Protein 5OKP (pdb70)

InterPro domains:
  IPR000300 Inositol polyphosphate-related phosphatase [PF22669] (429-723)
  IPR000300 Inositol polyphosphate-related phosphatase [SM00128] (422-735)
  IPR000980 SH2 domain [PF00017] (21-102)
  IPR000980 SH2 domain [PS50001] (21-117)
  IPR000980 SH2 domain [SM00252] (19-108)
  IPR001660 Sterile alpha motif domain [PF00536] (1202-1255)
  IPR001660 Sterile alpha motif domain [PS50105] (1201-1258)
  IPR001660 Sterile alpha motif domain [SM00454] (1193-1258)
  IPR013761 Sterile alpha motif/pointed domain superfamily [G3DSA:1.10.150.50] (1198-1258)
  IPR013761 Sterile alpha motif/pointed domain superfamily [SSF47769] (1194-1256)
  IPR036691 Endonuclease/exonuclease/phosphatase superfamily [G3DSA:3.60.10.10] (417-732)
  IPR036691 Endonuclease/exonuclease/phosphatase superfamily [SSF56219] (406-730)
  IPR036860 SH2 domain superfamily [G3DSA:3.30.505.10] (13-125)
  IPR036860 SH2 domain superfamily [SSF55550] (20-117)
  IPR057509 Phosphatidylinositol 3,4,5-trisphosphate 5-phosphatase 1/2-like, second C2 domain [PF24147] (762-869)
  IPR057510 Phosphatidylinositol 3,4,5-trisphosphate 5-phosphatase 1/2-like, first C2 domain [PF24150] (307-395)

Sequence (421 aa):
PEPDMISVFIGTWNMGSVPPPKNVTSSWFTSKGLGKTLDEVTVTIPHDIYVFGTQENSVGDREWLDLLRGGLKELTDLDYRPIIAMQSLWNIKVAVLVVKPEHENRISHVSTSSVKTGIANTLGNKGAVGVSFMFNGTSFGFVNCHLTSGNEKKTARRNQNYLDILRLLSLGDDISDRFTHLFWFGDLNYRLDMDIQEILNYISRKEFEPLLRVDQLNLEREKHKVFLRFSEEEISFPPTYRYERGSRDTYATNVPSWCDRILWKSYPETHIICNSYGCTDDIVTSDHSPVFGTFEVGVTSAYIEFESIEAIVKTATKFFIEFYSTCLEYKKSFENDAQSSDNINFLKVQWSSRQLPTLKPILADIEYLQDQHLLLTVKSMDGYESYGECVVALKSMITAQQFLTFLSSHRGEETGNIRGSMMKVRV

B-factor: mean 34.22, std 13.57, range [15.44, 84.3]

Radius of gyration: 22.84 Å; Cα contacts (8 Å, |Δi|>4): 1129; chains: 1; bounding box: 59×50×62 Å

Solvent-accessible surface area: 18908 Å² total; per-residue (Å²): 180,77,32,107,91,5,12,0,0,0,0,0,4,8,2,12,54,50,107,31,44,208,99,26,69,12,5,8,13,0,68,37,66,26,81,31,12,109,108,140,107,70,41,75,55,4,19,0,2,0,0,0,0,0,35,2,79,24,35,53,189,94,8,31,83,93,8,93,41,28,0,83,159,72,26,114,59,78,2,98,40,29,13,46,40,33,19,149,20,0,14,0,0,0,0,0,31,49,114,7,77,150,48,23,46,142,69,23,58,11,45,13,102,6,46,145,109,60,84,90,1,36,43,0,0,0,0,0,3,2,31,0,39,28,5,18,0,0,0,0,0,0,8,0,32,52,14,31,133,79,24,76,120,0,22,80,15,9,40,46,0,2,62,115,5,82,1,87,128,7,0,11,4,86,9,16,1,0,0,0,0,0,2,0,6,0,4,0,76,37,114,82,108,80,0,58,60,47,24,87,150,162,72,31,105,12,0,25,152,32,0,9,0,42,41,11,66,146,119,111,113,2,4,33,105,12,50,29,44,136,10,58,0,18,0,0,23,92,14,94,112,59,38,37,135,64,39,72,128,64,2,2,0,0,0,0,0,1,0,32,9,31,29,59,91,40,82,28,83,8,58,0,3,0,1,1,66,95,4,41,36,0,15,8,1,0,0,0,0,1,2,55,0,18,12,20,88,31,120,0,76,8,109,49,2,40,0,57,0,97,30,136,104,58,2,14,0,59,1,122,7,87,0,19,170,192,85,141,7,145,73,0,62,39,76,58,67,139,97,155,87,89,22,60,0,62,1,34,58,183,28,18,19,54,2,108,13,96,97,54,91,92,123,43,0,62,53,11,28,0,37,0,19,0,47,7,78,115,58,154,105,25,63,0,15,1,11,10,7,0,108,63,11,61,135,44,67,113,12,111,31,117,0,11,42,101,21,95,57,15,20,54,1,96,4,24,1,47,10,130,103

Organism: Homo sapiens (NCBI:txid9606)

GO terms:
  GO:0005515 protein binding (F, IPI)
  GO:0034485 phosphatidylinositol-3,4,5-trisphosphate 5-phosphatase activity (F, EXP)
  GO:0001958 endochondral ossification (P, IMP)
  GO:0005829 cytosol (C, TAS)
  GO:0034485 phosphatidylinositol-3,4,5-trisphosphate 5-phosphatase activity (F, TAS)
  GO:0006661 phosphatidylinositol biosynthetic process (P, TAS)
  GO:0005829 cytosol (C, IDA)
  GO:0016020 membrane (C, EXP)
  GO:0007155 cell adhesion (P, TAS)
  GO:0006897 endocytosis (P, IMP)
  GO:0007015 actin filament organization (P, IMP)
  GO:0042169 SH2 domain binding (F, IPI)

Nearest PDB structures (foldseek):
  5okp-assembly1_A  TM=1.002E+00  e=8.945E-95  Homo sapiens
  5okm-assembly5_E  TM=9.834E-01  e=1.484E-84  Homo sapiens
  5okn-assembly6_F  TM=9.719E-01  e=5.475E-82  Homo sapiens
  5okn-assembly5_E  TM=9.741E-01  e=1.413E-81  Homo sapiens
  5okn-assembly3_C  TM=9.655E-01  e=8.611E-79  Homo sapiens

Secondary structure (DSSP, 8-state):
---SEEEEEEEEEE-TTSPPPS--HHHHTT-SEEE---STTTSPPPSEEEEEEES--S-HHHHHHHHHHHHHHHHSS--EEEEEEEETTEEEEEEE-GGGGGGEEEEEEEEEE--SS--SSSSEEEEEEEEETTEEEEEEEEEPPPSTT-HHHHHHHHHHHHHH------GGGTSSEEEEEEE----BSS-HHHHHHHHHTT--HHHHTTBHHHHHHHTTSSSTT-B-PPP-S---B-BPTT-SS-B----SB--EEEEEEE-TT--EEEEEEEE-SS--SSSS--EEEEEEEE----EEEEEEEEEEEE----EEEEEE-TT---EE----SEEE-SSTTEEEEEEEGGG---B--S---HHHHTT-EEEEEEEETTT--EEEEEEEESTTT---EEEEEEEEETTEEEEEEEEEEEEE-

Foldseek 3Di:
DDDQKFKEKEKAEALALDDFDLDPPCRLQQHAWWQGDDDPVRSDLGFKYKYKYASANDDPVRVVVSVQVNSCVVPVFRWAWPDKDDFQRIIMTMTGGPVQPVQKALKWKWWDADDDPDRSRSFTKIKIKIGRQFFIEIEIEGAFDADAPCLVRLLVRQLCNQAPTDTSVGPQPVGQKYKYWYQSHWFFPDQQVVLVVCVVVLNCPVRCVRTSVNVCVVVLRHPPQKDFDDGSEFQFAAADAPFRPDHDNRHRGNRTGMIMHHAPPWDKDKNHWYFHGPTGSHRGTMIMIMMMGTHDNAKKAFQKKKKKFFDQAWKKKKKDWPQAPIDIWAIFPDWDDPDHRIIITMHGRVRDDMTDGPDQDPSRQLAIKMKMFMAGPVPRDTRFIGIDGCNPAQCWDKDKAWTDDSSDTTIIMMTIMHGHD

Structure (mmCIF, N/CA/C/O backbone):
data_5OKP
#
_entry.id   5OKP
#
_cell.length_a   43.745
_cell.length_b   73.426
_cell.length_c   157.964
_cell.angle_alpha   90.00
_cell.angle_beta   90.70
_cell.angle_gamma   90.00
#
_symmetry.space_group_name_H-M   'I 1 2 1'
#
loop_
_entity.id
_entity.type
_entity.pdbx_description
1 polymer 'Phosphatidylinositol 3,4,5-trisphosphate 5-phosphatase 2'
2 non-polymer 1,2-ETHANEDIOL
3 water water
#
loop_
_atom_site.group_PDB
_atom_site.id
_atom_site.type_symbol
_atom_site.label_atom_id
_atom_site.label_alt_id
_atom_site.label_comp_id
_atom_site.label_asym_id
_atom_site.label_entity_id
_atom_site.label_seq_id
_atom_site.pdbx_PDB_ins_code
_atom_site.Cartn_x
_atom_site.Cartn_y
_atom_site.Cartn_z
_atom_site.occupancy
_atom_site.B_iso_or_equiv
_atom_site.auth_seq_id
_atom_site.auth_comp_id
_atom_site.auth_asym_id
_atom_site.auth_atom_id
_atom_site.pdbx_PDB_model_num
ATOM 1 N N . PRO A 1 2 ? -1.611 40.130 62.450 1.00 56.53 419 PRO A N 1
ATOM 2 C CA . PRO A 1 2 ? -0.277 39.528 62.508 1.00 55.44 419 PRO A CA 1
ATOM 3 C C . PRO A 1 2 ? -0.164 38.234 61.691 1.00 53.03 419 PRO A C 1
ATOM 4 O O . PRO A 1 2 ? 0.538 38.205 60.681 1.00 53.57 419 PRO A O 1
ATOM 8 N N . GLU A 1 3 ? -0.867 37.186 62.120 1.00 50.66 420 GLU A N 1
ATOM 9 C CA . GLU A 1 3 ? -0.830 35.889 61.460 1.00 47.60 420 GLU A CA 1
ATOM 10 C C . GLU A 1 3 ? -1.613 35.931 60.154 1.00 45.02 420 GLU A C 1
ATOM 11 O O . GLU A 1 3 ? -2.621 36.632 60.067 1.00 44.82 420 GLU A O 1
ATOM 17 N N . PRO A 1 4 ? -1.167 35.169 59.138 1.00 41.50 421 PRO A N 1
ATOM 18 C CA . PRO A 1 4 ? -1.936 35.138 57.897 1.00 39.77 421 PRO A CA 1
ATOM 19 C C . PRO A 1 4 ? -3.306 34.465 58.082 1.00 38.52 421 PRO A C 1
ATOM 20 O O . PRO A 1 4 ? -3.471 33.615 58.958 1.00 37.81 421 PRO A O 1
ATOM 24 N N . ASP A 1 5 ? -4.291 34.889 57.300 1.00 37.31 422 ASP A N 1
ATOM 25 C CA . ASP A 1 5 ? -5.564 34.156 57.199 1.00 36.85 422 ASP A CA 1
ATOM 26 C C . ASP A 1 5 ? -5.723 33.415 55.864 1.00 34.13 422 ASP A C 1
ATOM 27 O O . ASP A 1 5 ? -6.706 32.696 55.679 1.00 31.81 422 ASP A O 1
ATOM 32 N N . MET A 1 6 ? -4.764 33.594 54.945 1.00 33.19 423 MET A N 1
ATOM 33 C CA . MET A 1 6 ? -4.707 32.817 53.710 1.00 32.20 423 MET A CA 1
ATOM 34 C C . MET A 1 6 ? -3.264 32.569 53.299 1.00 29.21 423 MET A C 1
ATOM 35 O O . MET A 1 6 ? -2.400 33.422 53.505 1.00 28.10 423 MET A O 1
ATOM 40 N N . ILE A 1 7 ? -3.036 31.401 52.703 1.00 26.37 424 ILE A N 1
ATOM 41 C CA . ILE A 1 7 ? -1.747 31.070 52.101 1.00 25.04 424 ILE A CA 1
ATOM 42 C C . ILE A 1 7 ? -1.910 30.610 50.658 1.00 23.69 424 ILE A C 1
ATOM 43 O O . ILE A 1 7 ? -3.003 30.258 50.224 1.00 23.14 424 ILE A O 1
ATOM 48 N N . SER A 1 8 ? -0.805 30.651 49.916 1.00 22.49 425 SER A N 1
ATOM 49 C CA . SER A 1 8 ? -0.732 30.125 48.559 1.00 21.68 425 SER A CA 1
ATOM 50 C C . SER A 1 8 ? 0.070 28.820 48.580 1.00 20.54 425 SER A C 1
ATOM 51 O O . SER A 1 8 ? 1.180 28.784 49.125 1.00 19.53 425 SER A O 1
ATOM 54 N N . VAL A 1 9 ? -0.495 27.775 47.983 1.00 19.43 426 VAL A N 1
ATOM 55 C CA . VAL A 1 9 ? 0.091 26.446 47.962 1.00 18.89 426 VAL A CA 1
ATOM 56 C C . VAL A 1 9 ? 0.333 26.070 46.511 1.00 18.22 426 VAL A C 1
ATOM 57 O O . VAL A 1 9 ? -0.563 26.177 45.685 1.00 18.03 426 VAL A O 1
ATOM 61 N N . PHE A 1 10 ? 1.549 25.641 46.214 1.00 17.33 427 PHE A N 1
ATOM 62 C CA . PHE A 1 10 ? 1.890 25.126 44.901 1.00 17.07 427 PHE A CA 1
ATOM 63 C C . PHE A 1 10 ? 1.992 23.608 45.011 1.00 16.97 427 PHE A C 1
ATOM 64 O O . PHE A 1 10 ? 2.618 23.099 45.951 1.00 16.52 427 PHE A O 1
ATOM 72 N N . ILE A 1 11 ? 1.422 22.919 44.028 1.00 17.28 428 ILE A N 1
ATOM 73 C CA . ILE A 1 11 ? 1.530 21.468 43.886 1.00 17.84 428 ILE A CA 1
ATOM 74 C C . ILE A 1 11 ? 2.010 21.176 42.480 1.00 17.78 428 ILE A C 1
ATOM 75 O O . ILE A 1 11 ? 1.397 21.603 41.513 1.00 17.36 428 ILE A O 1
ATOM 80 N N . GLY A 1 12 ? 3.101 20.426 42.380 1.00 17.75 429 GLY A N 1
ATOM 81 C CA . GLY A 1 12 ? 3.634 20.021 41.084 1.00 18.16 429 GLY A CA 1
ATOM 82 C C . GLY A 1 12 ? 3.680 18.512 41.037 1.00 18.47 429 GLY A C 1
ATOM 83 O O . GLY A 1 12 ? 4.034 17.862 42.041 1.00 18.53 429 GLY A O 1
ATOM 84 N N . THR A 1 13 ? 3.288 17.943 39.901 1.00 18.28 430 THR A N 1
ATOM 85 C CA . THR A 1 13 ? 3.422 16.506 39.711 1.00 18.26 430 THR A CA 1
ATOM 86 C C . THR A 1 13 ? 4.112 16.224 38.386 1.00 17.91 430 THR A C 1
ATOM 87 O O . THR A 1 13 ? 3.777 16.830 37.368 1.00 18.03 430 THR A O 1
ATOM 91 N N . TRP A 1 14 ? 5.097 15.329 38.411 1.00 17.07 431 TRP A N 1
ATOM 92 C CA . TRP A 1 14 ? 5.836 15.005 37.194 1.00 17.06 431 TRP A CA 1
ATOM 93 C C . TRP A 1 14 ? 6.352 13.590 37.196 1.00 16.77 431 TRP A C 1
ATOM 94 O O . TRP A 1 14 ? 7.106 13.199 38.103 1.00 16.16 431 TRP A O 1
ATOM 105 N N . ASN A 1 15 ? 5.953 12.836 36.179 1.00 16.85 432 ASN A N 1
ATOM 106 C CA . ASN A 1 15 ? 6.548 11.526 35.931 1.00 17.20 432 ASN A CA 1
ATOM 107 C C . ASN A 1 15 ? 7.811 11.801 35.103 1.00 17.47 432 ASN A C 1
ATOM 108 O O . ASN A 1 15 ? 7.716 12.203 33.951 1.00 17.43 432 ASN A O 1
ATOM 113 N N . MET A 1 16 ? 8.976 11.587 35.713 1.00 18.07 433 MET A N 1
ATOM 114 C CA . MET A 1 16 ? 10.275 11.962 35.126 1.00 19.09 433 MET A CA 1
ATOM 115 C C . MET A 1 16 ? 10.876 10.948 34.158 1.00 19.63 433 MET A C 1
ATOM 116 O O . MET A 1 16 ? 11.943 11.202 33.582 1.00 19.76 433 MET A O 1
ATOM 121 N N . GLY A 1 17 ? 10.220 9.801 34.008 1.00 19.72 434 GLY A N 1
ATOM 122 C CA . GLY A 1 17 ? 10.612 8.793 33.048 1.00 20.63 434 GLY A CA 1
ATOM 123 C C . GLY A 1 17 ? 11.987 8.182 33.243 1.00 21.11 434 GLY A C 1
ATOM 124 O O . GLY A 1 17 ? 12.577 7.714 32.274 1.00 21.81 434 GLY A O 1
ATOM 125 N N . SER A 1 18 ? 12.479 8.183 34.481 1.00 21.21 435 SER A N 1
ATOM 126 C CA . SER A 1 18 ? 13.764 7.587 34.860 1.00 22.34 435 SER A CA 1
ATOM 127 C C . SER A 1 18 ? 14.986 8.219 34.210 1.00 23.24 435 SER A C 1
ATOM 128 O O . SER A 1 18 ? 16.017 7.584 34.096 1.00 23.42 435 SER A O 1
ATOM 131 N N . VAL A 1 19 ? 14.887 9.466 33.781 1.00 23.69 436 VAL A N 1
ATOM 132 C CA . VAL A 1 19 ? 16.041 10.120 33.185 1.00 24.78 436 VAL A CA 1
ATOM 133 C C . VAL A 1 19 ? 16.287 11.420 33.925 1.00 24.23 436 VAL A C 1
ATOM 134 O O . VAL A 1 19 ? 15.383 11.919 34.588 1.00 23.11 436 VAL A O 1
ATOM 138 N N . PRO A 1 20 ? 17.522 11.936 33.872 1.00 24.89 437 PRO A N 1
ATOM 139 C CA . PRO A 1 20 ? 17.809 13.172 34.585 1.00 25.01 437 PRO A CA 1
ATOM 140 C C . PRO A 1 20 ? 16.910 14.332 34.146 1.00 24.30 437 PRO A C 1
ATOM 141 O O . PRO A 1 20 ? 16.645 14.476 32.949 1.00 24.77 437 PRO A O 1
ATOM 145 N N . PRO A 1 21 ? 16.443 15.142 35.102 1.00 23.55 438 PRO A N 1
ATOM 146 C CA . PRO A 1 21 ? 15.729 16.345 34.701 1.00 23.27 438 PRO A CA 1
ATOM 147 C C . PRO A 1 21 ? 16.704 17.391 34.145 1.00 23.27 438 PRO A C 1
ATOM 148 O O . PRO A 1 21 ? 17.905 17.323 34.408 1.00 22.62 438 PRO A O 1
ATOM 152 N N . PRO A 1 22 ? 16.187 18.366 33.397 1.00 23.36 439 PRO A N 1
ATOM 153 C CA . PRO A 1 22 ? 17.019 19.484 32.985 1.00 23.83 439 PRO A CA 1
ATOM 154 C C . PRO A 1 22 ? 17.344 20.389 34.171 1.00 24.61 439 PRO A C 1
ATOM 155 O O . PRO A 1 22 ? 16.653 20.357 35.178 1.00 24.06 439 PRO A O 1
ATOM 159 N N . LYS A 1 23 ? 18.395 21.194 34.054 1.00 25.90 440 LYS A N 1
ATOM 160 C CA . LYS A 1 23 ? 18.732 22.152 35.118 1.00 27.23 440 LYS A CA 1
ATOM 161 C C . LYS A 1 23 ? 17.672 23.212 35.378 1.00 25.80 440 LYS A C 1
ATOM 162 O O . LYS A 1 23 ? 17.585 23.757 36.497 1.00 26.74 440 LYS A O 1
ATOM 168 N N . ASN A 1 24 ? 16.903 23.532 34.346 1.00 23.96 441 ASN A N 1
ATOM 169 C CA . ASN A 1 24 ? 15.936 24.604 34.395 1.00 22.84 441 ASN A CA 1
ATOM 170 C C . ASN A 1 24 ? 14.515 24.040 34.242 1.00 21.42 441 ASN A C 1
ATOM 171 O O . ASN A 1 24 ? 14.142 23.549 33.187 1.00 21.09 441 ASN A O 1
ATOM 176 N N . VAL A 1 25 ? 13.724 24.145 35.302 1.00 20.09 442 VAL A N 1
ATOM 177 C CA . VAL A 1 25 ? 12.313 23.751 35.270 1.00 19.34 442 VAL A CA 1
ATOM 178 C C . VAL A 1 25 ? 11.434 24.938 35.701 1.00 18.61 442 VAL A C 1
ATOM 179 O O . VAL A 1 25 ? 10.385 24.745 36.307 1.00 17.94 442 VAL A O 1
ATOM 183 N N . THR A 1 26 ? 11.884 26.150 35.357 1.00 18.32 443 THR A N 1
ATOM 184 C CA . THR A 1 26 ? 11.262 27.422 35.761 1.00 18.38 443 THR A CA 1
ATOM 185 C C . THR A 1 26 ? 9.758 27.425 35.479 1.00 18.19 443 THR A C 1
ATOM 186 O O . THR A 1 26 ? 8.985 27.796 36.352 1.00 17.78 443 THR A O 1
ATOM 190 N N A SER A 1 27 ? 9.371 27.028 34.268 0.30 18.29 444 SER A N 1
ATOM 191 N N B SER A 1 27 ? 9.380 27.024 34.264 0.70 18.37 444 SER A N 1
ATOM 192 C CA A SER A 1 27 ? 7.973 27.060 33.832 0.30 18.42 444 SER A CA 1
ATOM 193 C CA B SER A 1 27 ? 7.978 27.048 33.821 0.70 18.78 444 SER A CA 1
ATOM 194 C C A SER A 1 27 ? 7.049 26.213 34.715 0.30 18.13 444 SER A C 1
ATOM 195 C C B SER A 1 27 ? 7.055 26.217 34.726 0.70 18.37 444 SER A C 1
ATOM 196 O O A SER A 1 27 ? 5.889 26.574 34.931 0.30 18.11 444 SER A O 1
ATOM 197 O O B SER A 1 27 ? 5.904 26.596 34.970 0.70 18.35 444 SER A O 1
ATOM 202 N N . TRP A 1 28 ? 7.568 25.092 35.214 1.00 17.97 445 TRP A N 1
ATOM 203 C CA . TRP A 1 28 ? 6.830 24.228 36.152 1.00 17.70 445 TRP A CA 1
ATOM 204 C C . TRP A 1 28 ? 6.562 24.962 37.471 1.00 17.65 445 TRP A C 1
ATOM 205 O O . TRP A 1 28 ? 5.421 25.081 37.883 1.00 17.55 445 TRP A O 1
ATOM 216 N N . PHE A 1 29 ? 7.610 25.508 38.083 1.00 17.75 446 PHE A N 1
ATOM 217 C CA . PHE A 1 29 ? 7.495 26.199 39.380 1.00 18.22 446 PHE A CA 1
ATOM 218 C C . PHE A 1 29 ? 6.594 27.460 39.304 1.00 18.18 446 PHE A C 1
ATOM 219 O O . PHE A 1 29 ? 6.003 27.885 40.308 1.00 18.17 446 PHE A O 1
ATOM 227 N N . THR A 1 30 ? 6.540 28.090 38.131 1.00 18.27 447 THR A N 1
ATOM 228 C CA . THR A 1 30 ? 5.825 29.360 37.953 1.00 18.39 447 THR A CA 1
ATOM 229 C C . THR A 1 30 ? 4.520 29.243 37.177 1.00 18.44 447 THR A C 1
ATOM 230 O O . THR A 1 30 ? 3.933 30.261 36.821 1.00 18.21 447 THR A O 1
ATOM 234 N N . SER A 1 31 ? 4.018 28.014 36.970 1.00 18.17 448 SER A N 1
ATOM 235 C CA . SER A 1 31 ? 2.699 27.820 36.332 1.00 18.69 448 SER A CA 1
ATOM 236 C C . SER A 1 31 ? 2.579 28.480 34.953 1.00 19.75 448 SER A C 1
ATOM 237 O O . SER A 1 31 ? 1.587 29.172 34.657 1.00 19.59 448 SER A O 1
ATOM 240 N N . LYS A 1 32 ? 3.610 28.278 34.130 1.00 20.75 449 LYS A N 1
ATOM 241 C CA . LYS A 1 32 ? 3.656 28.795 32.773 1.00 22.17 449 LYS A CA 1
ATOM 242 C C . LYS A 1 32 ? 3.599 27.646 31.784 1.00 22.48 449 LYS A C 1
ATOM 243 O O . LYS A 1 32 ? 4.283 26.627 31.960 1.00 22.68 449 LYS A O 1
ATOM 249 N N . GLY A 1 33 ? 2.814 27.828 30.728 1.00 22.73 450 GLY A N 1
ATOM 250 C CA . GLY A 1 33 ? 2.670 26.830 29.677 1.00 23.01 450 GLY A CA 1
ATOM 251 C C . GLY A 1 33 ? 1.245 26.838 29.167 1.00 23.31 450 GLY A C 1
ATOM 252 O O . GLY A 1 33 ? 0.753 27.859 28.679 1.00 23.71 450 GLY A O 1
ATOM 253 N N . LEU A 1 34 ? 0.576 25.708 29.314 1.00 23.03 451 LEU A N 1
ATOM 254 C CA . LEU A 1 34 ? -0.746 25.492 28.761 1.00 23.53 451 LEU A CA 1
ATOM 255 C C . LEU A 1 34 ? -1.759 25.224 29.875 1.00 23.21 451 LEU A C 1
ATOM 256 O O . LEU A 1 34 ? -1.423 24.674 30.928 1.00 21.95 451 LEU A O 1
ATOM 261 N N . GLY A 1 35 ? -3.016 25.581 29.618 1.00 23.33 452 GLY A N 1
ATOM 262 C CA . GLY A 1 35 ? -4.070 25.388 30.593 1.00 23.29 452 GLY A CA 1
ATOM 263 C C . GLY A 1 35 ? -4.357 26.672 31.349 1.00 23.75 452 GLY A C 1
ATOM 264 O O . GLY A 1 35 ? -4.228 27.758 30.790 1.00 23.92 452 GLY A O 1
ATOM 265 N N . LYS A 1 36 ? -4.770 26.541 32.609 1.00 23.41 453 LYS A N 1
ATOM 266 C CA . LYS A 1 36 ? -5.043 27.692 33.455 1.00 24.15 453 LYS A CA 1
ATOM 267 C C . LYS A 1 36 ? -3.715 28.125 34.093 1.00 23.50 453 LYS A C 1
ATOM 268 O O . LYS A 1 36 ? -3.248 27.499 35.032 1.00 22.59 453 LYS A O 1
ATOM 274 N N . THR A 1 37 ? -3.120 29.184 33.548 1.00 23.65 454 THR A N 1
ATOM 275 C CA . THR A 1 37 ? -1.759 29.576 33.878 1.00 23.66 454 THR A CA 1
ATOM 276 C C . THR A 1 37 ? -1.719 30.864 34.674 1.00 23.91 454 THR A C 1
ATOM 277 O O . THR A 1 37 ? -2.704 31.596 34.748 1.00 23.22 454 THR A O 1
ATOM 281 N N . LEU A 1 38 ? -0.565 31.122 35.276 1.00 24.28 455 LEU A N 1
ATOM 282 C CA . LEU A 1 38 ? -0.285 32.387 35.930 1.00 25.86 455 LEU A CA 1
ATOM 283 C C . LEU A 1 38 ? 0.491 33.247 34.930 1.00 28.14 455 LEU A C 1
ATOM 284 O O . LEU A 1 38 ? 1.642 32.967 34.628 1.00 27.97 455 LEU A O 1
ATOM 289 N N . ASP A 1 39 ? -0.151 34.277 34.403 1.00 31.71 456 ASP A N 1
ATOM 290 C CA . ASP A 1 39 ? 0.430 35.056 33.309 1.00 34.93 456 ASP A CA 1
ATOM 291 C C . ASP A 1 39 ? 1.092 36.350 33.798 1.00 35.89 456 ASP A C 1
ATOM 292 O O . ASP A 1 39 ? 2.179 36.669 33.367 1.00 38.69 456 ASP A O 1
ATOM 297 N N . GLU A 1 40 ? 0.455 37.067 34.716 1.00 36.45 457 GLU A N 1
ATOM 298 C CA . GLU A 1 40 ? 0.977 38.376 35.175 1.00 36.59 457 GLU A CA 1
ATOM 299 C C . GLU A 1 40 ? 2.186 38.240 36.118 1.00 32.49 457 GLU A C 1
ATOM 300 O O . GLU A 1 40 ? 2.291 37.277 36.871 1.00 29.87 457 GLU A O 1
ATOM 306 N N . VAL A 1 41 ? 3.066 39.245 36.101 1.00 29.90 458 VAL A N 1
ATOM 307 C CA . VAL A 1 41 ? 4.056 39.414 37.166 1.00 28.08 458 VAL A CA 1
ATOM 308 C C . VAL A 1 41 ? 3.376 39.370 38.548 1.00 26.41 458 VAL A C 1
ATOM 309 O O . VAL A 1 41 ? 3.861 38.709 39.448 1.00 24.40 458 VAL A O 1
ATOM 313 N N . THR A 1 42 ? 2.254 40.071 38.700 1.00 26.16 459 THR A N 1
ATOM 314 C CA . THR A 1 42 ? 1.603 40.211 40.011 1.00 26.39 459 THR A CA 1
ATOM 315 C C . THR A 1 42 ? 1.034 38.914 40.600 1.00 26.30 459 THR A C 1
ATOM 316 O O . THR A 1 42 ? 0.904 38.790 41.820 1.00 27.10 459 THR A O 1
ATOM 320 N N . VAL A 1 43 ? 0.673 37.968 39.747 1.00 25.72 460 VAL A N 1
ATOM 321 C CA . VAL A 1 43 ? 0.101 36.686 40.224 1.00 25.96 460 VAL A CA 1
ATOM 322 C C . VAL A 1 43 ? 1.135 35.555 40.291 1.00 25.30 460 VAL A C 1
ATOM 323 O O . VAL A 1 43 ? 0.856 34.482 40.845 1.00 24.35 460 VAL A O 1
ATOM 327 N N . THR A 1 44 ? 2.325 35.800 39.735 1.00 25.34 461 THR A N 1
ATOM 328 C CA . THR A 1 44 ? 3.405 34.827 39.754 1.00 25.24 461 THR A CA 1
ATOM 329 C C . THR A 1 44 ? 4.251 35.066 40.993 1.00 26.01 461 THR A C 1
ATOM 330 O O . THR A 1 44 ? 5.367 35.569 40.935 1.00 26.83 461 THR A O 1
ATOM 334 N N . ILE A 1 45 ? 3.690 34.652 42.115 1.00 26.83 462 ILE A N 1
ATOM 335 C CA . ILE A 1 45 ? 4.177 34.965 43.453 1.00 27.57 462 ILE A CA 1
ATOM 336 C C . ILE A 1 45 ? 5.036 33.832 44.011 1.00 26.56 462 ILE A C 1
ATOM 337 O O . ILE A 1 45 ? 4.871 32.664 43.593 1.00 26.12 462 ILE A O 1
ATOM 342 N N . PRO A 1 46 ? 5.952 34.162 44.948 1.00 25.70 463 PRO A N 1
ATOM 343 C CA . PRO A 1 46 ? 6.605 33.101 45.710 1.00 24.39 463 PRO A CA 1
ATOM 344 C C . PRO A 1 46 ? 5.569 32.492 46.655 1.00 23.11 463 PRO A C 1
ATOM 345 O O . PRO A 1 46 ? 5.004 33.191 47.510 1.00 22.74 463 PRO A O 1
ATOM 349 N N . HIS A 1 47 ? 5.294 31.211 46.469 1.00 21.19 464 HIS A N 1
ATOM 350 C CA . HIS A 1 47 ? 4.225 30.560 47.201 1.00 20.70 464 HIS A CA 1
ATOM 351 C C . HIS A 1 47 ? 4.676 30.312 48.635 1.00 20.40 464 HIS A C 1
ATOM 352 O O . HIS A 1 47 ? 5.874 30.251 48.936 1.00 20.27 464 HIS A O 1
ATOM 359 N N . ASP A 1 48 ? 3.704 30.193 49.521 1.00 20.00 465 ASP A N 1
ATOM 360 C CA . ASP A 1 48 ? 3.983 29.962 50.933 1.00 20.49 465 ASP A CA 1
ATOM 361 C C . ASP A 1 48 ? 4.479 28.547 51.171 1.00 19.89 465 ASP A C 1
ATOM 362 O O . ASP A 1 48 ? 5.322 28.323 52.030 1.00 19.64 465 ASP A O 1
ATOM 367 N N . ILE A 1 49 ? 3.914 27.615 50.409 1.00 19.09 466 ILE A N 1
ATOM 368 C CA . ILE A 1 49 ? 4.243 26.201 50.485 1.00 19.05 466 ILE A CA 1
ATOM 369 C C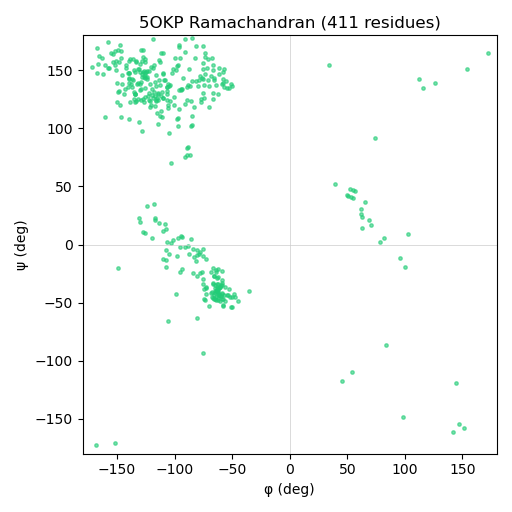 . ILE A 1 49 ? 4.401 25.689 49.053 1.00 18.07 466 ILE A C 1
ATOM 370 O O . ILE A 1 49 ? 3.558 25.979 48.203 1.00 17.48 466 ILE A O 1
ATOM 375 N N . TYR A 1 50 ? 5.497 24.976 48.786 1.00 17.50 467 TYR A N 1
ATOM 376 C CA . TYR A 1 50 ? 5.707 24.226 47.536 1.00 17.06 467 TYR A CA 1
ATOM 377 C C . TYR A 1 50 ? 5.685 22.737 47.886 1.00 17.00 467 TYR A C 1
ATOM 378 O O . TYR A 1 50 ? 6.445 22.301 48.755 1.00 16.92 467 TYR A O 1
ATOM 387 N N . VAL A 1 51 ? 4.852 21.974 47.179 1.00 16.73 468 VAL A N 1
ATOM 388 C CA . VAL A 1 51 ? 4.813 20.524 47.278 1.00 17.00 468 VAL A CA 1
ATOM 389 C C . VAL A 1 51 ? 5.149 19.959 45.903 1.00 16.99 468 VAL A C 1
ATOM 390 O O . VAL A 1 51 ? 4.512 20.294 44.907 1.00 16.89 468 VAL A O 1
ATOM 394 N N . PHE A 1 52 ? 6.143 19.084 45.862 1.00 16.86 469 PHE A N 1
ATOM 395 C CA . PHE A 1 52 ? 6.611 18.494 44.619 1.00 17.18 469 PHE A CA 1
ATOM 396 C C . PHE A 1 52 ? 6.453 16.995 44.722 1.00 17.28 469 PHE A C 1
ATOM 397 O O . PHE A 1 52 ? 7.030 16.379 45.614 1.00 17.72 469 PHE A O 1
ATOM 405 N N . GLY A 1 53 ? 5.661 16.427 43.825 1.00 17.10 470 GLY A N 1
ATOM 406 C CA . GLY A 1 53 ? 5.458 14.991 43.744 1.00 17.05 470 GLY A CA 1
ATOM 407 C C . GLY A 1 53 ? 6.028 14.516 42.435 1.00 16.62 470 GLY A C 1
ATOM 408 O O . GLY A 1 53 ? 5.750 15.089 41.398 1.00 16.58 470 GLY A O 1
ATOM 409 N N . THR A 1 54 ? 6.856 13.487 42.481 1.00 16.49 471 THR A N 1
ATOM 410 C CA . THR A 1 54 ? 7.379 12.917 41.264 1.00 16.36 471 THR A CA 1
ATOM 411 C C . THR A 1 54 ? 7.193 11.410 41.261 1.00 16.16 471 THR A C 1
ATOM 412 O O . THR A 1 54 ? 7.074 10.787 42.321 1.00 16.25 471 THR A O 1
ATOM 416 N N . GLN A 1 55 ? 7.147 10.856 40.057 1.00 16.11 472 GLN A N 1
ATOM 417 C CA . GLN A 1 55 ? 7.184 9.423 39.825 1.00 16.75 472 GLN A CA 1
ATOM 418 C C . GLN A 1 55 ? 8.320 9.107 38.846 1.00 17.25 472 GLN A C 1
ATOM 419 O O . GLN A 1 55 ? 8.800 9.994 38.098 1.00 16.71 472 GLN A O 1
ATOM 425 N N . GLU A 1 56 ? 8.765 7.844 38.847 1.00 18.37 473 GLU A N 1
ATOM 426 C CA . GLU A 1 56 ? 9.873 7.427 37.980 1.00 19.51 473 GLU A CA 1
ATOM 427 C C . GLU A 1 56 ? 11.073 8.389 38.134 1.00 18.93 473 GLU A C 1
ATOM 428 O O . GLU A 1 56 ? 11.700 8.824 37.148 1.00 18.09 473 GLU A O 1
ATOM 434 N N . ASN A 1 57 ? 11.328 8.747 39.392 1.00 18.45 474 ASN A N 1
ATOM 435 C CA . ASN A 1 57 ? 12.372 9.687 39.741 1.00 18.66 474 ASN A CA 1
ATOM 436 C C . ASN A 1 57 ? 13.612 8.897 40.160 1.00 19.26 474 ASN A C 1
ATOM 437 O O . ASN A 1 57 ? 13.649 8.304 41.255 1.00 18.86 474 ASN A O 1
ATOM 442 N N . SER A 1 58 ? 14.622 8.930 39.289 1.00 19.73 475 SER A N 1
ATOM 443 C CA . SER A 1 58 ? 15.911 8.265 39.518 1.00 20.71 475 SER A CA 1
ATOM 444 C C . SER A 1 58 ? 16.999 9.162 40.123 1.00 21.04 475 SER A C 1
ATOM 445 O O . SER A 1 58 ? 18.156 8.737 40.240 1.00 21.98 475 SER A O 1
ATOM 448 N N . VAL A 1 59 ? 16.649 10.379 40.525 1.00 20.88 476 VAL A N 1
ATOM 449 C CA . VAL A 1 59 ? 17.577 11.249 41.244 1.00 21.32 476 VAL A CA 1
ATOM 450 C C . VAL A 1 59 ? 17.599 10.809 42.700 1.00 21.74 476 VAL A C 1
ATOM 451 O O . VAL A 1 59 ? 16.565 10.516 43.268 1.00 21.47 476 VAL A O 1
ATOM 455 N N . GLY A 1 60 ? 18.775 10.724 43.306 1.00 22.21 477 GLY A N 1
ATOM 456 C CA . GLY A 1 60 ? 18.835 10.389 44.723 1.00 22.75 477 GLY A CA 1
ATOM 457 C C . GLY A 1 60 ? 18.043 11.386 45.569 1.00 22.50 477 GLY A C 1
ATOM 458 O O . GLY A 1 60 ? 17.923 12.559 45.197 1.00 21.86 477 GLY A O 1
ATOM 459 N N . ASP A 1 61 ? 17.476 10.911 46.680 1.00 22.75 478 ASP A N 1
ATOM 460 C CA . ASP A 1 61 ? 16.651 11.759 47.564 1.00 23.43 478 ASP A CA 1
ATOM 461 C C . ASP A 1 61 ? 17.342 13.070 47.943 1.00 22.67 478 ASP A C 1
ATOM 462 O O . ASP A 1 61 ? 16.781 14.157 47.767 1.00 21.23 478 ASP A O 1
ATOM 467 N N . ARG A 1 62 ? 18.559 12.943 48.466 1.00 23.17 479 ARG A N 1
ATOM 468 C CA . ARG A 1 62 ? 19.348 14.095 48.908 1.00 23.97 479 ARG A CA 1
ATOM 469 C C . ARG A 1 62 ? 19.567 15.080 47.752 1.00 22.73 479 ARG A C 1
ATOM 470 O O . ARG A 1 62 ? 19.353 16.281 47.900 1.00 21.65 479 ARG A O 1
ATOM 478 N N . GLU A 1 63 ? 19.950 14.549 46.595 1.00 22.02 480 GLU A N 1
ATOM 479 C CA . GLU A 1 63 ? 20.275 15.382 45.423 1.00 21.99 480 GLU A CA 1
ATOM 480 C C . GLU A 1 63 ? 19.027 16.097 44.878 1.00 20.89 480 GLU A C 1
ATOM 481 O O . GLU A 1 63 ? 19.075 17.281 44.522 1.00 19.93 480 GLU A O 1
ATOM 487 N N . TRP A 1 64 ? 17.916 15.370 44.855 1.00 20.20 481 TRP A N 1
ATOM 488 C CA . TRP A 1 64 ? 16.660 15.904 44.375 1.00 19.84 481 TRP A CA 1
ATOM 489 C C . TRP A 1 64 ? 16.181 17.048 45.267 1.00 19.86 481 TRP A C 1
ATOM 490 O O . TRP A 1 64 ? 15.844 18.119 44.771 1.00 19.31 481 TRP A O 1
ATOM 501 N N . LEU A 1 65 ? 16.195 16.846 46.581 1.00 20.54 482 LEU A N 1
ATOM 502 C CA . LEU A 1 65 ? 15.840 17.922 47.503 1.00 21.28 482 LEU A CA 1
ATOM 503 C C . LEU A 1 65 ? 16.746 19.153 47.342 1.00 21.97 482 LEU A C 1
ATOM 504 O O . LEU A 1 65 ? 16.258 20.289 47.326 1.00 21.05 482 LEU A O 1
ATOM 509 N N . ASP A 1 66 ? 18.046 18.939 47.180 1.00 23.25 483 ASP A N 1
ATOM 510 C CA . ASP A 1 66 ? 18.986 20.054 46.955 1.00 24.28 483 ASP A CA 1
ATOM 511 C C . ASP A 1 66 ? 18.675 20.801 45.650 1.00 23.39 483 ASP A C 1
ATOM 512 O O . ASP A 1 66 ? 18.781 22.036 45.596 1.00 22.96 483 ASP A O 1
ATOM 517 N N . LEU A 1 67 ? 18.267 20.072 44.611 1.00 22.40 484 LEU A N 1
ATOM 518 C CA . LEU A 1 67 ? 17.864 20.713 43.363 1.00 22.32 484 LEU A CA 1
ATOM 519 C C . LEU A 1 67 ? 16.614 21.583 43.573 1.00 21.61 484 LEU A C 1
ATOM 520 O O . LEU A 1 67 ? 16.519 22.698 43.026 1.00 21.01 484 LEU A O 1
ATOM 525 N N . LEU A 1 68 ? 15.670 21.094 44.373 1.00 20.82 485 LEU A N 1
ATOM 526 C CA . LEU A 1 68 ? 14.463 21.862 44.641 1.00 20.76 485 LEU A CA 1
ATOM 527 C C . LEU A 1 68 ? 14.784 23.110 45.467 1.00 21.59 485 LEU A C 1
ATOM 528 O O . LEU A 1 68 ? 14.295 24.200 45.155 1.00 20.80 485 LEU A O 1
ATOM 533 N N . ARG A 1 69 ? 15.593 22.948 46.508 1.00 22.62 486 ARG A N 1
ATOM 534 C CA . ARG A 1 69 ? 15.951 24.078 47.377 1.00 24.69 486 ARG A CA 1
ATOM 535 C C . ARG A 1 69 ? 16.731 25.116 46.593 1.00 23.97 486 ARG A C 1
ATOM 536 O O . ARG A 1 69 ? 16.484 26.312 46.733 1.00 23.54 486 ARG A O 1
ATOM 544 N N . GLY A 1 70 ? 17.705 24.644 45.808 1.00 23.51 487 GLY A N 1
ATOM 545 C CA . GLY A 1 70 ? 18.530 25.507 44.959 1.00 23.43 487 GLY A CA 1
ATOM 546 C C . GLY A 1 70 ? 17.671 26.232 43.923 1.00 22.83 487 GLY A C 1
ATOM 547 O O . GLY A 1 70 ? 17.851 27.429 43.692 1.00 22.81 487 GLY A O 1
ATOM 548 N N . GLY A 1 71 ? 16.741 25.498 43.312 1.00 21.75 488 GLY A N 1
ATOM 549 C CA . GLY A 1 71 ? 15.840 26.045 42.310 1.00 21.68 488 GLY A CA 1
ATOM 550 C C . GLY A 1 71 ? 14.985 27.162 42.878 1.00 21.24 488 GLY A C 1
ATOM 551 O O . GLY A 1 71 ? 14.891 28.245 42.291 1.00 21.15 488 GLY A O 1
ATOM 552 N N . LEU A 1 72 ? 14.379 26.905 44.034 1.00 20.86 489 LEU A N 1
ATOM 553 C CA . LEU A 1 72 ? 13.569 27.918 44.701 1.00 21.22 489 LEU A CA 1
ATOM 554 C C . LEU A 1 72 ? 14.389 29.143 45.112 1.00 22.15 489 LEU A C 1
ATOM 555 O O . LEU A 1 72 ? 13.925 30.268 44.977 1.00 21.97 489 LEU A O 1
ATOM 560 N N . LYS A 1 73 ? 15.606 28.921 45.588 1.00 23.40 490 LYS A N 1
ATOM 561 C CA . LYS A 1 73 ? 16.479 30.040 45.982 1.00 24.98 490 LYS A CA 1
ATOM 562 C C . LYS A 1 73 ? 16.807 30.941 44.792 1.00 24.56 490 LYS A C 1
ATOM 563 O O . LYS A 1 73 ? 16.713 32.166 44.903 1.00 24.31 490 LYS A O 1
ATOM 569 N N . GLU A 1 74 ? 17.168 30.340 43.656 1.00 24.65 491 GLU A N 1
ATOM 570 C CA . GLU A 1 74 ? 17.518 31.125 42.470 1.00 25.52 491 GLU A CA 1
ATOM 571 C C . GLU A 1 74 ? 16.308 31.869 41.921 1.00 24.95 491 GLU A C 1
ATOM 572 O O . GLU A 1 74 ? 16.447 32.968 41.393 1.00 24.23 491 GLU A O 1
ATOM 578 N N . LEU A 1 75 ? 15.128 31.266 42.057 1.00 23.51 492 LEU A N 1
ATOM 579 C CA . LEU A 1 75 ? 13.884 31.868 41.579 1.00 23.99 492 LEU A CA 1
ATOM 580 C C . LEU A 1 75 ? 13.371 33.037 42.447 1.00 24.17 492 LEU A C 1
ATOM 581 O O . LEU A 1 75 ? 12.977 34.078 41.927 1.00 24.26 492 LEU A O 1
ATOM 586 N N . THR A 1 76 ? 13.354 32.831 43.762 1.00 24.06 493 THR A N 1
ATOM 587 C CA . THR A 1 76 ? 12.700 33.734 44.703 1.00 24.61 493 THR A CA 1
ATOM 588 C C . THR A 1 76 ? 13.635 34.585 45.572 1.00 25.68 493 THR A C 1
ATOM 589 O O . THR A 1 76 ? 13.163 35.495 46.252 1.00 25.64 493 THR A O 1
ATOM 593 N N . ASP A 1 77 ? 14.923 34.258 45.601 1.00 27.09 494 ASP A N 1
ATOM 594 C CA . ASP A 1 77 ? 15.892 34.821 46.569 1.00 29.33 494 ASP A CA 1
ATOM 595 C C . ASP A 1 77 ? 15.575 34.472 48.043 1.00 29.17 494 ASP A C 1
ATOM 596 O O . ASP A 1 77 ? 16.155 35.077 48.948 1.00 30.01 494 ASP A O 1
ATOM 601 N N . LEU A 1 78 ? 14.682 33.503 48.281 1.00 27.75 495 LEU A N 1
ATOM 602 C CA . LEU A 1 78 ? 14.334 33.048 49.632 1.00 28.12 495 LEU A CA 1
ATOM 603 C C . LEU A 1 78 ? 14.905 31.642 49.888 1.00 27.76 495 LEU A C 1
ATOM 604 O O . LEU A 1 78 ? 14.900 30.785 48.995 1.00 25.86 495 LEU A O 1
ATOM 609 N N . ASP A 1 79 ? 15.382 31.407 51.109 1.00 28.94 496 ASP A N 1
ATOM 610 C CA . ASP A 1 79 ? 15.914 30.094 51.491 1.00 29.77 496 ASP A CA 1
ATOM 611 C C . ASP A 1 79 ? 14.761 29.248 52.042 1.00 27.93 496 ASP A C 1
ATOM 612 O O . ASP A 1 79 ? 14.547 29.164 53.260 1.00 27.89 496 ASP A O 1
ATOM 617 N N . TYR A 1 80 ? 14.019 28.644 51.115 1.00 25.54 497 TYR A N 1
ATOM 618 C CA . TYR A 1 80 ? 12.901 27.754 51.443 1.00 24.33 497 TYR A CA 1
ATOM 619 C C . TYR A 1 80 ? 13.355 26.567 52.292 1.00 24.98 497 TYR A C 1
ATOM 620 O O . TYR A 1 80 ? 14.410 26.007 52.049 1.00 24.92 497 TYR A O 1
ATOM 629 N N . ARG A 1 81 ? 12.565 26.219 53.304 1.00 25.78 498 ARG A N 1
ATOM 630 C CA . ARG A 1 81 ? 12.939 25.235 54.305 1.00 27.16 498 ARG A CA 1
ATOM 631 C C . ARG A 1 81 ? 12.153 23.957 54.050 1.00 26.00 498 ARG A C 1
ATOM 632 O O . ARG A 1 81 ? 10.924 24.006 54.015 1.00 24.06 498 ARG A O 1
ATOM 640 N N . PRO A 1 82 ? 12.854 22.819 53.878 1.00 25.68 499 PRO A N 1
ATOM 641 C CA . PRO A 1 82 ? 12.151 21.544 53.762 1.00 25.79 499 PRO A CA 1
ATOM 642 C C . PRO A 1 82 ? 11.483 21.201 55.076 1.00 26.29 499 PRO A C 1
ATOM 643 O O . PRO A 1 82 ? 12.126 21.280 56.118 1.00 27.25 499 PRO A O 1
ATOM 647 N N . ILE A 1 83 ? 10.209 20.851 55.053 1.00 26.27 500 ILE A N 1
ATOM 648 C CA A ILE A 1 83 ? 9.567 20.401 56.292 0.50 27.00 500 ILE A CA 1
ATOM 649 C CA B ILE A 1 83 ? 9.507 20.421 56.272 0.50 27.11 500 ILE A CA 1
ATOM 650 C C . ILE A 1 83 ? 9.393 18.893 56.316 1.00 26.93 500 ILE A C 1
ATOM 651 O O . ILE A 1 83 ? 9.341 18.304 57.383 1.00 27.39 500 ILE A O 1
ATOM 660 N N . ALA A 1 84 ? 9.340 18.267 55.148 1.00 26.37 501 ALA A N 1
ATOM 661 C CA . ALA A 1 84 ? 9.293 16.816 55.072 1.00 27.27 501 ALA A CA 1
ATOM 662 C C . ALA A 1 84 ? 9.566 16.344 53.667 1.00 27.32 501 ALA A C 1
ATOM 663 O O . ALA A 1 84 ? 9.377 17.061 52.686 1.00 26.37 501 ALA A O 1
ATOM 665 N N . MET A 1 85 ? 10.044 15.123 53.586 1.00 28.02 502 MET A N 1
ATOM 666 C CA . MET A 1 85 ? 10.094 14.444 52.332 1.00 29.24 502 MET A CA 1
ATOM 667 C C . MET A 1 85 ? 10.005 12.942 52.578 1.00 28.31 502 MET A C 1
ATOM 668 O O . MET A 1 85 ? 10.310 12.459 53.667 1.00 28.39 502 MET A O 1
ATOM 673 N N . GLN A 1 86 ? 9.512 12.241 51.571 1.00 26.00 503 GLN A N 1
ATOM 674 C CA . GLN A 1 86 ? 9.241 10.824 51.673 1.00 25.40 503 GLN A CA 1
ATOM 675 C C . GLN A 1 86 ? 9.436 10.229 50.285 1.00 23.39 503 GLN A C 1
ATOM 676 O O . GLN A 1 86 ? 8.915 10.757 49.296 1.00 21.51 503 GLN A O 1
ATOM 682 N N . SER A 1 87 ? 10.184 9.135 50.218 1.00 22.38 504 SER A N 1
ATOM 683 C CA . SER A 1 87 ? 10.308 8.397 48.981 1.00 21.85 504 SER A CA 1
ATOM 684 C C . SER A 1 87 ? 9.850 6.957 49.209 1.00 21.28 504 SER A C 1
ATOM 685 O O . SER A 1 87 ? 9.925 6.434 50.323 1.00 21.31 504 SER A O 1
ATOM 688 N N . LEU A 1 88 ? 9.306 6.375 48.152 1.00 20.25 505 LEU A N 1
ATOM 689 C CA . LEU A 1 88 ? 9.046 4.962 48.082 1.00 20.10 505 LEU A CA 1
ATOM 690 C C . LEU A 1 88 ? 9.639 4.573 46.755 1.00 19.60 505 LEU A C 1
ATOM 691 O O . LEU A 1 88 ? 9.104 4.915 45.704 1.00 18.63 505 LEU A O 1
ATOM 696 N N . TRP A 1 89 ? 10.793 3.913 46.814 1.00 19.83 506 TRP A N 1
ATOM 697 C CA . TRP A 1 89 ? 11.506 3.541 45.611 1.00 20.07 506 TRP A CA 1
ATOM 698 C C . TRP A 1 89 ? 11.718 4.811 44.742 1.00 19.39 506 TRP A C 1
ATOM 699 O O . TRP A 1 89 ? 12.458 5.697 45.172 1.00 19.67 506 TRP A O 1
ATOM 710 N N . ASN A 1 90 ? 11.046 4.937 43.597 1.00 18.50 507 ASN A N 1
ATOM 711 C CA . ASN A 1 90 ? 11.228 6.085 42.686 1.00 18.27 507 ASN A CA 1
ATOM 712 C C . ASN A 1 90 ? 10.020 7.055 42.665 1.00 17.75 507 ASN A C 1
ATOM 713 O O . ASN A 1 90 ? 9.855 7.838 41.730 1.00 17.23 507 ASN A O 1
ATOM 718 N N . ILE A 1 91 ? 9.174 6.957 43.694 1.00 17.95 508 ILE A N 1
ATOM 719 C CA . ILE A 1 91 ? 8.065 7.874 43.916 1.00 18.25 508 ILE A CA 1
ATOM 720 C C . ILE A 1 91 ? 8.498 8.755 45.091 1.00 18.63 508 ILE A C 1
ATOM 721 O O . ILE A 1 91 ? 8.768 8.238 46.171 1.00 18.71 508 ILE A O 1
ATOM 726 N N . LYS A 1 92 ? 8.582 10.073 44.881 1.00 18.90 509 LYS A N 1
ATOM 727 C CA . LYS A 1 92 ? 9.155 10.992 45.869 1.00 19.70 509 LYS A CA 1
ATOM 728 C C . LYS A 1 92 ? 8.310 12.250 45.993 1.00 19.09 509 LYS A C 1
ATOM 729 O O . LYS A 1 92 ? 7.890 12.810 44.981 1.00 18.64 509 LYS A O 1
ATOM 735 N N . VAL A 1 93 ? 8.069 12.660 47.234 1.00 19.01 510 VAL A N 1
ATOM 736 C CA . VAL A 1 93 ? 7.388 13.907 47.535 1.00 19.05 510 VAL A CA 1
ATOM 737 C C . VAL A 1 93 ? 8.262 14.736 48.482 1.00 19.26 510 VAL A C 1
ATOM 738 O O . VAL A 1 93 ? 8.950 14.191 49.360 1.00 19.50 510 VAL A O 1
ATOM 742 N N . ALA A 1 94 ? 8.239 16.052 48.281 1.00 18.92 511 ALA A N 1
ATOM 743 C CA . ALA A 1 94 ? 8.912 17.004 49.173 1.00 18.86 511 ALA A CA 1
ATOM 744 C C . ALA A 1 94 ? 8.036 18.233 49.383 1.00 18.60 511 ALA A C 1
ATOM 745 O O . ALA A 1 94 ? 7.346 18.678 48.457 1.00 17.90 511 ALA A O 1
ATOM 747 N N . VAL A 1 95 ? 8.075 18.762 50.602 1.00 18.69 512 VAL A N 1
ATOM 748 C CA . VAL A 1 95 ? 7.341 19.958 50.959 1.00 18.94 512 VAL A CA 1
ATOM 749 C C . VAL A 1 95 ? 8.324 20.977 51.490 1.00 19.22 512 VAL A C 1
ATOM 750 O O . VAL A 1 95 ? 9.125 20.671 52.394 1.00 19.35 512 VAL A O 1
ATOM 754 N N . LEU A 1 96 ? 8.271 22.178 50.927 1.00 19.37 513 LEU A N 1
ATOM 755 C CA . LEU A 1 96 ? 9.129 23.276 51.352 1.00 19.99 513 LEU A CA 1
ATOM 756 C C . LEU A 1 96 ? 8.290 24.503 51.648 1.00 20.14 513 LEU A C 1
ATOM 757 O O . LEU A 1 96 ? 7.280 24.744 50.964 1.00 19.57 513 LEU A O 1
ATOM 762 N N . VAL A 1 97 ? 8.713 25.261 52.664 1.00 20.55 514 VAL A N 1
ATOM 763 C CA A VAL A 1 97 ? 7.969 26.425 53.147 0.50 21.15 514 VAL A CA 1
ATOM 764 C CA B VAL A 1 97 ? 7.968 26.423 53.135 0.50 21.06 514 VAL A CA 1
ATOM 765 C C . VAL A 1 97 ? 8.851 27.673 53.207 1.00 21.74 514 VAL A C 1
ATOM 766 O O . VAL A 1 97 ? 10.068 27.588 53.450 1.00 21.18 514 VAL A O 1
ATOM 773 N N . LYS A 1 98 ? 8.238 28.835 52.975 1.00 22.85 515 LYS A N 1
ATOM 774 C CA . LYS A 1 98 ? 8.940 30.100 53.162 1.00 25.15 515 LYS A CA 1
ATOM 775 C C . LYS A 1 98 ? 9.480 30.160 54.582 1.00 26.84 515 LYS A C 1
ATOM 776 O O . LYS A 1 98 ? 8.777 29.768 55.519 1.00 26.81 515 LYS A O 1
ATOM 782 N N . PRO A 1 99 ? 10.697 30.702 54.755 1.00 28.84 516 PRO A N 1
ATOM 783 C CA . PRO A 1 99 ? 11.334 30.700 56.080 1.00 30.76 516 PRO A CA 1
ATOM 784 C C . PRO A 1 99 ? 10.494 31.353 57.169 1.00 32.35 516 PRO A C 1
ATOM 785 O O . PRO A 1 99 ? 10.503 30.879 58.298 1.00 33.06 516 PRO A O 1
ATOM 789 N N . GLU A 1 100 ? 9.774 32.415 56.824 1.00 34.35 517 GLU A N 1
ATOM 790 C CA . GLU A 1 100 ? 8.921 33.133 57.789 1.00 37.24 517 GLU A CA 1
ATOM 791 C C . GLU A 1 100 ? 7.790 32.291 58.387 1.00 37.20 517 GLU A C 1
ATOM 792 O O . GLU A 1 100 ? 7.265 32.632 59.449 1.00 37.63 517 GLU A O 1
ATOM 798 N N . HIS A 1 101 ? 7.427 31.205 57.703 1.00 36.14 518 HIS A N 1
ATOM 799 C CA . HIS A 1 101 ? 6.392 30.289 58.160 1.00 36.02 518 HIS A CA 1
ATOM 800 C C . HIS A 1 101 ? 6.884 29.063 58.931 1.00 36.98 518 HIS A C 1
ATOM 801 O O . HIS A 1 101 ? 6.054 28.280 59.387 1.00 35.92 518 HIS A O 1
ATOM 808 N N . GLU A 1 102 ? 8.196 28.870 59.116 1.00 38.66 519 GLU A N 1
ATOM 809 C CA . GLU A 1 102 ? 8.663 27.601 59.721 1.00 40.55 519 GLU A CA 1
ATOM 810 C C . GLU A 1 102 ? 8.145 27.390 61.148 1.00 40.05 519 GLU A C 1
ATOM 811 O O . GLU A 1 102 ? 7.828 26.263 61.542 1.00 40.40 519 GLU A O 1
ATOM 817 N N . ASN A 1 103 ? 8.004 28.489 61.885 1.00 39.26 520 ASN A N 1
ATOM 818 C CA . ASN A 1 103 ? 7.426 28.475 63.222 1.00 39.58 520 ASN A CA 1
ATOM 819 C C . ASN A 1 103 ? 5.934 28.096 63.245 1.00 38.03 520 ASN A C 1
ATOM 820 O O . ASN A 1 103 ? 5.421 27.687 64.287 1.00 39.08 520 ASN A O 1
ATOM 825 N N . ARG A 1 104 ? 5.245 28.234 62.114 1.00 35.09 521 ARG A N 1
ATOM 826 C CA . ARG A 1 104 ? 3.806 27.941 62.027 1.00 34.22 521 ARG A CA 1
ATOM 827 C C . ARG A 1 104 ? 3.481 26.471 61.717 1.00 32.61 521 ARG A C 1
ATOM 828 O O . ARG A 1 104 ? 2.324 26.073 61.778 1.00 32.30 521 ARG A O 1
ATOM 836 N N . ILE A 1 105 ? 4.498 25.673 61.404 1.00 31.14 522 ILE A N 1
ATOM 837 C CA . ILE A 1 105 ? 4.316 24.285 61.013 1.00 30.17 522 ILE A CA 1
ATOM 838 C C . ILE A 1 105 ? 4.448 23.389 62.234 1.00 29.94 522 ILE A C 1
ATOM 839 O O . ILE A 1 105 ? 5.377 23.552 63.013 1.00 30.31 522 ILE A O 1
ATOM 844 N N . SER A 1 106 ? 3.530 22.443 62.392 1.00 29.16 523 SER A N 1
ATOM 845 C CA . SER A 1 106 ? 3.625 21.448 63.457 1.00 29.64 523 SER A CA 1
ATOM 846 C C . SER A 1 106 ? 3.035 20.120 63.016 1.00 28.71 523 SER A C 1
ATOM 847 O O . SER A 1 106 ? 2.431 20.035 61.946 1.00 27.26 523 SER A O 1
ATOM 850 N N . HIS A 1 107 ? 3.232 19.103 63.857 1.00 29.42 524 HIS A N 1
ATOM 851 C CA . HIS A 1 107 ? 2.628 17.767 63.703 1.00 29.85 524 HIS A CA 1
ATOM 852 C C . HIS A 1 107 ? 2.931 17.161 62.330 1.00 28.35 524 HIS A C 1
ATOM 853 O O . HIS A 1 107 ? 2.040 16.657 61.643 1.00 27.56 524 HIS A O 1
ATOM 860 N N . VAL A 1 108 ? 4.194 17.233 61.927 1.00 27.46 525 VAL A N 1
ATOM 861 C CA . VAL A 1 108 ? 4.596 16.701 60.631 1.00 26.82 525 VAL A CA 1
ATOM 862 C C . VAL A 1 108 ? 4.531 15.169 60.667 1.00 26.99 525 VAL A C 1
ATOM 863 O O . VAL A 1 108 ? 4.986 14.539 61.618 1.00 26.97 525 VAL A O 1
ATOM 867 N N . SER A 1 109 ? 3.990 14.586 59.605 1.00 26.27 526 SER A N 1
ATOM 868 C CA . SER A 1 109 ? 3.875 13.154 59.486 1.00 26.77 526 SER A CA 1
ATOM 869 C C . SER A 1 109 ? 4.171 12.729 58.039 1.00 25.35 526 SER A C 1
ATOM 870 O O . SER A 1 109 ? 3.896 13.481 57.100 1.00 23.71 526 SER A O 1
ATOM 873 N N . THR A 1 110 ? 4.759 11.540 57.873 1.00 24.91 527 THR A N 1
ATOM 874 C CA . THR A 1 110 ? 4.962 10.951 56.546 1.00 24.41 527 THR A CA 1
ATOM 875 C C . THR A 1 110 ? 4.609 9.459 56.527 1.00 24.21 527 THR A C 1
ATOM 876 O O . THR A 1 110 ? 4.605 8.785 57.565 1.00 24.30 527 THR A O 1
ATOM 880 N N . SER A 1 111 ? 4.346 8.945 55.331 1.00 23.37 528 SER A N 1
ATOM 881 C CA . SER A 1 111 ? 3.891 7.584 55.165 1.00 23.94 528 SER A CA 1
ATOM 882 C C . SER A 1 111 ? 4.063 7.150 53.710 1.00 23.03 528 SER A C 1
ATOM 883 O O . SER A 1 111 ? 4.166 7.978 52.810 1.00 21.80 528 SER A O 1
ATOM 886 N N . SER A 1 112 ? 4.072 5.845 53.499 1.00 22.89 529 SER A N 1
ATOM 887 C CA . SER A 1 112 ? 4.066 5.287 52.160 1.00 22.85 529 SER A CA 1
ATOM 888 C C . SER A 1 112 ? 3.332 3.963 52.141 1.00 23.15 529 SER A C 1
ATOM 889 O O . SER A 1 112 ? 3.196 3.290 53.170 1.00 23.23 529 SER A O 1
ATOM 892 N N . VAL A 1 113 ? 2.855 3.602 50.959 1.00 23.27 530 VAL A N 1
ATOM 893 C CA . VAL A 1 113 ? 2.103 2.356 50.748 1.00 24.00 530 VAL A CA 1
ATOM 894 C C . VAL A 1 113 ? 2.461 1.807 49.389 1.00 23.72 530 VAL A C 1
ATOM 895 O O . VAL A 1 113 ? 2.372 2.530 48.395 1.00 22.37 530 VAL A O 1
ATOM 899 N N . LYS A 1 114 ? 2.822 0.526 49.338 1.00 24.45 531 LYS A N 1
ATOM 900 C CA . LYS A 1 114 ? 2.999 -0.177 48.074 1.00 25.43 531 LYS A CA 1
ATOM 901 C C . LYS A 1 114 ? 1.674 -0.746 47.607 1.00 26.64 531 LYS A C 1
ATOM 902 O O . LYS A 1 114 ? 0.928 -1.312 48.410 1.00 26.98 531 LYS A O 1
ATOM 908 N N . THR A 1 115 ? 1.383 -0.594 46.315 1.00 27.88 532 THR A N 1
ATOM 909 C CA . THR A 1 115 ? 0.234 -1.253 45.691 1.00 29.42 532 THR A CA 1
ATOM 910 C C . THR A 1 115 ? 0.719 -2.263 44.659 1.00 30.57 532 THR A C 1
ATOM 911 O O . THR A 1 115 ? 1.563 -1.956 43.810 1.00 32.32 532 THR A O 1
ATOM 915 N N . GLY A 1 116 ? 0.202 -3.478 44.743 1.00 31.02 533 GLY A N 1
ATOM 916 C CA . GLY A 1 116 ? 0.536 -4.490 43.751 1.00 31.46 533 GLY A CA 1
ATOM 917 C C . GLY A 1 116 ? -0.005 -5.837 44.129 1.00 31.88 533 GLY A C 1
ATOM 918 O O . GLY A 1 116 ? -0.414 -6.050 45.274 1.00 32.95 533 GLY A O 1
ATOM 919 N N . ILE A 1 117 ? -0.029 -6.734 43.156 1.00 31.60 534 ILE A N 1
ATOM 920 C CA . ILE A 1 117 ? -0.314 -8.147 43.400 1.00 32.27 534 ILE A CA 1
ATOM 921 C C . ILE A 1 117 ? 1.027 -8.889 43.263 1.00 31.22 534 ILE A C 1
ATOM 922 O O . ILE A 1 117 ? 1.544 -9.432 44.233 1.00 32.12 534 ILE A O 1
ATOM 927 N N . ALA A 1 118 ? 1.582 -8.905 42.061 1.00 29.69 535 ALA A N 1
ATOM 928 C CA . ALA A 1 118 ? 2.886 -9.541 41.835 1.00 29.56 535 ALA A CA 1
ATOM 929 C C . ALA A 1 118 ? 4.068 -8.612 42.164 1.00 28.72 535 ALA A C 1
ATOM 930 O O . ALA A 1 118 ? 5.151 -9.106 42.481 1.00 28.58 535 ALA A O 1
ATOM 932 N N . ASN A 1 119 ? 3.864 -7.293 42.105 1.00 27.32 536 ASN A N 1
ATOM 933 C CA . ASN A 1 119 ? 4.962 -6.307 42.215 1.00 26.94 536 ASN A CA 1
ATOM 934 C C . ASN A 1 119 ? 4.874 -5.485 43.493 1.00 26.46 536 ASN A C 1
ATOM 935 O O . ASN A 1 119 ? 3.990 -4.625 43.605 1.00 26.44 536 ASN A O 1
ATOM 940 N N . THR A 1 120 ? 5.800 -5.706 44.422 1.00 26.23 537 THR A N 1
ATOM 941 C CA . THR A 1 120 ? 5.958 -4.841 45.608 1.00 26.34 537 THR A CA 1
ATOM 942 C C . THR A 1 120 ? 7.333 -4.155 45.656 1.00 25.20 537 THR A C 1
ATOM 943 O O . THR A 1 120 ? 7.894 -3.923 46.729 1.00 25.30 537 THR A O 1
ATOM 947 N N . LEU A 1 121 ? 7.865 -3.799 44.493 1.00 24.16 538 LEU A N 1
ATOM 948 C CA . LEU A 1 121 ? 9.110 -3.029 44.453 1.00 23.70 538 LEU A CA 1
ATOM 949 C C . LEU A 1 121 ? 8.892 -1.611 45.035 1.00 23.39 538 LEU A C 1
ATOM 950 O O . LEU A 1 121 ? 9.796 -1.035 45.638 1.00 23.34 538 LEU A O 1
ATOM 955 N N . GLY A 1 122 ? 7.702 -1.062 44.812 1.00 22.97 539 GLY A N 1
ATOM 956 C CA . GLY A 1 122 ? 7.372 0.292 45.243 1.00 22.93 539 GLY A CA 1
ATOM 957 C C . GLY A 1 122 ? 7.399 1.302 44.114 1.00 22.64 539 GLY A C 1
ATOM 958 O O . GLY A 1 122 ? 7.312 2.475 44.385 1.00 22.80 539 GLY A O 1
ATOM 959 N N . ASN A 1 123 ? 7.534 0.865 42.860 1.00 22.86 540 ASN A N 1
ATOM 960 C CA . ASN A 1 123 ? 7.336 1.762 41.720 1.00 23.15 540 ASN A CA 1
ATOM 961 C C . ASN A 1 123 ? 5.849 1.986 41.411 1.00 23.22 540 ASN A C 1
ATOM 962 O O . ASN A 1 123 ? 5.508 2.827 40.579 1.00 23.91 540 ASN A O 1
ATOM 967 N N . LYS A 1 124 ? 4.972 1.240 42.078 1.00 22.86 541 LYS A N 1
ATOM 968 C CA . LYS A 1 124 ? 3.543 1.561 42.102 1.00 22.93 541 LYS A CA 1
ATOM 969 C C . LYS A 1 124 ? 3.117 1.661 43.559 1.00 21.93 541 LYS A C 1
ATOM 970 O O . LYS A 1 124 ? 3.469 0.822 44.379 1.00 21.99 541 LYS A O 1
ATOM 976 N N . GLY A 1 125 ? 2.351 2.694 43.871 1.00 20.82 542 GLY A N 1
ATOM 977 C CA . GLY A 1 125 ? 1.973 2.980 45.247 1.00 20.34 542 GLY A CA 1
ATOM 978 C C . GLY A 1 125 ? 1.839 4.469 45.482 1.00 19.42 542 GLY A C 1
ATOM 979 O O . GLY A 1 125 ? 1.552 5.229 44.547 1.00 18.53 542 GLY A O 1
ATOM 980 N N . ALA A 1 126 ? 2.032 4.868 46.736 1.00 18.95 543 ALA A N 1
ATOM 981 C CA . ALA A 1 126 ? 1.937 6.262 47.108 1.00 18.70 543 ALA A CA 1
ATOM 982 C C . ALA A 1 126 ? 2.805 6.627 48.290 1.00 18.73 543 ALA A C 1
ATOM 983 O O . ALA A 1 126 ? 3.148 5.781 49.114 1.00 18.87 543 ALA A O 1
ATOM 985 N N . VAL A 1 127 ? 3.107 7.914 48.362 1.00 18.63 544 VAL A N 1
ATOM 986 C CA . VAL A 1 127 ? 3.775 8.521 49.487 1.00 19.18 544 VAL A CA 1
ATOM 987 C C . VAL A 1 127 ? 2.945 9.708 49.942 1.00 19.44 544 VAL A C 1
ATOM 988 O O . VAL A 1 127 ? 2.290 10.364 49.141 1.00 19.08 544 VAL A O 1
ATOM 992 N N . GLY A 1 128 ? 2.999 9.977 51.231 1.00 20.04 545 GLY A N 1
ATOM 993 C CA . GLY A 1 128 ? 2.160 10.979 51.840 1.00 20.58 545 GLY A CA 1
ATOM 994 C C . GLY A 1 128 ? 2.915 11.788 52.859 1.00 20.76 545 GLY A C 1
ATOM 995 O O . GLY A 1 128 ? 3.831 11.274 53.515 1.00 20.65 545 GLY A O 1
ATOM 996 N N . VAL A 1 129 ? 2.526 13.057 52.972 1.00 20.80 546 VAL A N 1
ATOM 997 C CA . VAL A 1 129 ? 3.058 13.988 53.953 1.00 21.78 546 VAL A CA 1
ATOM 998 C C . VAL A 1 129 ? 1.874 14.790 54.516 1.00 21.88 546 VAL A C 1
ATOM 999 O O . VAL A 1 129 ? 0.975 15.182 53.765 1.00 21.06 546 VAL A O 1
ATOM 1003 N N . SER A 1 130 ? 1.869 15.005 55.826 1.00 22.45 547 SER A N 1
ATOM 1004 C CA . SER A 1 130 ? 0.859 15.865 56.432 1.00 23.20 547 SER A CA 1
ATOM 1005 C C . SER A 1 130 ? 1.467 16.744 57.504 1.00 23.79 547 SER A C 1
ATOM 1006 O O . SER A 1 130 ? 2.536 16.454 58.031 1.00 23.49 547 SER A O 1
ATOM 1009 N N . PHE A 1 131 ? 0.784 17.850 57.788 1.00 24.20 548 PHE A N 1
ATOM 1010 C CA . PHE A 1 131 ? 1.216 18.786 58.818 1.00 25.02 548 PHE A CA 1
ATOM 1011 C C . PHE A 1 131 ? 0.089 19.775 59.120 1.00 25.93 548 PHE A C 1
ATOM 1012 O O . PHE A 1 131 ? -0.920 19.840 58.403 1.00 25.08 548 PHE A O 1
ATOM 1020 N N . MET A 1 132 ? 0.271 20.525 60.193 1.00 27.36 549 MET A N 1
ATOM 1021 C CA . MET A 1 132 ? -0.606 21.644 60.508 1.00 28.88 549 MET A CA 1
ATOM 1022 C C . MET A 1 132 ? 0.107 22.943 60.210 1.00 27.79 549 MET A C 1
ATOM 1023 O O . MET A 1 132 ? 1.301 23.064 60.481 1.00 27.12 549 MET A O 1
ATOM 1028 N N . PHE A 1 133 ? -0.623 23.880 59.609 1.00 27.20 550 PHE A N 1
ATOM 1029 C CA . PHE A 1 133 ? -0.185 25.266 59.442 1.00 27.14 550 PHE A CA 1
ATOM 1030 C C . PHE A 1 133 ? -1.080 26.089 60.357 1.00 27.67 550 PHE A C 1
ATOM 1031 O O . PHE A 1 133 ? -2.279 26.238 60.092 1.00 27.29 550 PHE A O 1
ATOM 1039 N N . ASN A 1 134 ? -0.496 26.612 61.431 1.00 28.44 551 ASN A N 1
ATOM 1040 C CA . ASN A 1 134 ? -1.259 27.124 62.574 1.00 29.47 551 ASN A CA 1
ATOM 1041 C C . ASN A 1 134 ? -2.362 26.121 62.945 1.00 29.39 551 ASN A C 1
ATOM 1042 O O . ASN A 1 134 ? -2.024 24.987 63.267 1.00 30.03 551 ASN A O 1
ATOM 1047 N N . GLY A 1 135 ? -3.650 26.481 62.864 1.00 28.84 552 GLY A N 1
ATOM 1048 C CA . GLY A 1 135 ? -4.729 25.557 63.219 1.00 28.60 552 GLY A CA 1
ATOM 1049 C C . GLY A 1 135 ? -5.342 24.738 62.088 1.00 27.44 552 GLY A C 1
ATOM 1050 O O . GLY A 1 135 ? -6.342 24.048 62.306 1.00 27.61 552 GLY A O 1
ATOM 1051 N N . THR A 1 136 ? -4.781 24.818 60.885 1.00 25.76 553 THR A N 1
ATOM 1052 C CA . THR A 1 136 ? -5.359 24.170 59.714 1.00 24.82 553 THR A CA 1
ATOM 1053 C C . THR A 1 136 ? -4.448 23.019 59.293 1.00 24.18 553 THR A C 1
ATOM 1054 O O . THR A 1 136 ? -3.238 23.206 59.187 1.00 23.62 553 THR A O 1
ATOM 1058 N N . SER A 1 137 ? -5.033 21.844 59.067 1.00 23.60 554 SER A N 1
ATOM 1059 C CA . SER A 1 137 ? -4.257 20.669 58.695 1.00 23.17 554 SER A CA 1
ATOM 1060 C C . SER A 1 137 ? -4.355 20.380 57.194 1.00 22.33 554 SER A C 1
ATOM 1061 O O . SER A 1 137 ? -5.382 20.642 56.531 1.00 21.65 554 SER A O 1
ATOM 1064 N N . PHE A 1 138 ? -3.247 19.841 56.688 1.00 21.54 555 PHE A N 1
ATOM 1065 C CA . PHE A 1 138 ? -3.026 19.570 55.285 1.00 21.10 555 PHE A CA 1
ATOM 1066 C C . PHE A 1 138 ? -2.486 18.170 55.147 1.00 20.60 555 PHE A C 1
ATOM 1067 O O . PHE A 1 138 ? -1.609 17.767 55.920 1.00 20.52 555 PHE A O 1
ATOM 1075 N N . GLY A 1 139 ? -2.990 17.456 54.153 1.00 20.14 556 GLY A N 1
ATOM 1076 C CA . GLY A 1 139 ? -2.427 16.179 53.733 1.00 19.85 556 GLY A CA 1
ATOM 1077 C C . GLY A 1 139 ? -2.143 16.237 52.247 1.00 19.20 556 GLY A C 1
ATOM 1078 O O . GLY A 1 139 ? -2.897 16.841 51.482 1.00 18.64 556 GLY A O 1
ATOM 1079 N N . PHE A 1 140 ? -1.053 15.591 51.840 1.00 19.02 557 PHE A N 1
ATOM 1080 C CA . PHE A 1 140 ? -0.604 15.580 50.448 1.00 19.03 557 PHE A CA 1
ATOM 1081 C C . PHE A 1 140 ? -0.245 14.138 50.109 1.00 19.08 557 PHE A C 1
ATOM 1082 O O . PHE A 1 140 ? 0.585 13.548 50.794 1.00 19.78 557 PHE A O 1
ATOM 1090 N N . VAL A 1 141 ? -0.875 13.582 49.078 1.00 18.58 558 VAL A N 1
ATOM 1091 C CA . VAL A 1 141 ? -0.626 12.209 48.661 1.00 18.55 558 VAL A CA 1
ATOM 1092 C C . VAL A 1 141 ? -0.182 12.230 47.218 1.00 18.20 558 VAL A C 1
ATOM 1093 O O . VAL A 1 141 ? -0.894 12.761 46.361 1.00 17.81 558 VAL A O 1
ATOM 1097 N N . ASN A 1 142 ? 0.987 11.639 46.962 1.00 17.95 559 ASN A N 1
ATOM 1098 C CA . ASN A 1 142 ? 1.559 11.530 45.627 1.00 18.10 559 ASN A CA 1
ATOM 1099 C C . ASN A 1 142 ? 1.584 10.054 45.261 1.00 18.68 559 ASN A C 1
ATOM 1100 O O . ASN A 1 142 ? 2.194 9.261 45.983 1.00 18.80 559 ASN A O 1
ATOM 1105 N N . CYS A 1 143 ? 0.970 9.689 44.142 1.00 19.17 560 CYS A N 1
ATOM 1106 C CA . CYS A 1 143 ? 0.847 8.267 43.793 1.00 20.37 560 CYS A CA 1
ATOM 1107 C C . CYS A 1 143 ? 1.304 7.954 42.373 1.00 20.05 560 CYS A C 1
ATOM 1108 O O . CYS A 1 143 ? 1.507 8.852 41.551 1.00 19.94 560 CYS A O 1
ATOM 1111 N N . HIS A 1 144 ? 1.461 6.664 42.100 1.00 19.60 561 HIS A N 1
ATOM 1112 C CA . HIS A 1 144 ? 1.668 6.162 40.760 1.00 19.41 561 HIS A CA 1
ATOM 1113 C C . HIS A 1 144 ? 0.824 4.884 40.678 1.00 19.44 561 HIS A C 1
ATOM 1114 O O . HIS A 1 144 ? 1.144 3.908 41.330 1.00 19.53 561 HIS A O 1
ATOM 1121 N N . LEU A 1 145 ? -0.290 4.923 39.945 1.00 19.46 562 LEU A N 1
ATOM 1122 C CA . LEU A 1 145 ? -1.229 3.804 39.898 1.00 19.77 562 LEU A CA 1
ATOM 1123 C C . LEU A 1 145 ? -0.959 2.913 38.684 1.00 20.30 562 LEU A C 1
ATOM 1124 O O . LEU A 1 145 ? -0.180 3.269 37.812 1.00 20.48 562 LEU A O 1
ATOM 1129 N N . THR A 1 146 ? -1.615 1.760 38.641 1.00 21.05 563 THR A N 1
ATOM 1130 C CA . THR A 1 146 ? -1.501 0.799 37.536 1.00 22.14 563 THR A CA 1
ATOM 1131 C C . THR A 1 146 ? -1.694 1.418 36.144 1.00 22.63 563 THR A C 1
ATOM 1132 O O . THR A 1 146 ? -2.601 2.233 35.919 1.00 21.83 563 THR A O 1
ATOM 1136 N N . SER A 1 147 ? -0.840 1.019 35.210 1.00 23.90 564 SER A N 1
ATOM 1137 C CA . SER A 1 147 ? -0.895 1.520 33.849 1.00 25.81 564 SER A CA 1
ATOM 1138 C C . SER A 1 147 ? -1.689 0.584 32.924 1.00 26.82 564 SER A C 1
ATOM 1139 O O . SER A 1 147 ? -1.909 -0.582 33.243 1.00 28.49 564 SER A O 1
ATOM 1142 N N . GLY A 1 148 ? -2.128 1.123 31.794 1.00 27.16 565 GLY A N 1
ATOM 1143 C CA . GLY A 1 148 ? -2.778 0.356 30.730 1.00 28.33 565 GLY A CA 1
ATOM 1144 C C . GLY A 1 148 ? -4.222 0.814 30.564 1.00 28.45 565 GLY A C 1
ATOM 1145 O O . GLY A 1 148 ? -4.933 0.994 31.549 1.00 27.19 565 GLY A O 1
ATOM 1146 N N . ASN A 1 149 ? -4.640 1.003 29.316 1.00 30.10 566 ASN A N 1
ATOM 1147 C CA . ASN A 1 149 ? -6.016 1.421 28.994 1.00 31.81 566 ASN A CA 1
ATOM 1148 C C . ASN A 1 149 ? -7.081 0.535 29.630 1.00 31.98 566 ASN A C 1
ATOM 1149 O O . ASN A 1 149 ? -8.106 1.028 30.092 1.00 32.70 566 ASN A O 1
ATOM 1154 N N . GLU A 1 150 ? -6.804 -0.761 29.660 1.00 31.38 567 GLU A N 1
ATOM 1155 C CA . GLU A 1 150 ? -7.733 -1.782 30.132 1.00 32.13 567 GLU A CA 1
ATOM 1156 C C . GLU A 1 150 ? -7.831 -1.964 31.655 1.00 30.82 567 GLU A C 1
ATOM 1157 O O . GLU A 1 150 ? -8.708 -2.700 32.112 1.00 31.21 567 GLU A O 1
ATOM 1163 N N . LYS A 1 151 ? -6.998 -1.248 32.423 1.00 29.25 568 LYS A N 1
ATOM 1164 C CA A LYS A 1 151 ? -6.791 -1.540 33.843 0.30 28.56 568 LYS A CA 1
ATOM 1165 C CA B LYS A 1 151 ? -6.794 -1.528 33.843 0.70 28.79 568 LYS A CA 1
ATOM 1166 C C . LYS A 1 151 ? -7.500 -0.554 34.780 1.00 27.75 568 LYS A C 1
ATOM 1167 O O . LYS A 1 151 ? -7.097 -0.376 35.921 1.00 26.45 568 LYS A O 1
ATOM 1178 N N . THR A 1 152 ? -8.587 0.059 34.318 1.00 27.54 569 THR A N 1
ATOM 1179 C CA . THR A 1 152 ? -9.344 0.994 35.158 1.00 27.06 569 THR A CA 1
ATOM 1180 C C . THR A 1 152 ? -9.724 0.419 36.530 1.00 26.52 569 THR A C 1
ATOM 1181 O O . THR A 1 152 ? -9.565 1.094 37.548 1.00 25.16 569 THR A O 1
ATOM 1185 N N . ALA A 1 153 ? -10.214 -0.828 36.546 1.00 26.91 570 ALA A N 1
ATOM 1186 C CA . ALA A 1 153 ? -10.636 -1.479 37.789 1.00 27.37 570 ALA A CA 1
ATOM 1187 C C . ALA A 1 153 ? -9.472 -1.646 38.768 1.00 27.04 570 ALA A C 1
ATOM 1188 O O . ALA A 1 153 ? -9.639 -1.472 39.987 1.00 26.56 570 ALA A O 1
ATOM 1190 N N . ARG A 1 154 ? -8.299 -1.986 38.238 1.00 27.11 571 ARG A N 1
ATOM 1191 C CA . ARG A 1 154 ? -7.086 -2.052 39.054 1.00 27.53 571 ARG A CA 1
ATOM 1192 C C . ARG A 1 154 ? -6.691 -0.695 39.661 1.00 25.73 571 ARG A C 1
ATOM 1193 O O . ARG A 1 154 ? -6.335 -0.630 40.833 1.00 24.28 571 ARG A O 1
ATOM 1201 N N . ARG A 1 155 ? -6.776 0.373 38.867 1.00 24.95 572 ARG A N 1
ATOM 1202 C CA . ARG A 1 155 ? -6.527 1.740 39.379 1.00 24.28 572 ARG A CA 1
ATOM 1203 C C . ARG A 1 155 ? -7.497 2.131 40.486 1.00 24.51 572 ARG A C 1
ATOM 1204 O O . ARG A 1 155 ? -7.078 2.680 41.508 1.00 23.57 572 ARG A O 1
ATOM 1212 N N . ASN A 1 156 ? -8.787 1.828 40.293 1.00 25.04 573 ASN A N 1
ATOM 1213 C CA . ASN A 1 156 ? -9.779 2.116 41.336 1.00 26.06 573 ASN A CA 1
ATOM 1214 C C . ASN A 1 156 ? -9.434 1.351 42.627 1.00 26.21 573 ASN A C 1
ATOM 1215 O O . ASN A 1 156 ? -9.584 1.884 43.721 1.00 26.40 573 ASN A O 1
ATOM 1220 N N . GLN A 1 157 ? -8.923 0.130 42.500 1.00 27.36 574 GLN A N 1
ATOM 1221 C CA . GLN A 1 157 ? -8.557 -0.654 43.678 1.00 28.43 574 GLN A CA 1
ATOM 1222 C C . GLN A 1 157 ? -7.295 -0.128 44.337 1.00 27.33 574 GLN A C 1
ATOM 1223 O O . GLN A 1 157 ? -7.187 -0.139 45.556 1.00 26.63 574 GLN A O 1
ATOM 1229 N N . ASN A 1 158 ? -6.336 0.314 43.522 1.00 26.13 575 ASN A N 1
ATOM 1230 C CA . ASN A 1 158 ? -5.129 0.957 44.046 1.00 25.51 575 ASN A CA 1
ATOM 1231 C C . ASN A 1 158 ? -5.522 2.165 44.913 1.00 24.93 575 ASN A C 1
ATOM 1232 O O . ASN A 1 158 ? -5.044 2.328 46.023 1.00 24.03 575 ASN A O 1
ATOM 1237 N N . TYR A 1 159 ? -6.397 3.008 44.374 1.00 25.28 576 TYR A N 1
ATOM 1238 C CA . TYR A 1 159 ? -6.941 4.154 45.100 1.00 25.89 576 TYR A CA 1
ATOM 1239 C C . TYR A 1 159 ? -7.506 3.737 46.464 1.00 26.11 576 TYR A C 1
ATOM 1240 O O . TYR A 1 159 ? -7.126 4.271 47.510 1.00 25.09 576 TYR A O 1
ATOM 1249 N N . LEU A 1 160 ? -8.399 2.746 46.446 1.00 27.03 577 LEU A N 1
ATOM 1250 C CA . LEU A 1 160 ? -9.040 2.287 47.666 1.00 28.31 577 LEU A CA 1
ATOM 1251 C C . LEU A 1 160 ? -8.003 1.745 48.672 1.00 28.10 577 LEU A C 1
ATOM 1252 O O . LEU A 1 160 ? -8.062 2.058 49.857 1.00 27.44 577 LEU A O 1
ATOM 1257 N N . ASP A 1 161 ? -7.028 0.980 48.189 1.00 28.52 578 ASP A N 1
ATOM 1258 C CA . ASP A 1 161 ? -5.972 0.424 49.063 1.00 29.25 578 ASP A CA 1
ATOM 1259 C C . ASP A 1 161 ? -5.098 1.536 49.684 1.00 28.43 578 ASP A C 1
ATOM 1260 O O . ASP A 1 161 ? -4.775 1.484 50.866 1.00 28.79 578 ASP A O 1
ATOM 1265 N N . ILE A 1 162 ? -4.738 2.546 48.900 1.00 26.94 579 ILE A N 1
ATOM 1266 C CA . ILE A 1 162 ? -3.980 3.684 49.443 1.00 26.32 579 ILE A CA 1
ATOM 1267 C C . ILE A 1 162 ? -4.811 4.415 50.507 1.00 26.55 579 ILE A C 1
ATOM 1268 O O . ILE A 1 162 ? -4.321 4.692 51.599 1.00 25.73 579 ILE A O 1
ATOM 1273 N N . LEU A 1 163 ? -6.067 4.703 50.172 1.00 27.30 580 LEU A N 1
ATOM 1274 C CA . LEU A 1 163 ? -6.986 5.400 51.084 1.00 28.94 580 LEU A CA 1
ATOM 1275 C C . LEU A 1 163 ? -7.082 4.675 52.439 1.00 29.47 580 LEU A C 1
ATOM 1276 O O . LEU A 1 163 ? -7.008 5.292 53.502 1.00 29.30 580 LEU A O 1
ATOM 1281 N N . ARG A 1 164 ? -7.179 3.357 52.379 1.00 30.47 581 ARG A N 1
ATOM 1282 C CA . ARG A 1 164 ? -7.315 2.529 53.572 1.00 32.06 581 ARG A CA 1
ATOM 1283 C C . ARG A 1 164 ? -6.042 2.218 54.360 1.00 32.70 581 ARG A C 1
ATOM 1284 O O . ARG A 1 164 ? -6.143 1.975 55.563 1.00 33.47 581 ARG A O 1
ATOM 1292 N N . LEU A 1 165 ? -4.872 2.214 53.709 1.00 31.29 582 LEU A N 1
ATOM 1293 C CA . LEU A 1 165 ? -3.619 1.785 54.344 1.00 32.10 582 LEU A CA 1
ATOM 1294 C C . LEU A 1 165 ? -2.607 2.887 54.683 1.00 31.89 582 LEU A C 1
ATOM 1295 O O . LEU A 1 165 ? -1.712 2.657 55.494 1.00 32.20 582 LEU A O 1
ATOM 1300 N N . LEU A 1 166 ? -2.710 4.059 54.058 1.00 31.58 583 LEU A N 1
ATOM 1301 C CA . LEU A 1 166 ? -1.753 5.139 54.325 1.00 32.28 583 LEU A CA 1
ATOM 1302 C C . LEU A 1 166 ? -1.941 5.626 55.766 1.00 33.42 583 LEU A C 1
ATOM 1303 O O . LEU A 1 166 ? -3.049 5.940 56.174 1.00 33.39 583 LEU A O 1
ATOM 1308 N N . SER A 1 167 ? -0.871 5.622 56.556 1.00 35.11 584 SER A N 1
ATOM 1309 C CA . SER A 1 167 ? -0.956 6.026 57.964 1.00 36.76 584 SER A CA 1
ATOM 1310 C C . SER A 1 167 ? -0.390 7.427 58.129 1.00 37.38 584 SER A C 1
ATOM 1311 O O . SER A 1 167 ? 0.701 7.615 58.666 1.00 39.34 584 SER A O 1
ATOM 1314 N N . LEU A 1 168 ? -1.116 8.405 57.610 1.00 37.79 585 LEU A N 1
ATOM 1315 C CA . LEU A 1 168 ? -0.792 9.821 57.814 1.00 37.93 585 LEU A CA 1
ATOM 1316 C C . LEU A 1 168 ? -1.521 10.387 59.013 1.00 39.41 585 LEU A C 1
ATOM 1317 O O . LEU A 1 168 ? -2.685 10.044 59.277 1.00 40.81 585 LEU A O 1
ATOM 1322 N N . GLY A 1 169 ? -0.838 11.274 59.724 1.00 40.16 586 GLY A N 1
ATOM 1323 C CA . GLY A 1 169 ? -1.347 11.849 60.958 1.00 41.71 586 GLY A CA 1
ATOM 1324 C C . GLY A 1 169 ? -1.071 10.915 62.115 1.00 43.97 586 GLY A C 1
ATOM 1325 O O . GLY A 1 169 ? -1.617 11.093 63.205 1.00 47.71 586 GLY A O 1
ATOM 1326 N N . ASP A 1 176 ? -11.298 4.310 60.576 1.00 53.58 593 ASP A N 1
ATOM 1327 C CA . ASP A 1 176 ? -10.651 5.601 60.402 1.00 52.36 593 ASP A CA 1
ATOM 1328 C C . ASP A 1 176 ? -9.623 5.603 59.255 1.00 49.50 593 ASP A C 1
ATOM 1329 O O . ASP A 1 176 ? -8.465 5.273 59.464 1.00 49.96 593 ASP A O 1
ATOM 1334 N N . ASP A 1 177 ? -10.055 5.956 58.043 1.00 47.04 594 ASP A N 1
ATOM 1335 C CA . ASP A 1 177 ? -9.117 6.188 56.923 1.00 44.81 594 ASP A CA 1
ATOM 1336 C C . ASP A 1 177 ? -8.708 7.666 56.869 1.00 41.63 594 ASP A C 1
ATOM 1337 O O . ASP A 1 177 ? -9.224 8.479 57.637 1.00 41.53 594 ASP A O 1
ATOM 1342 N N . ILE A 1 178 ? -7.806 8.015 55.950 1.00 38.67 595 ILE A N 1
ATOM 1343 C CA . ILE A 1 178 ? -7.319 9.405 55.832 1.00 37.07 595 ILE A CA 1
ATOM 1344 C C . ILE A 1 178 ? -8.309 10.435 55.244 1.00 35.36 595 ILE A C 1
ATOM 1345 O O . ILE A 1 178 ? -8.017 11.614 55.299 1.00 33.07 595 ILE A O 1
ATOM 1350 N N . SER A 1 179 ? -9.427 9.991 54.658 1.00 35.29 596 SER A N 1
ATOM 1351 C CA . SER A 1 179 ? -10.386 10.865 53.951 1.00 35.57 596 SER A CA 1
ATOM 1352 C C . SER A 1 179 ? -10.769 12.120 54.704 1.00 34.13 596 SER A C 1
ATOM 1353 O O . SER A 1 179 ? -10.821 13.197 54.110 1.00 34.20 596 SER A O 1
ATOM 1356 N N . ASP A 1 180 ? -11.060 11.973 55.992 1.00 33.72 597 ASP A N 1
ATOM 1357 C CA . ASP A 1 180 ? -11.527 13.101 56.815 1.00 34.35 597 ASP A CA 1
ATOM 1358 C C . ASP A 1 180 ? -10.546 13.527 57.911 1.00 32.99 597 ASP A C 1
ATOM 1359 O O . ASP A 1 180 ? -10.925 14.248 58.820 1.00 32.24 597 ASP A O 1
ATOM 1364 N N . ARG A 1 181 ? -9.277 13.131 57.787 1.00 31.81 598 ARG A N 1
ATOM 1365 C CA . ARG A 1 181 ? -8.265 13.474 58.787 1.00 31.80 598 ARG A CA 1
ATOM 1366 C C . ARG A 1 181 ? -7.745 14.902 58.671 1.00 29.52 598 ARG A C 1
ATOM 1367 O O . ARG A 1 181 ? -7.250 15.443 59.660 1.00 29.67 598 ARG A O 1
ATOM 1375 N N . PHE A 1 182 ? -7.827 15.493 57.480 1.00 26.75 599 PHE A N 1
ATOM 1376 C CA . PHE A 1 182 ? -7.221 16.805 57.223 1.00 25.81 599 PHE A CA 1
ATOM 1377 C C . PHE A 1 182 ? -8.229 17.800 56.709 1.00 24.58 599 PHE A C 1
ATOM 1378 O O . PHE A 1 182 ? -9.110 17.438 55.931 1.00 23.83 599 PHE A O 1
ATOM 1386 N N . THR A 1 183 ? -8.053 19.057 57.120 1.00 24.01 600 THR A N 1
ATOM 1387 C CA . THR A 1 183 ? -8.862 20.162 56.594 1.00 23.54 600 THR A CA 1
ATOM 1388 C C . THR A 1 183 ? -8.820 20.198 55.060 1.00 22.48 600 THR A C 1
ATOM 1389 O O . THR A 1 183 ? -9.850 20.412 54.415 1.00 21.88 600 THR A O 1
ATOM 1393 N N . HIS A 1 184 ? -7.628 20.020 54.492 1.00 21.31 601 HIS A N 1
ATOM 1394 C CA . HIS A 1 184 ? -7.440 19.968 53.036 1.00 20.70 601 HIS A CA 1
ATOM 1395 C C . HIS A 1 184 ? -6.540 18.789 52.688 1.00 20.34 601 HIS A C 1
ATOM 1396 O O . HIS A 1 184 ? -5.435 18.689 53.215 1.00 19.87 601 HIS A O 1
ATOM 1403 N N . LEU A 1 185 ? -7.041 17.905 51.825 1.00 20.09 602 LEU A N 1
ATOM 1404 C CA . LEU A 1 185 ? -6.314 16.733 51.359 1.00 20.28 602 LEU A CA 1
ATOM 1405 C C . LEU A 1 185 ? -6.130 16.874 49.860 1.00 19.82 602 LEU A C 1
ATOM 1406 O O . LEU A 1 185 ? -7.108 16.989 49.133 1.00 20.17 602 LEU A O 1
ATOM 1411 N N . PHE A 1 186 ? -4.882 16.912 49.415 1.00 19.06 603 PHE A N 1
ATOM 1412 C CA . PHE A 1 186 ? -4.551 16.947 48.003 1.00 18.89 603 PHE A CA 1
ATOM 1413 C C . PHE A 1 186 ? -4.006 15.601 47.578 1.00 18.85 603 PHE A C 1
ATOM 1414 O O . PHE A 1 186 ? -3.163 15.029 48.251 1.00 18.74 603 PHE A O 1
ATOM 1422 N N . TRP A 1 187 ? -4.474 15.117 46.441 1.00 19.12 604 TRP A N 1
ATOM 1423 C CA . TRP A 1 187 ? -4.040 13.843 45.922 1.00 19.53 604 TRP A CA 1
ATOM 1424 C C . TRP A 1 187 ? -3.694 14.061 44.480 1.00 19.12 604 TRP A C 1
ATOM 1425 O O . TRP A 1 187 ? -4.506 14.559 43.699 1.00 19.38 604 TRP A O 1
ATOM 1436 N N . PHE A 1 188 ? -2.476 13.697 44.129 1.00 18.28 605 PHE A N 1
ATOM 1437 C CA . PHE A 1 188 ? -1.938 13.997 42.830 1.00 18.27 605 PHE A CA 1
ATOM 1438 C C . PHE A 1 188 ? -0.977 12.913 42.426 1.00 18.36 605 PHE A C 1
ATOM 1439 O O . PHE A 1 188 ? -0.610 12.047 43.235 1.00 18.51 605 PHE A O 1
ATOM 1447 N N . GLY A 1 189 ? -0.609 12.921 41.159 1.00 18.49 606 GLY A N 1
ATOM 1448 C CA . GLY A 1 189 ? 0.424 12.019 40.684 1.00 18.88 606 GLY A CA 1
ATOM 1449 C C . GLY A 1 189 ? 0.107 11.504 39.315 1.00 19.25 606 GLY A C 1
ATOM 1450 O O . GLY A 1 189 ? -0.723 12.069 38.617 1.00 19.20 606 GLY A O 1
ATOM 1451 N N . ASP A 1 190 ? 0.763 10.408 38.965 1.00 19.66 607 ASP A N 1
ATOM 1452 C CA . ASP A 1 190 ? 0.469 9.689 37.758 1.00 20.61 607 ASP A CA 1
ATOM 1453 C C . ASP A 1 190 ? -0.637 8.684 38.103 1.00 20.67 607 ASP A C 1
ATOM 1454 O O . ASP A 1 190 ? -0.400 7.504 38.431 1.00 20.68 607 ASP A O 1
ATOM 1459 N N . LEU A 1 191 ? -1.856 9.204 38.060 1.00 20.87 608 LEU A N 1
ATOM 1460 C CA . LEU A 1 191 ? -3.048 8.384 38.277 1.00 21.59 608 LEU A CA 1
ATOM 1461 C C . LEU A 1 191 ? -3.283 7.385 37.146 1.00 21.59 608 LEU A C 1
ATOM 1462 O O . LEU A 1 191 ? -3.954 6.362 37.352 1.00 21.90 608 LEU A O 1
ATOM 1467 N N . ASN A 1 192 ? -2.755 7.679 35.957 1.00 21.44 609 ASN A N 1
ATOM 1468 C CA . ASN A 1 192 ? -2.677 6.718 34.855 1.00 21.74 609 ASN A CA 1
ATOM 1469 C C . ASN A 1 192 ? -4.031 6.343 34.196 1.00 21.82 609 ASN A C 1
ATOM 1470 O O . ASN A 1 192 ? -4.115 5.351 33.474 1.00 21.96 609 ASN A O 1
ATOM 1475 N N . TYR A 1 193 ? -5.069 7.147 34.428 1.00 21.28 610 TYR A N 1
ATOM 1476 C CA . TYR A 1 193 ? -6.337 6.996 33.740 1.00 21.93 610 TYR A CA 1
ATOM 1477 C C . TYR A 1 193 ? -6.197 7.520 32.304 1.00 22.53 610 TYR A C 1
ATOM 1478 O O . TYR A 1 193 ? -5.489 8.514 32.053 1.00 21.97 610 TYR A O 1
ATOM 1487 N N . ARG A 1 194 ? -6.861 6.831 31.381 1.00 23.59 611 ARG A N 1
ATOM 1488 C CA . ARG A 1 194 ? -6.681 7.002 29.940 1.00 25.31 611 ARG A CA 1
ATOM 1489 C C . ARG A 1 194 ? -7.9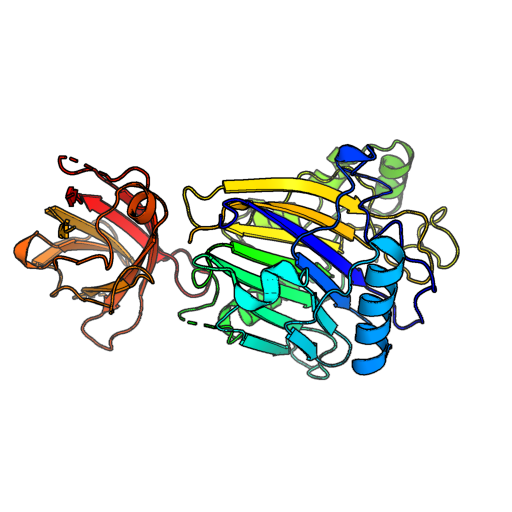66 7.447 29.237 1.00 26.46 611 ARG A C 1
ATOM 1490 O O . ARG A 1 194 ? -9.011 7.581 29.860 1.00 26.28 611 ARG A O 1
ATOM 1498 N N . LEU A 1 195 ? -7.867 7.694 27.933 1.00 27.98 612 LEU A N 1
ATOM 1499 C CA . LEU A 1 195 ? -9.019 8.046 27.109 1.00 29.76 612 LEU A CA 1
ATOM 1500 C C . LEU A 1 195 ? -9.611 6.806 26.435 1.00 31.83 612 LEU A C 1
ATOM 1501 O O . LEU A 1 195 ? -8.871 5.988 25.880 1.00 32.23 612 LEU A O 1
ATOM 1506 N N . ASP A 1 196 ? -10.938 6.675 26.505 1.00 34.01 613 ASP A N 1
ATOM 1507 C CA . ASP A 1 196 ? -11.670 5.606 25.803 1.00 36.70 613 ASP A CA 1
ATOM 1508 C C . ASP A 1 196 ? -12.003 6.068 24.383 1.00 38.11 613 ASP A C 1
ATOM 1509 O O . ASP A 1 196 ? -13.134 6.460 24.101 1.00 37.78 613 ASP A O 1
ATOM 1514 N N . MET A 1 197 ? -11.007 6.039 23.505 1.00 39.55 614 MET A N 1
ATOM 1515 C CA . MET A 1 197 ? -11.162 6.532 22.134 1.00 42.08 614 MET A CA 1
ATOM 1516 C C . MET A 1 197 ? -9.966 6.094 21.300 1.00 43.21 614 MET A C 1
ATOM 1517 O O . MET A 1 197 ? -8.861 5.989 21.825 1.00 42.34 614 MET A O 1
ATOM 1522 N N . ASP A 1 198 ? -10.196 5.843 20.009 1.00 45.69 615 ASP A N 1
ATOM 1523 C CA . ASP A 1 198 ? -9.137 5.391 19.094 1.00 47.35 615 ASP A CA 1
ATOM 1524 C C . ASP A 1 198 ? -8.105 6.488 18.839 1.00 47.20 615 ASP A C 1
ATOM 1525 O O . ASP A 1 198 ? -8.449 7.672 18.773 1.00 47.06 615 ASP A O 1
ATOM 1530 N N . ILE A 1 199 ? -6.853 6.061 18.687 1.00 47.69 616 ILE A N 1
ATOM 1531 C CA . ILE A 1 199 ? -5.691 6.944 18.479 1.00 48.12 616 ILE A CA 1
ATOM 1532 C C . ILE A 1 199 ? -5.903 8.077 17.462 1.00 48.93 616 ILE A C 1
ATOM 1533 O O . ILE A 1 199 ? -5.599 9.232 17.764 1.00 48.01 616 ILE A O 1
ATOM 1538 N N . GLN A 1 200 ? -6.436 7.763 16.281 1.00 50.44 617 GLN A N 1
ATOM 1539 C CA . GLN A 1 200 ? -6.534 8.767 15.210 1.00 51.74 617 GLN A CA 1
ATOM 1540 C C . GLN A 1 200 ? -7.536 9.877 15.530 1.00 51.14 617 GLN A C 1
ATOM 1541 O O . GLN A 1 200 ? -7.271 11.053 15.259 1.00 51.38 617 GLN A O 1
ATOM 1547 N N . GLU A 1 201 ? -8.677 9.493 16.098 1.00 49.99 618 GLU A N 1
ATOM 1548 C CA . GLU A 1 201 ? -9.704 10.446 16.515 1.00 49.75 618 GLU A CA 1
ATOM 1549 C C . GLU A 1 201 ? -9.170 11.397 17.598 1.00 47.33 618 GLU A C 1
ATOM 1550 O O . GLU A 1 201 ? -9.438 12.599 17.559 1.00 46.56 618 GLU A O 1
ATOM 1556 N N . ILE A 1 202 ? -8.402 10.849 18.543 1.00 45.31 619 ILE A N 1
ATOM 1557 C CA . ILE A 1 202 ? -7.769 11.641 19.608 1.00 44.02 619 ILE A CA 1
ATOM 1558 C C . ILE A 1 202 ? -6.865 12.718 19.008 1.00 43.65 619 ILE A C 1
ATOM 1559 O O . ILE A 1 202 ? -7.008 13.902 19.322 1.00 42.74 619 ILE A O 1
ATOM 1564 N N . LEU A 1 203 ? -5.955 12.296 18.136 1.00 44.65 620 LEU A N 1
ATOM 1565 C CA . LEU A 1 203 ? -5.008 13.215 17.493 1.00 45.38 620 LEU A CA 1
ATOM 1566 C C . LEU A 1 203 ? -5.713 14.298 16.657 1.00 46.72 620 LEU A C 1
ATOM 1567 O O . LEU A 1 203 ? -5.269 15.454 16.639 1.00 46.05 620 LEU A O 1
ATOM 1572 N N . ASN A 1 204 ? -6.813 13.932 15.996 1.00 47.98 621 ASN A N 1
ATOM 1573 C CA . ASN A 1 204 ? -7.640 14.908 15.268 1.00 49.48 621 ASN A CA 1
ATOM 1574 C C . ASN A 1 204 ? -8.139 16.017 16.196 1.00 48.83 621 ASN A C 1
ATOM 1575 O O . ASN A 1 204 ? -7.943 17.199 15.912 1.00 49.31 621 ASN A O 1
ATOM 1580 N N . TYR A 1 205 ? -8.760 15.627 17.311 1.00 48.02 622 TYR A N 1
ATOM 1581 C CA . TYR A 1 205 ? -9.278 16.591 18.291 1.00 47.36 622 TYR A CA 1
ATOM 1582 C C . TYR A 1 205 ? -8.180 17.448 18.934 1.00 46.56 622 TYR A C 1
ATOM 1583 O O . TYR A 1 205 ? -8.389 18.638 19.194 1.00 46.09 622 TYR A O 1
ATOM 1592 N N . ILE A 1 206 ? -7.024 16.845 19.200 1.00 46.40 623 ILE A N 1
ATOM 1593 C CA . ILE A 1 206 ? -5.890 17.584 19.751 1.00 46.88 623 ILE A CA 1
ATOM 1594 C C . ILE A 1 206 ? -5.387 18.636 18.747 1.00 49.16 623 ILE A C 1
ATOM 1595 O O . ILE A 1 206 ? -5.050 19.749 19.159 1.00 48.86 623 ILE A O 1
ATOM 1600 N N . SER A 1 207 ? -5.353 18.293 17.454 1.00 51.83 624 SER A N 1
ATOM 1601 C CA . SER A 1 207 ? -4.974 19.247 16.383 1.00 54.37 624 SER A CA 1
ATOM 1602 C C . SER A 1 207 ? -5.863 20.489 16.365 1.00 55.45 624 SER A C 1
ATOM 1603 O O . SER A 1 207 ? -5.370 21.615 16.229 1.00 55.74 624 SER A O 1
ATOM 1606 N N . ARG A 1 208 ? -7.168 20.272 16.512 1.00 55.57 625 ARG A N 1
ATOM 1607 C CA . ARG A 1 208 ? -8.139 21.359 16.584 1.00 56.78 625 ARG A CA 1
ATOM 1608 C C . ARG A 1 208 ? -8.145 22.111 17.926 1.00 55.29 625 ARG A C 1
ATOM 1609 O O . ARG A 1 208 ? -8.877 23.087 18.064 1.00 55.27 625 ARG A O 1
ATOM 1617 N N . LYS A 1 209 ? -7.344 21.668 18.900 1.00 54.35 626 LYS A N 1
ATOM 1618 C CA . LYS A 1 209 ? -7.392 22.170 20.280 1.00 53.37 626 LYS A CA 1
ATOM 1619 C C . LYS A 1 209 ? -8.815 22.088 20.842 1.00 52.05 626 LYS A C 1
ATOM 1620 O O . LYS A 1 209 ? -9.285 22.992 21.531 1.00 52.23 626 LYS A O 1
ATOM 1626 N N . GLU A 1 210 ? -9.481 20.978 20.525 1.00 51.12 627 GLU A N 1
ATOM 1627 C CA . GLU A 1 210 ? -10.833 20.678 20.982 1.00 50.77 627 GLU A CA 1
ATOM 1628 C C . GLU A 1 210 ? -10.693 19.616 22.063 1.00 47.81 627 GLU A C 1
ATOM 1629 O O . GLU A 1 210 ? -10.572 18.432 21.747 1.00 48.50 627 GLU A O 1
ATOM 1635 N N . PHE A 1 211 ? -10.678 20.026 23.328 1.00 44.96 628 PHE A N 1
ATOM 1636 C CA . PHE A 1 211 ? -10.460 19.069 24.419 1.00 42.79 628 PHE A CA 1
ATOM 1637 C C . PHE A 1 211 ? -11.743 18.499 25.034 1.00 42.01 628 PHE A C 1
ATOM 1638 O O . PHE A 1 211 ? -11.694 17.420 25.631 1.00 40.01 628 PHE A O 1
ATOM 1646 N N . GLU A 1 212 ? -12.883 19.177 24.881 1.00 41.95 629 GLU A N 1
ATOM 1647 C CA . GLU A 1 212 ? -14.126 18.697 25.500 1.00 42.78 629 GLU A CA 1
ATOM 1648 C C . GLU A 1 212 ? -14.560 17.293 25.043 1.00 41.07 629 GLU A C 1
ATOM 1649 O O . GLU A 1 212 ? -14.954 16.487 25.883 1.00 40.11 629 GLU A O 1
ATOM 1655 N N . PRO A 1 213 ? -14.493 16.996 23.725 1.00 40.07 630 PRO A N 1
ATOM 1656 C CA . PRO A 1 213 ? -14.819 15.638 23.251 1.00 39.33 630 PRO A CA 1
ATOM 1657 C C . PRO A 1 213 ? -13.926 14.549 23.861 1.00 37.11 630 PRO A C 1
ATOM 1658 O O . PRO A 1 213 ? -14.387 13.442 24.120 1.00 37.01 630 PRO A O 1
ATOM 1662 N N . LEU A 1 214 ? -12.663 14.885 24.098 1.00 34.97 631 LEU A N 1
ATOM 1663 C CA . LEU A 1 214 ? -11.721 13.984 24.761 1.00 33.59 631 LEU A CA 1
ATOM 1664 C C . LEU A 1 214 ? -12.021 13.839 26.260 1.00 32.07 631 LEU A C 1
ATOM 1665 O O . LEU A 1 214 ? -11.995 12.727 26.794 1.00 30.97 631 LEU A O 1
ATOM 1670 N N . LEU A 1 215 ? -12.329 14.947 26.932 1.00 31.33 632 LEU A N 1
ATOM 1671 C CA . LEU A 1 215 ? -12.625 14.916 28.369 1.00 30.83 632 LEU A CA 1
ATOM 1672 C C . LEU A 1 215 ? -13.902 14.146 28.687 1.00 31.42 632 LEU A C 1
ATOM 1673 O O . LEU A 1 215 ? -14.020 13.597 29.776 1.00 29.44 632 LEU A O 1
ATOM 1678 N N . ARG A 1 216 ? -14.840 14.098 27.735 1.00 33.05 633 ARG A N 1
ATOM 1679 C CA . ARG A 1 216 ? -16.020 13.222 27.856 1.00 34.83 633 ARG A CA 1
ATOM 1680 C C . ARG A 1 216 ? -15.703 11.717 27.871 1.00 33.58 633 ARG A C 1
ATOM 1681 O O . ARG A 1 216 ? -16.526 10.939 28.351 1.00 34.35 633 ARG A O 1
ATOM 1689 N N . VAL A 1 217 ? -14.555 11.305 27.321 1.00 31.67 634 VAL A N 1
ATOM 1690 C CA . VAL A 1 217 ? -14.139 9.890 27.319 1.00 30.86 634 VAL A CA 1
ATOM 1691 C C . VAL A 1 217 ? -12.937 9.604 28.247 1.00 29.34 634 VAL A C 1
ATOM 1692 O O . VAL A 1 217 ? -12.361 8.518 28.200 1.00 28.83 634 VAL A O 1
ATOM 1696 N N . ASP A 1 218 ? -12.585 10.568 29.103 1.00 27.84 635 ASP A N 1
ATOM 1697 C CA . ASP A 1 218 ? -11.496 10.387 30.071 1.00 26.75 635 ASP A CA 1
ATOM 1698 C C . ASP A 1 218 ? -11.992 9.467 31.180 1.00 25.50 635 ASP A C 1
ATOM 1699 O O . ASP A 1 218 ? -13.032 9.711 31.780 1.00 25.53 635 ASP A O 1
ATOM 1704 N N . GLN A 1 219 ? -11.254 8.402 31.440 1.00 24.38 636 GLN A N 1
ATOM 1705 C CA . GLN A 1 219 ? -11.675 7.390 32.410 1.00 23.88 636 GLN A CA 1
ATOM 1706 C C . GLN A 1 219 ? -11.812 7.887 33.844 1.00 23.47 636 GLN A C 1
ATOM 1707 O O . GLN A 1 219 ? -12.683 7.384 34.576 1.00 23.49 636 GLN A O 1
ATOM 1713 N N . LEU A 1 220 ? -10.960 8.830 34.265 1.00 22.65 637 LEU A N 1
ATOM 1714 C CA . LEU A 1 220 ? -11.077 9.380 35.621 1.00 22.78 637 LEU A CA 1
ATOM 1715 C C . LEU A 1 220 ? -12.387 10.168 35.759 1.00 23.63 637 LEU A C 1
ATOM 1716 O O . LEU A 1 220 ? -13.111 9.985 36.728 1.00 23.23 637 LEU A O 1
ATOM 1721 N N . ASN A 1 221 ? -12.693 11.008 34.772 1.00 24.76 638 ASN A N 1
ATOM 1722 C CA . ASN A 1 221 ? -13.942 11.767 34.753 1.00 26.02 638 ASN A CA 1
ATOM 1723 C C . ASN A 1 221 ? -15.134 10.825 34.791 1.00 26.88 638 ASN A C 1
ATOM 1724 O O . ASN A 1 221 ? -16.055 11.035 35.582 1.00 27.48 638 ASN A O 1
ATOM 1729 N N . LEU A 1 222 ? -15.096 9.782 33.960 1.00 27.49 639 LEU A N 1
ATOM 1730 C CA . LEU A 1 222 ? -16.201 8.799 33.878 1.00 28.59 639 LEU A CA 1
ATOM 1731 C C . LEU A 1 222 ? -16.354 8.031 35.188 1.00 28.83 639 LEU A C 1
ATOM 1732 O O . LEU A 1 222 ? -17.465 7.930 35.711 1.00 28.88 639 LEU A O 1
ATOM 1737 N N . GLU A 1 223 ? -15.245 7.551 35.747 1.00 28.35 640 GLU A N 1
ATOM 1738 C CA . GLU A 1 223 ? -15.288 6.839 37.028 1.00 29.24 640 GLU A CA 1
ATOM 1739 C C . GLU A 1 223 ? -15.729 7.710 38.202 1.00 29.40 640 GLU A C 1
ATOM 1740 O O . GLU A 1 223 ? -16.464 7.241 39.075 1.00 29.31 640 GLU A O 1
ATOM 1746 N N . ARG A 1 224 ? -15.309 8.975 38.216 1.00 29.07 641 ARG A N 1
ATOM 1747 C CA . ARG A 1 224 ? -15.779 9.908 39.243 1.00 29.90 641 ARG A CA 1
ATOM 1748 C C . ARG A 1 224 ? -17.277 10.161 39.083 1.00 31.54 641 ARG A C 1
ATOM 1749 O O . ARG A 1 224 ? -18.028 10.083 40.057 1.00 31.06 641 ARG A O 1
ATOM 1757 N N . GLU A 1 225 ? -17.695 10.421 37.845 1.00 33.55 642 GLU A N 1
ATOM 1758 C CA . GLU A 1 225 ? -19.108 10.670 37.497 1.00 36.56 642 GLU A CA 1
ATOM 1759 C C . GLU A 1 225 ? -19.994 9.483 37.886 1.00 36.96 642 GLU A C 1
ATOM 1760 O O . GLU A 1 225 ? -21.136 9.673 38.297 1.00 38.61 642 GLU A O 1
ATOM 1766 N N . LYS A 1 226 ? -19.456 8.268 37.779 1.00 37.08 643 LYS A N 1
ATOM 1767 C CA . LYS A 1 226 ? -20.151 7.041 38.195 1.00 37.92 643 LYS A CA 1
ATOM 1768 C C . LYS A 1 226 ? -19.995 6.699 39.687 1.00 37.38 643 LYS A C 1
ATOM 1769 O O . LYS A 1 226 ? -20.456 5.642 40.141 1.00 37.45 643 LYS A O 1
ATOM 1775 N N . HIS A 1 227 ? -19.345 7.578 40.447 1.00 35.83 644 HIS A N 1
ATOM 1776 C CA . HIS A 1 227 ? -19.237 7.436 41.890 1.00 35.72 644 HIS A CA 1
ATOM 1777 C C . HIS A 1 227 ? -18.415 6.208 42.271 1.00 34.95 644 HIS A C 1
ATOM 1778 O O . HIS A 1 227 ? -18.709 5.549 43.253 1.00 34.38 644 HIS A O 1
ATOM 1785 N N . LYS A 1 228 ? -17.365 5.917 41.493 1.00 34.64 645 LYS A N 1
ATOM 1786 C CA . LYS A 1 228 ? -16.564 4.695 41.666 1.00 34.92 645 LYS A CA 1
ATOM 1787 C C . LYS A 1 228 ? -15.160 4.931 42.201 1.00 33.66 645 LYS A C 1
ATOM 1788 O O . LYS A 1 228 ? -14.482 3.973 42.552 1.00 34.04 645 LYS A O 1
ATOM 1794 N N . VAL A 1 229 ? -14.710 6.185 42.223 1.00 31.54 646 VAL A N 1
ATOM 1795 C CA . VAL A 1 229 ? -13.375 6.529 42.694 1.00 30.53 646 VAL A CA 1
ATOM 1796 C C . VAL A 1 229 ? -13.299 8.022 43.074 1.00 29.25 646 VAL A C 1
ATOM 1797 O O . VAL A 1 229 ? -14.060 8.826 42.551 1.00 28.54 646 VAL A O 1
ATOM 1801 N N . PHE A 1 230 ? -12.374 8.377 43.970 1.00 28.59 647 PHE A N 1
ATOM 1802 C CA . PHE A 1 230 ? -12.147 9.776 44.402 1.00 27.92 647 PHE A CA 1
ATOM 1803 C C . PHE A 1 230 ? -13.434 10.467 44.861 1.00 28.24 647 PHE A C 1
ATOM 1804 O O . PHE A 1 230 ? -13.734 11.619 44.492 1.00 27.79 647 PHE A O 1
ATOM 1812 N N . LEU A 1 231 ? -14.177 9.755 45.702 1.00 28.65 648 LEU A N 1
ATOM 1813 C CA . LEU A 1 231 ? -15.417 10.283 46.261 1.00 29.83 648 LEU A CA 1
ATOM 1814 C C . LEU A 1 231 ? -15.102 11.519 47.091 1.00 29.23 648 LEU A C 1
ATOM 1815 O O . LEU A 1 231 ? -14.170 11.498 47.899 1.00 28.81 648 LEU A O 1
ATOM 1820 N N . ARG A 1 232 ? -15.846 12.598 46.824 1.00 28.57 649 ARG A N 1
ATOM 1821 C CA . ARG A 1 232 ? -15.761 13.881 47.522 1.00 28.72 649 ARG A CA 1
ATOM 1822 C C . ARG A 1 232 ? -14.586 14.773 47.095 1.00 27.24 649 ARG A C 1
ATOM 1823 O O . ARG A 1 232 ? -14.427 15.865 47.637 1.00 27.03 649 ARG A O 1
ATOM 1831 N N . PHE A 1 233 ? -13.797 14.330 46.119 1.00 25.25 650 PHE A N 1
ATOM 1832 C CA . PHE A 1 233 ? -12.720 15.148 45.577 1.00 24.26 650 PHE A CA 1
ATOM 1833 C C . PHE A 1 233 ? -13.220 16.031 44.440 1.00 24.34 650 PHE A C 1
ATOM 1834 O O . PHE A 1 233 ? -14.190 15.679 43.734 1.00 24.61 650 PHE A O 1
ATOM 1842 N N . SER A 1 234 ? -12.558 17.174 44.282 1.00 23.20 651 SER A N 1
ATOM 1843 C CA . SER A 1 234 ? -12.760 18.061 43.145 1.00 23.84 651 SER A CA 1
ATOM 1844 C C . SER A 1 234 ? -11.511 18.077 42.278 1.00 23.30 651 SER A C 1
ATOM 1845 O O . SER A 1 234 ? -10.415 17.753 42.742 1.00 21.93 651 SER A O 1
ATOM 1848 N N . GLU A 1 235 ? -11.693 18.431 41.011 1.00 23.51 652 GLU A N 1
ATOM 1849 C CA . GLU A 1 235 ? -10.568 18.700 40.105 1.00 23.41 652 GLU A CA 1
ATOM 1850 C C . GLU A 1 235 ? -10.930 19.953 39.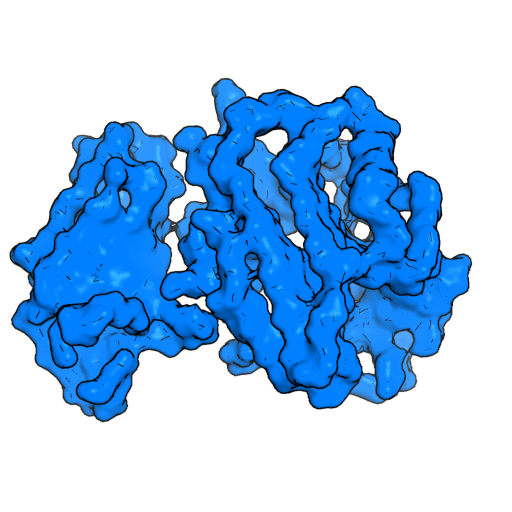330 1.00 24.08 652 GLU A C 1
ATOM 1851 O O . GLU A 1 235 ? -12.092 20.113 38.936 1.00 23.40 652 GLU A O 1
ATOM 1857 N N . GLU A 1 236 ? -9.950 20.820 39.082 1.00 24.09 653 GLU A N 1
ATOM 1858 C CA . GLU A 1 236 ? -10.198 22.023 38.287 1.00 25.64 653 GLU A CA 1
ATOM 1859 C C . GLU A 1 236 ? -10.387 21.601 36.827 1.00 26.01 653 GLU A C 1
ATOM 1860 O O . GLU A 1 236 ? -9.877 20.558 36.407 1.00 25.03 653 GLU A O 1
ATOM 1866 N N . GLU A 1 237 ? -11.160 22.383 36.075 1.00 27.02 654 GLU A N 1
ATOM 1867 C CA . GLU A 1 237 ? -11.355 22.150 34.642 1.00 28.17 654 GLU A CA 1
ATOM 1868 C C . GLU A 1 237 ? -10.023 22.071 33.902 1.00 26.52 654 GLU A C 1
ATOM 1869 O O . GLU A 1 237 ? -9.142 22.901 34.127 1.00 25.34 654 GLU A O 1
ATOM 1875 N N . ILE A 1 238 ? -9.900 21.071 33.035 1.00 25.38 655 ILE A N 1
ATOM 1876 C CA . ILE A 1 238 ? -8.710 20.868 32.214 1.00 25.21 655 ILE A CA 1
ATOM 1877 C C . ILE A 1 238 ? -8.837 21.626 30.892 1.00 25.39 655 ILE A C 1
ATOM 1878 O O . ILE A 1 238 ? -9.794 21.423 30.152 1.00 25.57 655 ILE A O 1
ATOM 1883 N N . SER A 1 239 ? -7.863 22.486 30.610 1.00 24.98 656 SER A N 1
ATOM 1884 C CA . SER A 1 239 ? -7.790 23.216 29.335 1.00 25.54 656 SER A CA 1
ATOM 1885 C C . SER A 1 239 ? -6.391 23.106 28.707 1.00 24.81 656 SER A C 1
ATOM 1886 O O . SER A 1 239 ? -6.003 23.923 27.863 1.00 25.55 656 SER A O 1
ATOM 1889 N N . PHE A 1 240 ? -5.653 22.072 29.091 1.00 23.68 657 PHE A N 1
ATOM 1890 C CA . PHE A 1 240 ? -4.326 21.801 28.528 1.00 23.09 657 PHE A CA 1
ATOM 1891 C C . PHE A 1 240 ? -4.372 20.453 27.838 1.00 23.46 657 PHE A C 1
ATOM 1892 O O . PHE A 1 240 ? -5.205 19.601 28.200 1.00 22.79 657 PHE A O 1
ATOM 1900 N N . PRO A 1 241 ? -3.483 20.244 26.849 1.00 23.75 658 PRO A N 1
ATOM 1901 C CA . PRO A 1 241 ? -3.566 18.998 26.107 1.00 23.83 658 PRO A CA 1
ATOM 1902 C C . PRO A 1 241 ? -3.060 17.816 26.936 1.00 23.00 658 PRO A C 1
ATOM 1903 O O . PRO A 1 241 ? -2.385 18.024 27.954 1.00 21.94 658 PRO A O 1
ATOM 1907 N N . PRO A 1 242 ? -3.368 16.585 26.502 1.00 22.90 659 PRO A N 1
ATOM 1908 C CA . PRO A 1 242 ? -2.905 15.405 27.227 1.00 22.63 659 PRO A CA 1
ATOM 1909 C C . PRO A 1 242 ? -1.386 15.430 27.451 1.00 22.20 659 PRO A C 1
ATOM 1910 O O . PRO A 1 242 ? -0.634 15.760 26.536 1.00 22.39 659 PRO A O 1
ATOM 1914 N N . THR A 1 243 ? -0.984 15.107 28.673 1.00 21.85 660 THR A N 1
ATOM 1915 C CA . THR A 1 243 ? 0.407 15.209 29.130 1.00 22.26 660 THR A CA 1
ATOM 1916 C C . THR A 1 243 ? 1.248 13.957 28.859 1.00 23.18 660 THR A C 1
ATOM 1917 O O . THR A 1 243 ? 2.443 13.936 29.179 1.00 22.64 660 THR A O 1
ATOM 1921 N N . TYR A 1 244 ? 0.631 12.931 28.281 1.00 24.84 661 TYR A N 1
ATOM 1922 C CA . TYR A 1 244 ? 1.291 11.684 27.902 1.00 27.02 661 TYR A CA 1
ATOM 1923 C C . TYR A 1 244 ? 0.716 11.276 26.531 1.00 28.26 661 TYR A C 1
ATOM 1924 O O . TYR A 1 244 ? -0.448 11.582 26.281 1.00 27.17 661 TYR A O 1
ATOM 1933 N N . ARG A 1 245 ? 1.461 10.618 25.626 1.00 30.54 662 ARG A N 1
ATOM 1934 C CA . ARG A 1 245 ? 2.859 10.245 25.736 1.00 32.41 662 ARG A CA 1
ATOM 1935 C C . ARG A 1 245 ? 3.645 10.982 24.664 1.00 33.18 662 ARG A C 1
ATOM 1936 O O . ARG A 1 245 ? 3.353 10.844 23.483 1.00 33.61 662 ARG A O 1
ATOM 1944 N N . TYR A 1 246 ? 4.667 11.725 25.075 1.00 33.10 663 TYR A N 1
ATOM 1945 C CA . TYR A 1 246 ? 5.443 12.550 24.166 1.00 34.22 663 TYR A CA 1
ATOM 1946 C C . TYR A 1 246 ? 6.768 11.894 23.805 1.00 35.92 663 TYR A C 1
ATOM 1947 O O . TYR A 1 246 ? 7.349 11.153 24.603 1.00 35.06 663 TYR A O 1
ATOM 1956 N N . GLU A 1 247 ? 7.243 12.210 22.606 1.00 39.01 664 GLU A N 1
ATOM 1957 C CA . GLU A 1 247 ? 8.644 11.982 22.243 1.00 42.15 664 GLU A CA 1
ATOM 1958 C C . GLU A 1 247 ? 9.527 12.876 23.102 1.00 42.15 664 GLU A C 1
ATOM 1959 O O . GLU A 1 247 ? 9.182 14.021 23.358 1.00 41.53 664 GLU A O 1
ATOM 1965 N N . ARG A 1 248 ? 10.674 12.355 23.516 1.00 43.77 665 ARG A N 1
ATOM 1966 C CA . ARG A 1 248 ? 11.625 13.119 24.330 1.00 45.08 665 ARG A CA 1
ATOM 1967 C C . ARG A 1 248 ? 12.361 14.095 23.418 1.00 45.40 665 ARG A C 1
ATOM 1968 O O . ARG A 1 248 ? 12.644 13.767 22.262 1.00 44.37 665 ARG A O 1
ATOM 1976 N N . GLY A 1 249 ? 12.645 15.294 23.925 1.00 44.60 666 GLY A N 1
ATOM 1977 C CA . GLY A 1 249 ? 13.359 16.318 23.149 1.00 45.40 666 GLY A CA 1
ATOM 1978 C C . GLY A 1 249 ? 12.492 17.357 22.440 1.00 45.73 666 GLY A C 1
ATOM 1979 O O . GLY A 1 249 ? 13.024 18.344 21.925 1.00 46.87 666 GLY A O 1
ATOM 1980 N N . SER A 1 250 ? 11.178 17.133 22.380 1.00 45.28 667 SER A N 1
ATOM 1981 C CA . SER A 1 250 ? 10.217 18.156 21.941 1.00 45.82 667 SER A CA 1
ATOM 1982 C C . SER A 1 250 ? 8.820 17.829 22.489 1.00 45.04 667 SER A C 1
ATOM 1983 O O . SER A 1 250 ? 8.633 16.792 23.125 1.00 43.93 667 SER A O 1
ATOM 1986 N N . ARG A 1 251 ? 7.866 18.736 22.279 1.00 44.84 668 ARG A N 1
ATOM 1987 C CA . ARG A 1 251 ? 6.443 18.473 22.529 1.00 45.12 668 ARG A CA 1
ATOM 1988 C C . ARG A 1 251 ? 5.642 18.561 21.230 1.00 48.11 668 ARG A C 1
ATOM 1989 O O . ARG A 1 251 ? 4.426 18.744 21.271 1.00 49.63 668 ARG A O 1
ATOM 1997 N N . ASP A 1 252 ? 6.312 18.419 20.083 1.00 50.98 669 ASP A N 1
ATOM 1998 C CA . ASP A 1 252 ? 5.642 18.472 18.775 1.00 53.57 669 ASP A CA 1
ATOM 1999 C C . ASP A 1 252 ? 4.861 17.188 18.501 1.00 54.16 669 ASP A C 1
ATOM 2000 O O . ASP A 1 252 ? 3.763 17.229 17.928 1.00 56.41 669 ASP A O 1
ATOM 2005 N N . THR A 1 253 ? 5.433 16.058 18.915 1.00 52.44 670 THR A N 1
ATOM 2006 C CA . THR A 1 253 ? 4.958 14.745 18.513 1.00 52.00 670 THR A CA 1
ATOM 2007 C C . THR A 1 253 ? 4.584 13.884 19.720 1.00 49.45 670 THR A C 1
ATOM 2008 O O . THR A 1 253 ? 5.358 13.749 20.677 1.00 47.69 670 THR A O 1
ATOM 2012 N N . TYR A 1 254 ? 3.388 13.307 19.663 1.00 47.08 671 TYR A N 1
ATOM 2013 C CA . TYR A 1 254 ? 3.025 12.227 20.564 1.00 45.66 671 TYR A CA 1
ATOM 2014 C C . TYR A 1 254 ? 3.681 10.946 20.056 1.00 45.96 671 TYR A C 1
ATOM 2015 O O . TYR A 1 254 ? 3.813 10.752 18.847 1.00 47.44 671 TYR A O 1
ATOM 2024 N N . ALA A 1 255 ? 4.092 10.085 20.982 1.00 45.71 672 ALA A N 1
ATOM 2025 C CA . ALA A 1 255 ? 4.737 8.813 20.653 1.00 46.83 672 ALA A CA 1
ATOM 2026 C C . ALA A 1 255 ? 3.717 7.786 20.154 1.00 48.17 672 ALA A C 1
ATOM 2027 O O . ALA A 1 255 ? 2.677 7.563 20.785 1.00 49.86 672 ALA A O 1
ATOM 2029 N N . THR A 1 266 ? -2.218 0.002 23.973 1.00 58.62 683 THR A N 1
ATOM 2030 C CA . THR A 1 266 ? -2.590 1.054 23.032 1.00 57.87 683 THR A CA 1
ATOM 2031 C C . THR A 1 266 ? -1.879 2.386 23.351 1.00 56.14 683 THR A C 1
ATOM 2032 O O . THR A 1 266 ? -1.429 3.078 22.434 1.00 56.87 683 THR A O 1
ATOM 2036 N N . ASN A 1 267 ? -1.761 2.723 24.640 1.00 53.63 684 ASN A N 1
ATOM 2037 C CA . ASN A 1 267 ? -1.069 3.940 25.124 1.00 50.67 684 ASN A CA 1
ATOM 2038 C C . ASN A 1 267 ? -1.313 5.184 24.261 1.00 46.69 684 ASN A C 1
ATOM 2039 O O . ASN A 1 267 ? -0.388 5.863 23.811 1.00 46.25 684 ASN A O 1
ATOM 2044 N N . VAL A 1 268 ? -2.595 5.445 24.033 1.00 42.46 685 VAL A N 1
ATOM 2045 C CA . VAL A 1 268 ? -3.046 6.644 23.338 1.00 40.14 685 VAL A CA 1
ATOM 2046 C C . VAL A 1 268 ? -2.748 7.878 24.197 1.00 36.88 685 VAL A C 1
ATOM 2047 O O . VAL A 1 268 ? -2.551 7.751 25.415 1.00 36.23 685 VAL A O 1
ATOM 2051 N N . PRO A 1 269 ? -2.713 9.073 23.577 1.00 34.23 686 PRO A N 1
ATOM 2052 C CA . PRO A 1 269 ? -2.565 10.277 24.396 1.00 32.23 686 PRO A CA 1
ATOM 2053 C C . PRO A 1 269 ? -3.573 10.321 25.542 1.00 30.36 686 PRO A C 1
ATOM 2054 O O . PRO A 1 269 ? -4.740 9.966 25.341 1.00 30.76 686 PRO A O 1
ATOM 2058 N N . SER A 1 270 ? -3.132 10.723 26.727 1.00 27.38 687 SER A N 1
ATOM 2059 C CA . SER A 1 270 ? -3.998 10.735 27.904 1.00 26.18 687 SER A CA 1
ATOM 2060 C C . SER A 1 270 ? -3.562 11.769 28.946 1.00 24.84 687 SER A C 1
ATOM 2061 O O . SER A 1 270 ? -2.400 12.183 28.977 1.00 23.90 687 SER A O 1
ATOM 2064 N N . TRP A 1 271 ? -4.520 12.171 29.784 1.00 23.71 688 TRP A N 1
ATOM 2065 C CA . TRP A 1 271 ? -4.265 12.994 30.958 1.00 22.79 688 TRP A CA 1
ATOM 2066 C C . TRP A 1 271 ? -3.958 12.076 32.154 1.00 22.69 688 TRP A C 1
ATOM 2067 O O . TRP A 1 271 ? -4.786 11.855 33.043 1.00 22.30 688 TRP A O 1
ATOM 2078 N N . CYS A 1 272 ? -2.745 11.543 32.171 1.00 23.05 689 CYS A N 1
ATOM 2079 C CA . CYS A 1 272 ? -2.342 10.614 33.218 1.00 23.27 689 CYS A CA 1
ATOM 2080 C C . CYS A 1 272 ? -2.058 11.319 34.535 1.00 22.45 689 CYS A C 1
ATOM 2081 O O . CYS A 1 272 ? -2.195 10.713 35.606 1.00 21.88 689 CYS A O 1
ATOM 2084 N N . ASP A 1 273 ? -1.619 12.574 34.419 1.00 21.90 690 ASP A N 1
ATOM 2085 C CA . ASP A 1 273 ? -1.044 13.360 35.512 1.00 21.55 690 ASP A CA 1
ATOM 2086 C C . ASP A 1 273 ? -2.015 14.415 36.007 1.00 20.34 690 ASP A C 1
ATOM 2087 O O . ASP A 1 273 ? -2.386 15.331 35.252 1.00 20.82 690 ASP A O 1
ATOM 2092 N N . ARG A 1 274 ? -2.414 14.299 37.275 1.00 19.03 691 ARG A N 1
ATOM 2093 C CA . ARG A 1 274 ? -3.627 14.983 37.775 1.00 18.84 691 ARG A CA 1
ATOM 2094 C C . ARG A 1 274 ? -3.442 15.494 39.177 1.00 17.88 691 ARG A C 1
ATOM 2095 O O . ARG A 1 274 ? -2.625 14.969 39.932 1.00 17.45 691 ARG A O 1
ATOM 2103 N N . ILE A 1 275 ? -4.207 16.520 39.518 1.00 17.49 692 ILE A N 1
ATOM 2104 C CA . ILE A 1 275 ? -4.261 17.055 40.882 1.00 17.21 692 ILE A CA 1
ATOM 2105 C C . ILE A 1 275 ? -5.720 17.158 41.291 1.00 18.04 692 ILE A C 1
ATOM 2106 O O . ILE A 1 275 ? -6.489 17.809 40.580 1.00 18.12 692 ILE A O 1
ATOM 2111 N N . LEU A 1 276 ? -6.085 16.535 42.418 1.00 18.40 693 LEU A N 1
ATOM 2112 C CA . LEU A 1 276 ? -7.444 16.616 42.973 1.00 19.33 693 LEU A CA 1
ATOM 2113 C C . LEU A 1 276 ? -7.363 17.023 44.443 1.00 19.50 693 LEU A C 1
ATOM 2114 O O . LEU A 1 276 ? -6.328 16.868 45.084 1.00 18.83 693 LEU A O 1
ATOM 2119 N N . TRP A 1 277 ? -8.451 17.575 44.980 1.00 19.99 694 TRP A N 1
ATOM 2120 C CA . TRP A 1 277 ? -8.462 17.997 46.378 1.00 20.43 694 TRP A CA 1
ATOM 2121 C C . TRP A 1 277 ? -9.809 17.729 47.033 1.00 20.88 694 TRP A C 1
ATOM 2122 O O . TRP A 1 277 ? -10.829 17.708 46.359 1.00 20.37 694 TRP A O 1
ATOM 2133 N N . LYS A 1 278 ? -9.763 17.519 48.341 1.00 21.51 695 LYS A N 1
ATOM 2134 C CA . LYS A 1 278 ? -10.941 17.279 49.163 1.00 22.89 695 LYS A CA 1
ATOM 2135 C C . LYS A 1 278 ? -10.762 18.128 50.400 1.00 22.85 695 LYS A C 1
ATOM 2136 O O . LYS A 1 278 ? -9.723 18.037 51.079 1.00 22.07 695 LYS A O 1
ATOM 2142 N N . SER A 1 279 ? -11.769 18.961 50.674 1.00 22.91 696 SER A N 1
ATOM 2143 C CA . SER A 1 279 ? -11.700 19.953 51.738 1.00 23.27 696 SER A CA 1
ATOM 2144 C C . SER A 1 279 ? -12.888 19.816 52.660 1.00 23.82 696 SER A C 1
ATOM 2145 O O . SER A 1 279 ? -13.967 19.418 52.238 1.00 23.92 696 SER A O 1
ATOM 2148 N N . TYR A 1 280 ? -12.673 20.147 53.927 1.00 24.23 697 TYR A N 1
ATOM 2149 C CA . TYR A 1 280 ? -13.755 20.236 54.900 1.00 25.05 697 TYR A CA 1
ATOM 2150 C C . TYR A 1 280 ? -14.809 21.228 54.435 1.00 25.47 697 TYR A C 1
ATOM 2151 O O . TYR A 1 280 ? -14.499 22.205 53.737 1.00 24.57 697 TYR A O 1
ATOM 2160 N N . PRO A 1 281 ? -16.069 20.995 54.842 1.00 26.77 698 PRO A N 1
ATOM 2161 C CA . PRO A 1 281 ? -17.123 21.921 54.438 1.00 27.27 698 PRO A CA 1
ATOM 2162 C C . PRO A 1 281 ? -16.901 23.348 54.952 1.00 27.87 698 PRO A C 1
ATOM 2163 O O . PRO A 1 281 ? -16.331 23.542 56.036 1.00 26.83 698 PRO A O 1
ATOM 2167 N N . GLU A 1 282 ? -17.337 24.320 54.141 1.00 28.98 699 GLU A N 1
ATOM 2168 C CA . GLU A 1 282 ? -17.303 25.753 54.463 1.00 30.35 699 GLU A CA 1
ATOM 2169 C C . GLU A 1 282 ? -15.890 26.309 54.681 1.00 29.27 699 GLU A C 1
ATOM 2170 O O . GLU A 1 282 ? -15.685 27.249 55.444 1.00 29.21 699 GLU A O 1
ATOM 2176 N N . THR A 1 283 ? -14.917 25.726 53.998 1.00 27.72 700 THR A N 1
ATOM 2177 C CA . THR A 1 283 ? -13.559 26.245 54.030 1.00 27.10 700 THR A CA 1
ATOM 2178 C C . THR A 1 283 ? -13.350 27.059 52.764 1.00 26.94 700 THR A C 1
ATOM 2179 O O . THR A 1 283 ? -14.072 26.893 51.778 1.00 26.97 700 THR A O 1
ATOM 2183 N N . HIS A 1 284 ? -12.352 27.931 52.796 1.00 26.82 701 HIS A N 1
ATOM 2184 C CA . HIS A 1 284 ? -11.987 28.722 51.635 1.00 26.59 701 HIS A CA 1
ATOM 2185 C C . HIS A 1 284 ? -10.829 28.037 50.896 1.00 25.37 701 HIS A C 1
ATOM 2186 O O . HIS A 1 284 ? -9.749 27.891 51.445 1.00 23.95 701 HIS A O 1
ATOM 2193 N N . ILE A 1 285 ? -11.084 27.618 49.664 1.00 24.80 702 ILE A N 1
ATOM 2194 C CA . ILE A 1 285 ? -10.024 27.114 48.795 1.00 24.53 702 ILE A CA 1
ATOM 2195 C C . ILE A 1 285 ? -10.392 27.469 47.365 1.00 24.37 702 ILE A C 1
ATOM 2196 O O . ILE A 1 285 ? -11.549 27.275 46.948 1.00 24.21 702 ILE A O 1
ATOM 2201 N N . ILE A 1 286 ? -9.429 28.031 46.643 1.00 23.69 703 ILE A N 1
ATOM 2202 C CA . ILE A 1 286 ? -9.621 28.452 45.264 1.00 24.08 703 ILE A CA 1
ATOM 2203 C C . ILE A 1 286 ? -8.434 27.988 44.461 1.00 23.56 703 ILE A C 1
ATOM 2204 O O . ILE A 1 286 ? -7.294 28.241 44.859 1.00 22.61 703 ILE A O 1
ATOM 2209 N N . CYS A 1 287 ? -8.703 27.320 43.344 1.00 23.22 704 CYS A N 1
ATOM 2210 C CA . CYS A 1 287 ? -7.650 26.943 42.418 1.00 23.07 704 CYS A CA 1
ATOM 2211 C C . CYS A 1 287 ? -7.331 28.135 41.489 1.00 23.13 704 CYS A C 1
ATOM 2212 O O . CYS A 1 287 ? -8.189 28.593 40.715 1.00 22.96 704 CYS A O 1
ATOM 2215 N N . ASN A 1 288 ? -6.090 28.619 41.567 1.00 22.33 705 ASN A N 1
ATOM 2216 C CA . ASN A 1 288 ? -5.604 29.754 40.759 1.00 22.66 705 ASN A CA 1
ATOM 2217 C C . ASN A 1 288 ? -4.870 29.343 39.480 1.00 21.42 705 ASN A C 1
ATOM 2218 O O . ASN A 1 288 ? -4.771 30.135 38.544 1.00 21.12 705 ASN A O 1
ATOM 2223 N N . SER A 1 289 ? -4.326 28.124 39.447 1.00 19.78 706 SER A N 1
ATOM 2224 C CA . SER A 1 289 ? -3.733 27.598 38.231 1.00 18.91 706 SER A CA 1
ATOM 2225 C C . SER A 1 289 ? -3.858 26.079 38.205 1.00 18.03 706 SER A C 1
ATOM 2226 O O . SER A 1 289 ? -3.881 25.435 39.247 1.00 17.10 706 SER A O 1
ATOM 2229 N N . TYR A 1 290 ? -3.944 25.548 36.990 1.00 17.94 707 TYR A N 1
ATOM 2230 C CA . TYR A 1 290 ? -3.936 24.111 36.727 1.00 17.52 707 TYR A CA 1
ATOM 2231 C C . TYR A 1 290 ? -3.563 23.941 35.260 1.00 17.71 707 TYR A C 1
ATOM 2232 O O . TYR A 1 290 ? -4.339 24.282 34.357 1.00 17.77 707 TYR A O 1
ATOM 2241 N N . GLY A 1 291 ? -2.358 23.437 35.017 1.00 17.25 708 GLY A N 1
ATOM 2242 C CA . GLY A 1 291 ? -1.867 23.345 33.671 1.00 17.85 708 GLY A CA 1
ATOM 2243 C C . GLY A 1 291 ? -0.626 22.504 33.560 1.00 18.05 708 GLY A C 1
ATOM 2244 O O . GLY A 1 291 ? -0.198 21.858 34.532 1.00 17.78 708 GLY A O 1
ATOM 2245 N N . CYS A 1 292 ? -0.038 22.510 32.372 1.00 19.27 709 CYS A N 1
ATOM 2246 C CA . CYS A 1 292 ? 1.186 21.773 32.139 1.00 19.83 709 CYS A CA 1
ATOM 2247 C C . CYS A 1 292 ? 2.171 22.656 31.397 1.00 20.25 709 CYS A C 1
ATOM 2248 O O . CYS A 1 292 ? 1.789 23.641 30.763 1.00 20.29 709 CYS A O 1
ATOM 2251 N N . THR A 1 293 ? 3.442 22.312 31.517 1.00 20.33 710 THR A N 1
ATOM 2252 C CA . THR A 1 293 ? 4.507 23.017 30.803 1.00 21.54 710 THR A CA 1
ATOM 2253 C C . THR A 1 293 ? 4.591 22.474 29.380 1.00 23.12 710 THR A C 1
ATOM 2254 O O . THR A 1 293 ? 4.081 21.394 29.082 1.00 22.80 710 THR A O 1
ATOM 2258 N N . ASP A 1 294 ? 5.202 23.225 28.485 1.00 25.44 711 ASP A N 1
ATOM 2259 C CA . ASP A 1 294 ? 5.460 22.709 27.133 1.00 27.86 711 ASP A CA 1
ATOM 2260 C C . ASP A 1 294 ? 6.920 22.838 26.699 1.00 28.60 711 ASP A C 1
ATOM 2261 O O . ASP A 1 294 ? 7.234 22.601 25.526 1.00 30.79 711 ASP A O 1
ATOM 2266 N N . ASP A 1 295 ? 7.799 23.182 27.642 1.00 27.48 712 ASP A N 1
ATOM 2267 C CA . ASP A 1 295 ? 9.218 23.415 27.358 1.00 28.04 712 ASP A CA 1
ATOM 2268 C C . ASP A 1 295 ? 10.158 22.572 28.230 1.00 26.66 712 ASP A C 1
ATOM 2269 O O . ASP A 1 295 ? 11.356 22.837 28.241 1.00 26.51 712 ASP A O 1
ATOM 2274 N N . ILE A 1 296 ? 9.608 21.597 28.971 1.00 24.70 713 ILE A N 1
ATOM 2275 C CA . ILE A 1 296 ? 10.399 20.603 29.703 1.00 23.87 713 ILE A CA 1
ATOM 2276 C C . ILE A 1 296 ? 10.165 19.269 29.010 1.00 23.48 713 ILE A C 1
ATOM 2277 O O . ILE A 1 296 ? 9.045 18.741 28.997 1.00 23.06 713 ILE A O 1
ATOM 2282 N N . VAL A 1 297 ? 11.237 18.735 28.431 1.00 23.78 714 VAL A N 1
ATOM 2283 C CA . VAL A 1 297 ? 11.119 17.669 27.437 1.00 24.18 714 VAL A CA 1
ATOM 2284 C C . VAL A 1 297 ? 12.011 16.445 27.680 1.00 24.02 714 VAL A C 1
ATOM 2285 O O . VAL A 1 297 ? 12.229 15.665 26.763 1.00 24.95 714 VAL A O 1
ATOM 2289 N N . THR A 1 298 ? 12.496 16.262 28.905 1.00 23.16 715 THR A N 1
ATOM 2290 C CA . THR A 1 298 ? 13.342 15.115 29.235 1.00 22.98 715 THR A CA 1
ATOM 2291 C C . THR A 1 298 ? 12.561 13.806 29.381 1.00 22.88 715 THR A C 1
ATOM 2292 O O . THR A 1 298 ? 13.136 12.742 29.191 1.00 22.68 715 THR A O 1
ATOM 2296 N N . SER A 1 299 ? 11.262 13.900 29.690 1.00 22.53 716 SER A N 1
ATOM 2297 C CA . SER A 1 299 ? 10.405 12.768 29.958 1.00 23.06 716 SER A CA 1
ATOM 2298 C C . SER A 1 299 ? 9.352 12.588 28.858 1.00 23.64 716 SER A C 1
ATOM 2299 O O . SER A 1 299 ? 9.059 13.503 28.077 1.00 23.43 716 SER A O 1
ATOM 2302 N N . ASP A 1 300 ? 8.729 11.421 28.853 1.00 24.19 717 ASP A N 1
ATOM 2303 C CA . ASP A 1 300 ? 7.547 11.212 28.009 1.00 25.55 717 ASP A CA 1
ATOM 2304 C C . ASP A 1 300 ? 6.261 11.834 28.583 1.00 24.29 717 ASP A C 1
ATOM 2305 O O . ASP A 1 300 ? 5.225 11.819 27.905 1.00 24.18 717 ASP A O 1
ATOM 2310 N N . HIS A 1 301 ? 6.331 12.366 29.810 1.00 22.74 718 HIS A N 1
ATOM 2311 C CA . HIS A 1 301 ? 5.268 13.166 30.400 1.00 22.11 718 HIS A CA 1
ATOM 2312 C C . HIS A 1 301 ? 5.663 14.629 30.515 1.00 21.62 718 HIS A C 1
ATOM 2313 O O . HIS A 1 301 ? 6.842 14.966 30.779 1.00 21.08 718 HIS A O 1
ATOM 2320 N N . SER A 1 302 ? 4.669 15.496 30.378 1.00 20.93 719 SER A N 1
ATOM 2321 C CA . SER A 1 302 ? 4.848 16.900 30.699 1.00 20.90 719 SER A CA 1
ATOM 2322 C C . SER A 1 302 ? 4.533 17.132 32.176 1.00 19.75 719 SER A C 1
ATOM 2323 O O . SER A 1 302 ? 3.525 16.603 32.662 1.00 19.85 719 SER A O 1
ATOM 2326 N N . PRO A 1 303 ? 5.353 17.944 32.884 1.00 18.43 720 PRO A N 1
ATOM 2327 C CA . PRO A 1 303 ? 5.044 18.354 34.248 1.00 17.92 720 PRO A CA 1
ATOM 2328 C C . PRO A 1 303 ? 3.700 19.073 34.364 1.00 17.40 720 PRO A C 1
ATOM 2329 O O . PRO A 1 303 ? 3.357 19.881 33.485 1.00 17.45 720 PRO A O 1
ATOM 2333 N N . VAL A 1 304 ? 2.984 18.822 35.458 1.00 16.65 721 VAL A N 1
ATOM 2334 C CA . VAL A 1 304 ? 1.710 19.489 35.723 1.00 16.44 721 VAL A CA 1
ATOM 2335 C C . VAL A 1 304 ? 1.850 20.320 36.999 1.00 15.84 721 VAL A C 1
ATOM 2336 O O . VAL A 1 304 ? 2.494 19.900 37.967 1.00 15.44 721 VAL A O 1
ATOM 2340 N N . PHE A 1 305 ? 1.271 21.518 36.983 1.00 15.75 722 PHE A N 1
ATOM 2341 C CA . PHE A 1 305 ? 1.233 22.397 38.134 1.00 15.52 722 PHE A CA 1
ATOM 2342 C C . PHE A 1 305 ? -0.205 22.718 38.531 1.00 15.84 722 PHE A C 1
ATOM 2343 O O . PHE A 1 305 ? -1.119 22.733 37.696 1.00 15.60 722 PHE A O 1
ATOM 2351 N N . GLY A 1 306 ? -0.374 23.006 39.814 1.00 16.02 723 GLY A N 1
ATOM 2352 C CA . GLY A 1 306 ? -1.619 23.495 40.365 1.00 16.75 723 GLY A CA 1
ATOM 2353 C C . GLY A 1 306 ? -1.269 24.452 41.490 1.00 17.10 723 GLY A C 1
ATOM 2354 O O . GLY A 1 306 ? -0.333 24.190 42.251 1.00 17.43 723 GLY A O 1
ATOM 2355 N N . THR A 1 307 ? -1.975 25.576 41.586 1.00 17.74 724 THR A N 1
ATOM 2356 C CA . THR A 1 307 ? -1.780 26.483 42.725 1.00 18.07 724 THR A CA 1
ATOM 2357 C C . THR A 1 307 ? -3.125 26.815 43.320 1.00 18.57 724 THR A C 1
ATOM 2358 O O . THR A 1 307 ? -4.134 26.870 42.606 1.00 18.56 724 THR A O 1
ATOM 2362 N N . PHE A 1 308 ? -3.113 27.037 44.622 1.00 19.17 725 PHE A N 1
ATOM 2363 C CA . PHE A 1 308 ? -4.329 27.203 45.423 1.00 20.16 725 PHE A CA 1
ATOM 2364 C C . PHE A 1 308 ? -4.137 28.308 46.440 1.00 21.06 725 PHE A C 1
ATOM 2365 O O . PHE A 1 308 ? -3.046 28.475 47.002 1.00 21.26 725 PHE A O 1
ATOM 2373 N N . GLU A 1 309 ? -5.202 29.060 46.656 1.00 22.05 726 GLU A N 1
ATOM 2374 C CA . GLU A 1 309 ? -5.305 29.984 47.754 1.00 23.54 726 GLU A CA 1
ATOM 2375 C C . GLU A 1 309 ? -6.156 29.266 48.795 1.00 22.95 726 GLU A C 1
ATOM 2376 O O . GLU A 1 309 ? -7.242 28.773 48.470 1.00 22.62 726 GLU A O 1
ATOM 2382 N N . VAL A 1 310 ? -5.660 29.177 50.020 1.00 22.44 727 VAL A N 1
ATOM 2383 C CA . VAL A 1 310 ? -6.304 28.374 51.046 1.00 22.87 727 VAL A CA 1
ATOM 2384 C C . VAL A 1 310 ? -6.383 29.150 52.343 1.00 23.37 727 VAL A C 1
ATOM 2385 O O . VAL A 1 310 ? -5.374 29.679 52.822 1.00 23.23 727 VAL A O 1
ATOM 2389 N N . GLY A 1 311 ? -7.583 29.193 52.920 1.00 24.02 728 GLY A N 1
ATOM 2390 C CA . GLY A 1 311 ? -7.773 29.826 54.204 1.00 25.20 728 GLY A CA 1
ATOM 2391 C C . GLY A 1 311 ? -7.037 29.065 55.285 1.00 25.68 728 GLY A C 1
ATOM 2392 O O . GLY A 1 311 ? -6.973 27.834 55.261 1.00 24.86 728 GLY A O 1
ATOM 2393 N N . VAL A 1 312 ? -6.481 29.794 56.234 1.00 27.30 729 VAL A N 1
ATOM 2394 C CA . VAL A 1 312 ? -5.910 29.186 57.419 1.00 29.16 729 VAL A CA 1
ATOM 2395 C C . VAL A 1 312 ? -6.423 29.881 58.672 1.00 31.70 729 VAL A C 1
ATOM 2396 O O . VAL A 1 312 ? -6.753 31.054 58.634 1.00 31.59 729 VAL A O 1
ATOM 2400 N N . THR A 1 313 ? -6.499 29.128 59.766 1.00 34.67 730 THR A N 1
ATOM 2401 C CA . THR A 1 313 ? -6.990 29.631 61.042 1.00 38.34 730 THR A CA 1
ATOM 2402 C C . THR A 1 313 ? -5.884 29.606 62.095 1.00 41.11 730 THR A C 1
ATOM 2403 O O . THR A 1 313 ? -5.042 28.714 62.093 1.00 40.75 730 THR A O 1
ATOM 2407 N N . SER A 1 314 ? -5.908 30.583 62.997 1.00 45.91 731 SER A N 1
ATOM 2408 C CA . SER A 1 314 ? -4.867 30.738 64.029 1.00 49.19 731 SER A CA 1
ATOM 2409 C C . SER A 1 314 ? -5.086 29.801 65.215 1.00 50.80 731 SER A C 1
ATOM 2410 O O . SER A 1 314 ? -6.222 29.425 65.518 1.00 54.38 731 SER A O 1
ATOM 2413 N N . ALA A 1 329 ? -17.774 29.268 75.945 1.00 62.48 746 ALA A N 1
ATOM 2414 C C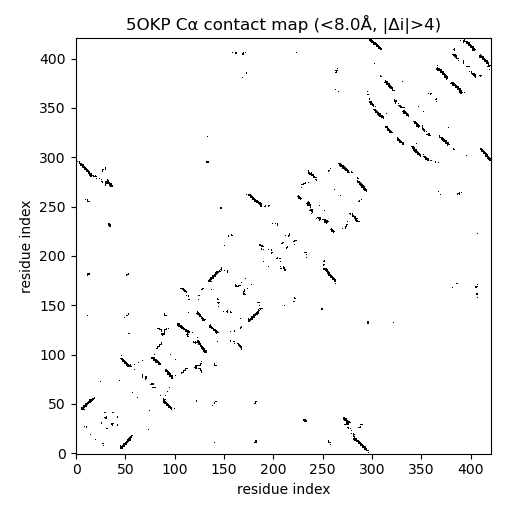A . ALA A 1 329 ? -18.591 28.774 74.833 1.00 59.06 746 ALA A CA 1
ATOM 2415 C C . ALA A 1 329 ? -19.036 27.317 75.023 1.00 57.20 746 ALA A C 1
ATOM 2416 O O . ALA A 1 329 ? -18.278 26.500 75.538 1.00 57.06 746 ALA A O 1
ATOM 2418 N N . TYR A 1 330 ? -20.264 27.010 74.604 1.00 55.93 747 TYR A N 1
ATOM 2419 C CA . TYR A 1 330 ? -20.860 25.681 74.784 1.00 55.02 747 TYR A CA 1
ATOM 2420 C C . TYR A 1 330 ? -21.546 25.196 73.513 1.00 52.10 747 TYR A C 1
ATOM 2421 O O . TYR A 1 330 ? -22.355 25.927 72.937 1.00 52.00 747 TYR A O 1
ATOM 2430 N N . ILE A 1 331 ? -21.231 23.968 73.091 1.00 49.92 748 ILE A N 1
ATOM 2431 C CA . ILE A 1 331 ? -21.914 23.322 71.968 1.00 47.60 748 ILE A CA 1
ATOM 2432 C C . ILE A 1 331 ? -22.890 22.269 72.497 1.00 47.82 748 ILE A C 1
ATOM 2433 O O . ILE A 1 331 ? -22.503 21.331 73.201 1.00 47.76 748 ILE A O 1
ATOM 2438 N N . GLU A 1 332 ? -24.151 22.425 72.113 1.00 48.17 749 GLU A N 1
ATOM 2439 C CA . GLU A 1 332 ? -25.263 21.688 72.679 1.00 50.01 749 GLU A CA 1
ATOM 2440 C C . GLU A 1 332 ? -26.033 21.018 71.548 1.00 47.65 749 GLU A C 1
ATOM 2441 O O . GLU A 1 332 ? -26.103 21.573 70.452 1.00 46.44 749 GLU A O 1
ATOM 2447 N N . PHE A 1 333 ? -26.606 19.844 71.811 1.00 46.98 750 PHE A N 1
ATOM 2448 C CA . PHE A 1 333 ? -27.407 19.107 70.824 1.00 45.89 750 PHE A CA 1
ATOM 2449 C C . PHE A 1 333 ? -28.832 18.843 71.306 1.00 48.08 750 PHE A C 1
ATOM 2450 O O . PHE A 1 333 ? -29.028 18.239 72.355 1.00 50.55 750 PHE A O 1
ATOM 2458 N N . GLU A 1 334 ? -29.817 19.293 70.529 1.00 48.68 751 GLU A N 1
ATOM 2459 C CA . GLU A 1 334 ? -31.236 19.039 70.802 1.00 50.61 751 GLU A CA 1
ATOM 2460 C C . GLU A 1 334 ? -31.580 17.584 70.476 1.00 48.57 751 GLU A C 1
ATOM 2461 O O . GLU A 1 334 ? -32.242 16.901 71.257 1.00 50.27 751 GLU A O 1
ATOM 2467 N N . SER A 1 335 ? -31.151 17.131 69.304 1.00 44.51 752 SER A N 1
ATOM 2468 C CA . SER A 1 335 ? -31.290 15.737 68.902 1.00 42.43 752 SER A CA 1
ATOM 2469 C C . SER A 1 335 ? -30.418 15.443 67.694 1.00 38.60 752 SER A C 1
ATOM 2470 O O . SER A 1 335 ? -29.973 16.355 67.000 1.00 37.00 752 SER A O 1
ATOM 2473 N N . ILE A 1 336 ? -30.180 14.157 67.472 1.00 36.42 753 ILE A N 1
ATOM 2474 C CA . ILE A 1 336 ? -29.470 13.658 66.296 1.00 33.77 753 ILE A CA 1
ATOM 2475 C C . ILE A 1 336 ? -30.191 12.393 65.831 1.00 33.54 753 ILE A C 1
ATOM 2476 O O . ILE A 1 336 ? -30.625 11.578 66.654 1.00 34.31 753 ILE A O 1
ATOM 2481 N N . GLU A 1 337 ? -30.337 12.260 64.517 1.00 33.02 754 GLU A N 1
ATOM 2482 C CA . GLU A 1 337 ? -30.897 11.069 63.888 1.00 33.46 754 GLU A CA 1
ATOM 2483 C C . GLU A 1 337 ? -29.961 10.607 62.773 1.00 31.69 754 GLU A C 1
ATOM 2484 O O . GLU A 1 337 ? -29.453 11.430 61.999 1.00 30.00 754 GLU A O 1
ATOM 2490 N N . ALA A 1 338 ? -29.749 9.299 62.677 1.00 30.90 755 ALA A N 1
ATOM 2491 C CA . ALA A 1 338 ? -28.911 8.741 61.615 1.00 30.39 755 ALA A CA 1
ATOM 2492 C C . ALA A 1 338 ? -29.581 7.538 61.006 1.00 31.34 755 ALA A C 1
ATOM 2493 O O . ALA A 1 338 ? -30.332 6.843 61.678 1.00 31.64 755 ALA A O 1
ATOM 2495 N N . ILE A 1 339 ? -29.310 7.319 59.727 1.00 31.32 756 ILE A N 1
ATOM 2496 C CA . ILE A 1 339 ? -29.612 6.080 59.048 1.00 33.07 756 ILE A CA 1
ATOM 2497 C C . ILE A 1 339 ? -28.266 5.412 58.775 1.00 33.73 756 ILE A C 1
ATOM 2498 O O . ILE A 1 339 ? -27.369 6.042 58.200 1.00 32.14 756 ILE A O 1
ATOM 2503 N N . VAL A 1 340 ? -28.124 4.159 59.202 1.00 35.31 757 VAL A N 1
ATOM 2504 C CA . VAL A 1 340 ? -26.866 3.414 59.078 1.00 37.01 757 VAL A CA 1
ATOM 2505 C C . VAL A 1 340 ? -27.126 2.064 58.416 1.00 39.95 757 VAL A C 1
ATOM 2506 O O . VAL A 1 340 ? -28.192 1.475 58.602 1.00 38.44 757 VAL A O 1
ATOM 2510 N N . LYS A 1 341 ? -26.156 1.591 57.630 1.00 43.39 758 LYS A N 1
ATOM 2511 C CA . LYS A 1 341 ? -26.177 0.222 57.090 1.00 47.90 758 LYS A CA 1
ATOM 2512 C C . LYS A 1 341 ? -25.778 -0.778 58.171 1.00 50.81 758 LYS A C 1
ATOM 2513 O O . LYS A 1 341 ? -24.702 -0.653 58.754 1.00 52.83 758 LYS A O 1
ATOM 2519 N N . THR A 1 342 ? -26.625 -1.774 58.417 1.00 54.00 759 THR A N 1
ATOM 2520 C CA . THR A 1 342 ? -26.391 -2.773 59.464 1.00 56.70 759 THR A CA 1
ATOM 2521 C C . THR A 1 342 ? -27.416 -3.902 59.369 1.00 59.83 759 THR A C 1
ATOM 2522 O O . THR A 1 342 ? -28.531 -3.682 58.902 1.00 60.26 759 THR A O 1
ATOM 2526 N N . ALA A 1 343 ? -27.034 -5.093 59.838 1.00 62.70 760 ALA A N 1
ATOM 2527 C CA . ALA A 1 343 ? -27.934 -6.247 59.932 1.00 64.33 760 ALA A CA 1
ATOM 2528 C C . ALA A 1 343 ? -28.094 -6.653 61.391 1.00 65.33 760 ALA A C 1
ATOM 2529 O O . ALA A 1 343 ? -29.063 -6.267 62.045 1.00 64.93 760 ALA A O 1
ATOM 2531 N N . THR A 1 346 ? -27.375 -3.536 67.139 1.00 57.32 763 THR A N 1
ATOM 2532 C CA . THR A 1 346 ? -28.633 -2.781 67.174 1.00 56.30 763 THR A CA 1
ATOM 2533 C C . THR A 1 346 ? -28.525 -1.437 67.920 1.00 53.94 763 THR A C 1
ATOM 2534 O O . THR A 1 346 ? -29.386 -0.559 67.736 1.00 54.94 763 THR A O 1
ATOM 2538 N N . LYS A 1 347 ? -27.506 -1.281 68.778 1.00 50.89 764 LYS A N 1
ATOM 2539 C CA . LYS A 1 347 ? -27.299 -0.027 69.512 1.00 47.95 764 LYS A CA 1
ATOM 2540 C C . LYS A 1 347 ? -25.985 0.675 69.136 1.00 44.29 764 LYS A C 1
ATOM 2541 O O . LYS A 1 347 ? -24.927 0.036 69.022 1.00 43.42 764 LYS A O 1
ATOM 2547 N N . PHE A 1 348 ? -26.072 1.996 68.967 1.00 40.49 765 PHE A N 1
ATOM 2548 C CA . PHE A 1 348 ? -24.953 2.817 68.523 1.00 38.52 765 PHE A CA 1
ATOM 2549 C C . PHE A 1 348 ? -24.776 4.054 69.388 1.00 37.84 765 PHE A C 1
ATOM 2550 O O . PHE A 1 348 ? -25.752 4.580 69.941 1.00 38.68 765 PHE A O 1
ATOM 2558 N N . PHE A 1 349 ? -23.531 4.517 69.480 1.00 36.43 766 PHE A N 1
ATOM 2559 C CA . PHE A 1 349 ? -23.198 5.779 70.126 1.00 36.33 766 PHE A CA 1
ATOM 2560 C C . PHE A 1 349 ? -22.368 6.638 69.180 1.00 34.45 766 PHE A C 1
ATOM 2561 O O . PHE A 1 349 ? -21.883 6.154 68.154 1.00 33.26 766 PHE A O 1
ATOM 2569 N N . ILE A 1 350 ? -22.216 7.907 69.548 1.00 34.09 767 ILE A N 1
ATOM 2570 C CA . ILE A 1 350 ? -21.488 8.890 68.756 1.00 33.38 767 ILE A CA 1
ATOM 2571 C C . ILE A 1 350 ? -20.308 9.442 69.545 1.00 35.11 767 ILE A C 1
ATOM 2572 O O . ILE A 1 350 ? -20.456 9.789 70.713 1.00 36.58 767 ILE A O 1
ATOM 2577 N N . GLU A 1 351 ? -19.153 9.512 68.885 1.00 35.94 768 GLU A N 1
ATOM 2578 C CA . GLU A 1 351 ? -17.962 10.178 69.398 1.00 38.05 768 GLU A CA 1
ATOM 2579 C C . GLU A 1 351 ? -17.798 11.518 68.687 1.00 36.78 768 GLU A C 1
ATOM 2580 O O . GLU A 1 351 ? -17.966 11.604 67.466 1.00 34.35 768 GLU A O 1
ATOM 2586 N N . PHE A 1 352 ? -17.458 12.548 69.462 1.00 37.77 769 PHE A N 1
ATOM 2587 C CA . PHE A 1 352 ? -17.283 13.916 68.975 1.00 37.37 769 PHE A CA 1
ATOM 2588 C C . PHE A 1 352 ? -15.815 14.325 69.167 1.00 39.67 769 PHE A C 1
ATOM 2589 O O . PHE A 1 352 ? -15.299 14.270 70.282 1.00 41.53 769 PHE A O 1
ATOM 2597 N N . TYR A 1 353 ? -15.156 14.717 68.080 1.00 39.91 770 TYR A N 1
ATOM 2598 C CA . TYR A 1 353 ? -13.730 15.045 68.076 1.00 42.22 770 TYR A CA 1
ATOM 2599 C C . TYR A 1 353 ? -13.512 16.373 67.365 1.00 40.95 770 TYR A C 1
ATOM 2600 O O . TYR A 1 353 ? -14.113 16.625 66.326 1.00 38.80 770 TYR A O 1
ATOM 2609 N N . SER A 1 354 ? -12.633 17.205 67.920 1.00 42.11 771 SER A N 1
ATOM 2610 C CA . SER A 1 354 ? -12.224 18.444 67.269 1.00 41.98 771 SER A CA 1
ATOM 2611 C C . SER A 1 354 ? -10.933 18.957 67.883 1.00 44.84 771 SER A C 1
ATOM 2612 O O . SER A 1 354 ? -10.709 18.809 69.082 1.00 45.62 771 SER A O 1
ATOM 2615 N N . THR A 1 355 ? -10.110 19.588 67.052 1.00 46.20 772 THR A N 1
ATOM 2616 C CA . THR A 1 355 ? -8.900 20.277 67.514 1.00 49.45 772 THR A CA 1
ATOM 2617 C C . THR A 1 355 ? -9.218 21.469 68.433 1.00 51.35 772 THR A C 1
ATOM 2618 O O . THR A 1 355 ? -8.359 21.881 69.208 1.00 53.98 772 THR A O 1
ATOM 2622 N N . CYS A 1 356 ? -10.434 22.019 68.346 1.00 50.74 773 CYS A N 1
ATOM 2623 C CA . CYS A 1 356 ? -10.873 23.091 69.254 1.00 53.03 773 CYS A CA 1
ATOM 2624 C C . CYS A 1 356 ? -11.348 22.599 70.620 1.00 55.39 773 CYS A C 1
ATOM 2625 O O . CYS A 1 356 ? -11.609 23.412 71.505 1.00 57.07 773 CYS A O 1
ATOM 2628 N N . LEU A 1 357 ? -11.487 21.283 70.773 1.00 56.37 774 LEU A N 1
ATOM 2629 C CA . LEU A 1 357 ? -11.790 20.654 72.054 1.00 59.31 774 LEU A CA 1
ATOM 2630 C C . LEU A 1 357 ? -10.511 20.125 72.697 1.00 63.13 774 LEU A C 1
ATOM 2631 O O . LEU A 1 357 ? -9.547 19.788 72.000 1.00 63.57 774 LEU A O 1
ATOM 2636 N N . GLU A 1 358 ? -10.516 20.036 74.025 1.00 66.77 775 GLU A N 1
ATOM 2637 C CA . GLU A 1 358 ? -9.428 19.398 74.771 1.00 70.56 775 GLU A CA 1
ATOM 2638 C C . GLU A 1 358 ? -9.536 17.880 74.636 1.00 70.02 775 GLU A C 1
ATOM 2639 O O . GLU A 1 358 ? -8.534 17.170 74.717 1.00 72.75 775 GLU A O 1
ATOM 2645 N N . TYR A 1 360 ? -12.076 15.419 73.286 1.00 64.52 777 TYR A N 1
ATOM 2646 C CA . TYR A 1 360 ? -12.854 14.309 72.717 1.00 62.43 777 TYR A CA 1
ATOM 2647 C C . TYR A 1 360 ? -13.958 13.886 73.695 1.00 60.83 777 TYR A C 1
ATOM 2648 O O . TYR A 1 360 ? -13.730 13.832 74.900 1.00 63.61 777 TYR A O 1
ATOM 2657 N N . LYS A 1 361 ? -15.148 13.595 73.170 1.00 56.21 778 LYS A N 1
ATOM 2658 C CA . LYS A 1 361 ? -16.339 13.317 73.993 1.00 54.88 778 LYS A CA 1
ATOM 2659 C C . LYS A 1 361 ? -17.266 12.281 73.332 1.00 51.15 778 LYS A C 1
ATOM 2660 O O . LYS A 1 361 ? -17.179 12.071 72.125 1.00 48.05 778 LYS A O 1
ATOM 2666 N N . LYS A 1 362 ? -18.150 11.649 74.105 1.00 50.20 779 LYS A N 1
ATOM 2667 C CA . LYS A 1 362 ? -19.040 10.613 73.552 1.00 48.19 779 LYS A CA 1
ATOM 2668 C C . LYS A 1 362 ? -20.464 10.686 74.085 1.00 46.85 779 LYS A C 1
ATOM 2669 O O . LYS A 1 362 ? -20.714 11.279 75.131 1.00 48.44 779 LYS A O 1
ATOM 2675 N N . SER A 1 363 ? -21.383 10.074 73.335 1.00 43.72 780 SER A N 1
ATOM 2676 C CA . SER A 1 363 ? -22.797 9.971 73.700 1.00 43.56 780 SER A CA 1
ATOM 2677 C C . SER A 1 363 ? -23.123 8.641 74.387 1.00 45.16 780 SER A C 1
ATOM 2678 O O . SER A 1 363 ? -22.290 7.740 74.443 1.00 45.44 780 SER A O 1
ATOM 2681 N N . PHE A 1 364 ? -24.349 8.543 74.896 1.00 46.32 781 PHE A N 1
ATOM 2682 C CA . PHE A 1 364 ? -24.933 7.269 75.324 1.00 48.28 781 PHE A CA 1
ATOM 2683 C C . PHE A 1 364 ? -25.549 6.603 74.095 1.00 46.19 781 PHE A C 1
ATOM 2684 O O . PHE A 1 364 ? -25.524 7.173 72.991 1.00 42.66 781 PHE A O 1
ATOM 2692 N N . GLU A 1 365 ? -26.100 5.403 74.280 1.00 47.35 782 GLU A N 1
ATOM 2693 C CA . GLU A 1 365 ? -26.714 4.668 73.174 1.00 46.77 782 GLU A CA 1
ATOM 2694 C C . GLU A 1 365 ? -27.973 5.377 72.666 1.00 45.22 782 GLU A C 1
ATOM 2695 O O . GLU A 1 365 ? -28.592 6.145 73.400 1.00 45.45 782 GLU A O 1
ATOM 2701 N N . ASN A 1 366 ? -28.317 5.148 71.396 1.00 42.82 783 ASN A N 1
ATOM 2702 C CA . ASN A 1 366 ? -29.575 5.664 70.834 1.00 42.63 783 ASN A CA 1
ATOM 2703 C C . ASN A 1 366 ? -30.772 5.166 71.664 1.00 45.47 783 ASN A C 1
ATOM 2704 O O . ASN A 1 366 ? -30.819 3.991 72.035 1.00 46.77 783 ASN A O 1
ATOM 2709 N N . ASP A 1 367 ? -31.715 6.060 71.960 1.00 46.83 784 ASP A N 1
ATOM 2710 C CA . ASP A 1 367 ? -32.901 5.707 72.767 1.00 50.06 784 ASP A CA 1
ATOM 2711 C C . ASP A 1 367 ? -34.139 5.382 71.917 1.00 50.27 784 ASP A C 1
ATOM 2712 O O . ASP A 1 367 ? -35.222 5.161 72.457 1.00 53.07 784 ASP A O 1
ATOM 2717 N N . ALA A 1 368 ? -33.969 5.340 70.596 1.00 47.81 785 ALA A N 1
ATOM 2718 C CA . ALA A 1 368 ? -35.018 4.926 69.666 1.00 47.90 785 ALA A CA 1
ATOM 2719 C C . ALA A 1 368 ? -34.410 4.439 68.344 1.00 45.97 785 ALA A C 1
ATOM 2720 O O . ALA A 1 368 ? -33.304 4.861 67.945 1.00 42.79 785 ALA A O 1
ATOM 2722 N N . GLN A 1 369 ? -35.132 3.533 67.691 1.00 46.87 786 GLN A N 1
ATOM 2723 C CA . GLN A 1 369 ? -34.740 3.010 66.386 1.00 46.43 786 GLN A CA 1
ATOM 2724 C C . GLN A 1 369 ? -35.933 2.436 65.623 1.00 47.98 786 GLN A C 1
ATOM 2725 O O . GLN A 1 369 ? -36.903 1.962 66.225 1.00 49.84 786 GLN A O 1
ATOM 2731 N N . SER A 1 370 ? -35.846 2.479 64.301 1.00 46.75 787 SER A N 1
ATOM 2732 C CA . SER A 1 370 ? -36.875 1.915 63.430 1.00 48.71 787 SER A CA 1
ATOM 2733 C C . SER A 1 370 ? -36.276 1.551 62.087 1.00 48.38 787 SER A C 1
ATOM 2734 O O . SER A 1 370 ? -35.172 1.991 61.750 1.00 45.82 787 SER A O 1
ATOM 2737 N N . SER A 1 371 ? -37.009 0.748 61.326 1.00 50.88 788 SER A N 1
ATOM 2738 C CA . SER A 1 371 ? -36.531 0.251 60.041 1.00 51.95 788 SER A CA 1
ATOM 2739 C C . SER A 1 371 ? -37.671 0.077 59.029 1.00 55.15 788 SER A C 1
ATOM 2740 O O . SER A 1 371 ? -38.509 -0.814 59.176 1.00 57.63 788 SER A O 1
ATOM 2743 N N . ASP A 1 372 ? -37.689 0.940 58.015 1.00 56.40 789 ASP A N 1
ATOM 2744 C CA . ASP A 1 372 ? -38.570 0.779 56.851 1.00 59.84 789 ASP A CA 1
ATOM 2745 C C . ASP A 1 372 ? -38.064 -0.320 55.919 1.00 60.11 789 ASP A C 1
ATOM 2746 O O . ASP A 1 372 ? -38.859 -1.004 55.279 1.00 62.31 789 ASP A O 1
ATOM 2751 N N . ASN A 1 373 ? -36.743 -0.466 55.830 1.00 58.31 790 ASN A N 1
ATOM 2752 C CA . ASN A 1 373 ? -36.109 -1.344 54.848 1.00 58.99 790 ASN A CA 1
ATOM 2753 C C . ASN A 1 373 ? -35.013 -2.195 55.490 1.00 58.08 790 ASN A C 1
ATOM 2754 O O . ASN A 1 373 ? -34.331 -1.753 56.423 1.00 55.71 790 ASN A O 1
ATOM 2759 N N . ILE A 1 374 ? -34.839 -3.403 54.957 1.00 59.69 791 ILE A N 1
ATOM 2760 C CA . ILE A 1 374 ? -33.886 -4.375 55.495 1.00 59.48 791 ILE A CA 1
ATOM 2761 C C . ILE A 1 374 ? -32.469 -3.897 55.197 1.00 57.25 791 ILE A C 1
ATOM 2762 O O . ILE A 1 374 ? -32.213 -3.341 54.130 1.00 57.96 791 ILE A O 1
ATOM 2767 N N . ASN A 1 375 ? -31.573 -4.115 56.162 1.00 55.68 792 ASN A N 1
ATOM 2768 C CA . ASN A 1 375 ? -30.168 -3.655 56.137 1.00 53.38 792 ASN A CA 1
ATOM 2769 C C . ASN A 1 375 ? -29.964 -2.131 56.252 1.00 50.28 792 ASN A C 1
ATOM 2770 O O . ASN A 1 375 ? -28.909 -1.609 55.880 1.00 49.24 792 ASN A O 1
ATOM 2775 N N . PHE A 1 376 ? -30.963 -1.429 56.788 1.00 48.23 793 PHE A N 1
ATOM 2776 C CA . PHE A 1 376 ? -30.835 -0.011 57.130 1.00 45.28 793 PHE A CA 1
ATOM 2777 C C . PHE A 1 376 ? -31.550 0.224 58.446 1.00 43.31 793 PHE A C 1
ATOM 2778 O O . PHE A 1 376 ? -32.656 -0.279 58.645 1.00 45.55 793 PHE A O 1
ATOM 2786 N N . LEU A 1 377 ? -30.917 0.972 59.343 1.00 39.78 794 LEU A N 1
ATOM 2787 C CA . LEU A 1 377 ? -31.493 1.256 60.642 1.00 39.06 794 LEU A CA 1
ATOM 2788 C C . LEU A 1 377 ? -31.509 2.750 60.883 1.00 37.27 794 LEU A C 1
ATOM 2789 O O . LEU A 1 377 ? -30.467 3.393 60.819 1.00 34.53 794 LEU A O 1
ATOM 2794 N N . LYS A 1 378 ? -32.698 3.296 61.144 1.00 37.09 795 LYS A N 1
ATOM 2795 C CA . LYS A 1 378 ? -32.830 4.676 61.572 1.00 36.75 795 LYS A CA 1
ATOM 2796 C C . LYS A 1 378 ? -32.650 4.680 63.078 1.00 36.50 795 LYS A C 1
ATOM 2797 O O . LYS A 1 378 ? -33.360 3.961 63.778 1.00 37.67 795 LYS A O 1
ATOM 2803 N N . VAL A 1 379 ? -31.693 5.462 63.573 1.00 34.81 796 VAL A N 1
ATOM 2804 C CA . VAL A 1 379 ? -31.410 5.551 65.011 1.00 35.30 796 VAL A CA 1
ATOM 2805 C C . VAL A 1 379 ? -31.506 6.999 65.474 1.00 35.25 796 VAL A C 1
ATOM 2806 O O . VAL A 1 379 ? -31.113 7.909 64.752 1.00 33.05 796 VAL A O 1
ATOM 2810 N N . GLN A 1 380 ? -32.040 7.208 66.679 1.00 36.66 797 GLN A N 1
ATOM 2811 C CA . GLN A 1 380 ? -32.292 8.551 67.202 1.00 37.82 797 GLN A CA 1
ATOM 2812 C C . GLN A 1 380 ? -31.699 8.707 68.589 1.00 38.03 797 GLN A C 1
ATOM 2813 O O . GLN A 1 380 ? -31.751 7.792 69.408 1.00 39.10 797 GLN A O 1
ATOM 2819 N N . TRP A 1 381 ? -31.112 9.871 68.834 1.00 37.25 798 TRP A N 1
ATOM 2820 C CA . TRP A 1 381 ? -30.590 10.227 70.134 1.00 38.26 798 TRP A CA 1
ATOM 2821 C C . TRP A 1 381 ? -31.320 11.494 70.542 1.00 39.94 798 TRP A C 1
ATOM 2822 O O . TRP A 1 381 ? -31.217 12.514 69.853 1.00 38.30 798 TRP A O 1
ATOM 2833 N N . SER A 1 382 ? -32.071 11.416 71.648 1.00 42.92 799 SER A N 1
ATOM 2834 C CA . SER A 1 382 ? -32.663 12.598 72.277 1.00 45.14 799 SER A CA 1
ATOM 2835 C C . SER A 1 382 ? -31.583 13.372 73.027 1.00 45.94 799 SER A C 1
ATOM 2836 O O . SER A 1 382 ? -30.470 12.869 73.215 1.00 44.41 799 SER A O 1
ATOM 2839 N N . SER A 1 383 ? -31.923 14.576 73.491 1.00 48.58 800 SER A N 1
ATOM 2840 C CA . SER A 1 383 ? -30.950 15.436 74.174 1.00 50.12 800 SER A CA 1
ATOM 2841 C C . SER A 1 383 ? -30.339 14.796 75.423 1.00 52.44 800 SER A C 1
ATOM 2842 O O . SER A 1 383 ? -29.187 15.071 75.742 1.00 52.32 800 SER A O 1
ATOM 2845 N N . ARG A 1 384 ? -31.095 13.933 76.108 1.00 55.85 801 ARG A N 1
ATOM 2846 C CA . ARG A 1 384 ? -30.584 13.204 77.276 1.00 58.65 801 ARG A CA 1
ATOM 2847 C C . ARG A 1 384 ? -29.378 12.332 76.986 1.00 56.38 801 ARG A C 1
ATOM 2848 O O . ARG A 1 384 ? -28.508 12.179 77.850 1.00 57.18 801 ARG A O 1
ATOM 2856 N N . GLN A 1 385 ? -29.328 11.768 75.776 1.00 53.26 802 GLN A N 1
ATOM 2857 C CA . GLN A 1 385 ? -28.250 10.851 75.394 1.00 51.56 802 GLN A CA 1
ATOM 2858 C C . GLN A 1 385 ? -26.993 11.579 74.912 1.00 48.89 802 GLN A C 1
ATOM 2859 O O . GLN A 1 385 ? -25.945 10.948 74.768 1.00 48.14 802 GLN A O 1
ATOM 2865 N N . LEU A 1 386 ? -27.082 12.893 74.684 1.00 47.58 803 LEU A N 1
ATOM 2866 C CA . LEU A 1 386 ? -26.043 13.630 73.966 1.00 45.24 803 LEU A CA 1
ATOM 2867 C C . LEU A 1 386 ? -25.253 14.558 74.877 1.00 46.30 803 LEU A C 1
ATOM 2868 O O . LEU A 1 386 ? -25.827 15.191 75.756 1.00 48.32 803 LEU A O 1
ATOM 2873 N N . PRO A 1 387 ? -23.931 14.659 74.649 1.00 45.14 804 PRO A N 1
ATOM 2874 C CA . PRO A 1 387 ? -23.071 15.458 75.503 1.00 47.01 804 PRO A CA 1
ATOM 2875 C C . PRO A 1 387 ? -23.102 16.953 75.176 1.00 46.77 804 PRO A C 1
ATOM 2876 O O . PRO A 1 387 ? -23.674 17.359 74.162 1.00 44.72 804 PRO A O 1
ATOM 2880 N N . THR A 1 388 ? -22.486 17.742 76.057 1.00 48.81 805 THR A N 1
ATOM 2881 C CA . THR A 1 388 ? -22.232 19.160 75.837 1.00 48.96 805 THR A CA 1
ATOM 2882 C C . THR A 1 388 ? -20.724 19.342 75.650 1.00 49.26 805 THR A C 1
ATOM 2883 O O . THR A 1 388 ? -19.932 18.905 76.487 1.00 51.64 805 THR A O 1
ATOM 2887 N N . LEU A 1 389 ? -20.334 19.972 74.545 1.00 47.99 806 LEU A N 1
ATOM 2888 C CA . LEU A 1 389 ? -18.921 20.164 74.201 1.00 48.16 806 LEU A CA 1
ATOM 2889 C C . LEU A 1 389 ? -18.490 21.570 74.601 1.00 50.27 806 LEU A C 1
ATOM 2890 O O . LEU A 1 389 ? -19.306 22.490 74.597 1.00 50.19 806 LEU A O 1
ATOM 2895 N N . LYS A 1 390 ? -17.210 21.720 74.939 1.00 52.77 807 LYS A N 1
ATOM 2896 C CA . LYS A 1 390 ? -16.658 22.973 75.466 1.00 56.66 807 LYS A CA 1
ATOM 2897 C C . LYS A 1 390 ? -15.417 23.385 74.670 1.00 56.68 807 LYS A C 1
ATOM 2898 O O . LYS A 1 390 ? -14.324 22.872 74.919 1.00 57.18 807 LYS A O 1
ATOM 2904 N N . PRO A 1 391 ? -15.581 24.296 73.690 1.00 56.33 808 PRO A N 1
ATOM 2905 C CA . PRO A 1 391 ? -14.417 24.806 72.949 1.00 57.09 808 PRO A CA 1
ATOM 2906 C C . PRO A 1 391 ? -13.396 25.531 73.835 1.00 61.08 808 PRO A C 1
ATOM 2907 O O . PRO A 1 391 ? -13.767 26.089 74.868 1.00 63.47 808 PRO A O 1
ATOM 2911 N N . ILE A 1 392 ? -12.128 25.516 73.427 1.00 62.56 809 ILE A N 1
ATOM 2912 C CA . ILE A 1 392 ? -11.040 26.108 74.226 1.00 66.84 809 ILE A CA 1
ATOM 2913 C C . ILE A 1 392 ? -11.165 27.635 74.361 1.00 69.18 809 ILE A C 1
ATOM 2914 O O . ILE A 1 392 ? -10.957 28.183 75.453 1.00 72.51 809 ILE A O 1
ATOM 2919 N N . LEU A 1 393 ? -11.481 28.314 73.262 1.00 67.95 810 LEU A N 1
ATOM 2920 C CA . LEU A 1 393 ? -11.761 29.752 73.292 1.00 70.07 810 LEU A CA 1
ATOM 2921 C C . LEU A 1 393 ? -13.217 30.038 72.944 1.00 68.81 810 LEU A C 1
ATOM 2922 O O . LEU A 1 393 ? -13.893 29.217 72.309 1.00 65.80 810 LEU A O 1
ATOM 2927 N N . ALA A 1 394 ? -13.679 31.216 73.368 1.00 70.87 811 ALA A N 1
ATOM 2928 C CA . ALA A 1 394 ? -15.074 31.635 73.219 1.00 70.62 811 ALA A CA 1
ATOM 2929 C C . ALA A 1 394 ? -15.318 32.674 72.111 1.00 70.55 811 ALA A C 1
ATOM 2930 O O . ALA A 1 394 ? -16.475 32.982 71.820 1.00 70.55 811 ALA A O 1
ATOM 2932 N N . ASP A 1 395 ? -14.257 33.216 71.503 1.00 71.03 812 ASP A N 1
ATOM 2933 C CA . ASP A 1 395 ? -14.409 34.233 70.452 1.00 71.21 812 ASP A CA 1
ATOM 2934 C C . ASP A 1 395 ? -15.122 33.660 69.225 1.00 68.21 812 ASP A C 1
ATOM 2935 O O . ASP A 1 395 ? -14.833 32.543 68.802 1.00 65.87 812 ASP A O 1
ATOM 2940 N N . ILE A 1 396 ? -16.046 34.441 68.666 1.00 68.82 813 ILE A N 1
ATOM 2941 C CA . ILE A 1 396 ? -16.820 34.049 67.475 1.00 66.62 813 ILE A CA 1
ATOM 2942 C C . ILE A 1 396 ? -15.898 33.818 66.265 1.00 65.01 813 ILE A C 1
ATOM 2943 O O . ILE A 1 396 ? -16.138 32.898 65.474 1.00 62.68 813 ILE A O 1
ATOM 2948 N N . GLU A 1 397 ? -14.848 34.638 66.149 1.00 66.31 814 GLU A N 1
ATOM 2949 C CA . GLU A 1 397 ? -13.884 34.555 65.040 1.00 65.40 814 GLU A CA 1
ATOM 2950 C C . GLU A 1 397 ? -13.100 33.245 65.072 1.00 62.67 814 GLU A C 1
ATOM 2951 O O . GLU A 1 397 ? -12.761 32.692 64.023 1.00 62.02 814 GLU A O 1
ATOM 2957 N N . TYR A 1 398 ? -12.812 32.761 66.278 1.00 61.74 815 TYR A N 1
ATOM 2958 C CA . TYR A 1 398 ? -12.201 31.446 66.465 1.00 59.74 815 TYR A CA 1
ATOM 2959 C C . TYR A 1 398 ? -13.179 30.311 66.126 1.00 55.33 815 TYR A C 1
ATOM 2960 O O . TYR A 1 398 ? -12.863 29.436 65.319 1.00 52.96 815 TYR A O 1
ATOM 2969 N N . LEU A 1 399 ? -14.360 30.343 66.740 1.00 53.29 816 LEU A N 1
ATOM 2970 C CA . LEU A 1 399 ? -15.345 29.261 66.611 1.00 49.99 816 LEU A CA 1
ATOM 2971 C C . LEU A 1 399 ? -15.883 29.051 65.205 1.00 46.49 816 LEU A C 1
ATOM 2972 O O . LEU A 1 399 ? -16.068 27.917 64.793 1.00 43.97 816 LEU A O 1
ATOM 2977 N N . GLN A 1 400 ? -16.147 30.134 64.481 1.00 46.18 817 GLN A N 1
ATOM 2978 C CA . GLN A 1 400 ? -16.688 30.039 63.120 1.00 44.68 817 GLN A CA 1
ATOM 2979 C C . GLN A 1 400 ? -15.780 29.244 62.151 1.00 42.51 817 GLN A C 1
ATOM 2980 O O . GLN A 1 400 ? -16.262 28.755 61.138 1.00 41.04 817 GLN A O 1
ATOM 2986 N N . ASP A 1 401 ? -14.485 29.144 62.462 1.00 42.28 818 ASP A N 1
ATOM 2987 C CA . ASP A 1 401 ? -13.515 28.397 61.647 1.00 41.51 818 ASP A CA 1
ATOM 2988 C C . ASP A 1 401 ? -13.339 26.928 62.037 1.00 39.23 818 ASP A C 1
ATOM 2989 O O . ASP A 1 401 ? -12.592 26.223 61.371 1.00 38.77 818 ASP A O 1
ATOM 2994 N N . GLN A 1 402 ? -14.017 26.449 63.080 1.00 37.62 819 GLN A N 1
ATOM 2995 C CA . GLN A 1 402 ? -13.785 25.086 63.568 1.00 36.25 819 GLN A CA 1
ATOM 2996 C C . GLN A 1 402 ? -14.708 24.051 62.923 1.00 33.65 819 GLN A C 1
ATOM 2997 O O . GLN A 1 402 ? -15.707 24.381 62.272 1.00 32.39 819 GLN A O 1
ATOM 3003 N N . HIS A 1 403 ? -14.334 22.790 63.114 1.00 32.65 820 HIS A N 1
ATOM 3004 C CA . HIS A 1 403 ? -15.061 21.646 62.584 1.00 30.99 820 HIS A CA 1
ATOM 3005 C C . HIS A 1 403 ? -15.155 20.556 63.628 1.00 31.45 820 HIS A C 1
ATOM 3006 O O . HIS A 1 403 ? -14.218 20.358 64.402 1.00 32.76 820 HIS A O 1
ATOM 3013 N N . LEU A 1 404 ? -16.294 19.871 63.663 1.00 31.31 821 LEU A N 1
ATOM 3014 C CA . LEU A 1 404 ? -16.484 18.710 64.532 1.00 32.22 821 LEU A CA 1
ATOM 3015 C C . LEU A 1 404 ? -16.464 17.447 63.689 1.00 31.08 821 LEU A C 1
ATOM 3016 O O . LEU A 1 404 ? -17.100 17.405 62.643 1.00 29.63 821 LEU A O 1
ATOM 3021 N N . LEU A 1 405 ? -15.752 16.430 64.163 1.00 31.99 822 LEU A N 1
ATOM 3022 C CA . LEU A 1 405 ? -15.794 15.085 63.580 1.00 31.91 822 LEU A CA 1
ATOM 3023 C C . LEU A 1 405 ? -16.712 14.215 64.438 1.00 31.63 822 LEU A C 1
ATOM 3024 O O . LEU A 1 405 ? -16.488 14.069 65.643 1.00 32.67 822 LEU A O 1
ATOM 3029 N N . LEU A 1 406 ? -17.773 13.695 63.822 1.00 30.34 823 LEU A N 1
ATOM 3030 C CA . LEU A 1 406 ? -18.697 12.765 64.464 1.00 30.59 823 LEU A CA 1
ATOM 3031 C C . LEU A 1 406 ? -18.450 11.376 63.897 1.00 30.27 823 LEU A C 1
ATOM 3032 O O . LEU A 1 406 ? -18.351 11.216 62.679 1.00 29.03 823 LEU A O 1
ATOM 3037 N N . THR A 1 407 ? -18.330 10.391 64.774 1.00 31.39 824 THR A N 1
ATOM 3038 C CA . THR A 1 407 ? -18.183 8.999 64.371 1.00 32.54 824 THR A CA 1
ATOM 3039 C C . THR A 1 407 ? -19.253 8.188 65.061 1.00 32.30 824 THR A C 1
ATOM 3040 O O . THR A 1 407 ? -19.382 8.262 66.281 1.00 33.68 824 THR A O 1
ATOM 3044 N N . VAL A 1 408 ? -20.008 7.423 64.272 1.00 31.72 825 VAL A N 1
ATOM 3045 C CA . VAL A 1 408 ? -21.025 6.498 64.771 1.00 32.01 825 VAL A CA 1
ATOM 3046 C C . VAL A 1 408 ? -20.388 5.124 64.978 1.00 33.64 825 VAL A C 1
ATOM 3047 O O . VAL A 1 408 ? -19.856 4.538 64.025 1.00 33.25 825 VAL A O 1
ATOM 3051 N N . LYS A 1 409 ? -20.438 4.627 66.215 1.00 35.28 826 LYS A N 1
ATOM 3052 C CA . LYS A 1 409 ? -19.867 3.327 66.568 1.00 37.80 826 LYS A CA 1
ATOM 3053 C C . LYS A 1 409 ? -20.905 2.416 67.210 1.00 38.75 826 LYS A C 1
ATOM 3054 O O . LYS A 1 409 ? -21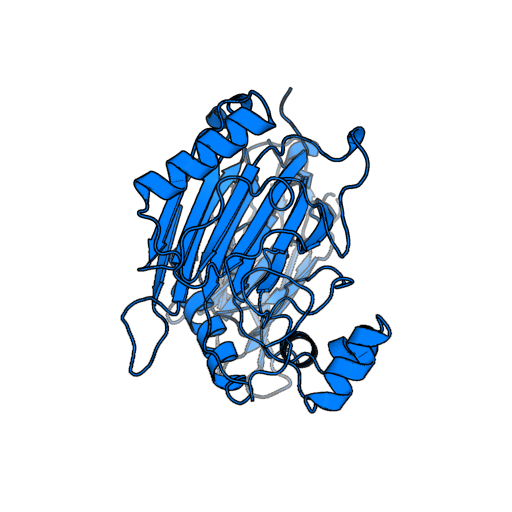.829 2.894 67.866 1.00 37.67 826 LYS A O 1
ATOM 3060 N N . SER A 1 410 ? -20.746 1.106 67.010 1.00 40.32 827 SER A N 1
ATOM 3061 C CA . SER A 1 410 ? -21.640 0.116 67.605 1.00 42.39 827 SER A CA 1
ATOM 3062 C C . SER A 1 410 ? -21.261 -0.100 69.064 1.00 45.54 827 SER A C 1
ATOM 3063 O O . SER A 1 410 ? -20.084 -0.128 69.404 1.00 46.78 827 SER A O 1
ATOM 3066 N N . MET A 1 411 ? -22.263 -0.268 69.917 1.00 48.00 828 MET A N 1
ATOM 3067 C CA . MET A 1 411 ? -22.033 -0.669 71.310 1.00 52.61 828 MET A CA 1
ATOM 3068 C C . MET A 1 411 ? -21.298 -2.010 71.373 1.00 55.97 828 MET A C 1
ATOM 3069 O O . MET A 1 411 ? -20.362 -2.173 72.150 1.00 58.30 828 MET A O 1
ATOM 3074 N N . ASP A 1 412 ? -21.710 -2.939 70.517 1.00 57.54 829 ASP A N 1
ATOM 3075 C CA . ASP A 1 412 ? -21.084 -4.253 70.406 1.00 61.00 829 ASP A CA 1
ATOM 3076 C C . ASP A 1 412 ? -19.873 -4.179 69.470 1.00 60.78 829 ASP A C 1
ATOM 3077 O O . ASP A 1 412 ? -20.033 -4.122 68.246 1.00 59.66 829 ASP A O 1
ATOM 3082 N N . GLY A 1 413 ? -18.673 -4.154 70.054 1.00 62.42 830 GLY A N 1
ATOM 3083 C CA . GLY A 1 413 ? -17.416 -4.137 69.298 1.00 62.31 830 GLY A CA 1
ATOM 3084 C C . GLY A 1 413 ? -16.722 -2.790 69.131 1.00 60.46 830 GLY A C 1
ATOM 3085 O O . GLY A 1 413 ? -15.529 -2.758 68.835 1.00 61.61 830 GLY A O 1
ATOM 3086 N N . TYR A 1 414 ? -17.449 -1.685 69.315 1.00 58.14 831 TYR A N 1
ATOM 3087 C CA . TYR A 1 414 ? -16.926 -0.323 69.069 1.00 56.40 831 TYR A CA 1
ATOM 3088 C C . TYR A 1 414 ? -16.371 -0.137 67.649 1.00 54.60 831 TYR A C 1
ATOM 3089 O O . TYR A 1 414 ? -15.343 0.519 67.454 1.00 54.97 831 TYR A O 1
ATOM 3098 N N . GLU A 1 415 ? -17.073 -0.707 66.669 1.00 53.19 832 GLU A N 1
ATOM 3099 C CA . GLU A 1 415 ? -16.690 -0.617 65.256 1.00 52.14 832 GLU A CA 1
ATOM 3100 C C . GLU A 1 415 ? -17.264 0.678 64.715 1.00 47.78 832 GLU A C 1
ATOM 3101 O O . GLU A 1 415 ? -18.385 1.025 65.058 1.00 46.02 832 GLU A O 1
ATOM 3107 N N . SER A 1 416 ? -16.517 1.388 63.872 1.00 45.48 833 SER A N 1
ATOM 3108 C CA . SER A 1 416 ? -17.051 2.578 63.214 1.00 42.28 833 SER A CA 1
ATOM 3109 C C . SER A 1 416 ? -17.993 2.148 62.095 1.00 40.11 833 SER A C 1
ATOM 3110 O O . SER A 1 416 ? -17.641 1.293 61.282 1.00 40.25 833 SER A O 1
ATOM 3113 N N . TYR A 1 417 ? -19.189 2.735 62.075 1.00 37.32 834 TYR A N 1
ATOM 3114 C CA . TYR A 1 417 ? -20.146 2.548 60.984 1.00 36.41 834 TYR A CA 1
ATOM 3115 C C . TYR A 1 417 ? -20.237 3.789 60.090 1.00 34.93 834 TYR A C 1
ATOM 3116 O O . TYR A 1 417 ? -21.034 3.825 59.142 1.00 35.11 834 TYR A O 1
ATOM 3125 N N . GLY A 1 418 ? -19.437 4.804 60.389 1.00 33.20 835 GLY A N 1
ATOM 3126 C CA . GLY A 1 418 ? -19.425 6.002 59.578 1.00 32.26 835 GLY A CA 1
ATOM 3127 C C . GLY A 1 418 ? -18.996 7.221 60.350 1.00 31.35 835 GLY A C 1
ATOM 3128 O O . GLY A 1 418 ? -19.202 7.309 61.565 1.00 30.20 835 GLY A O 1
ATOM 3129 N N . GLU A 1 419 ? -18.398 8.156 59.623 1.00 31.65 836 GLU A N 1
ATOM 3130 C CA . GLU A 1 419 ? -17.957 9.432 60.172 1.00 32.20 836 GLU A CA 1
ATOM 3131 C C . GLU A 1 419 ? -18.389 10.562 59.253 1.00 29.83 836 GLU A C 1
ATOM 3132 O O . GLU A 1 419 ? -18.604 10.354 58.061 1.00 28.80 836 GLU A O 1
ATOM 3138 N N . CYS A 1 420 ? -18.497 11.759 59.810 1.00 28.72 837 CYS A N 1
ATOM 3139 C CA . CYS A 1 420 ? -18.704 12.964 59.001 1.00 28.94 837 CYS A CA 1
ATOM 3140 C C . CYS A 1 420 ? -18.129 14.174 59.702 1.00 28.09 837 CYS A C 1
ATOM 3141 O O . CYS A 1 420 ? -17.841 14.121 60.895 1.00 28.32 837 CYS A O 1
ATOM 3144 N N . VAL A 1 421 ? -18.008 15.267 58.959 1.00 27.38 838 VAL A N 1
ATOM 3145 C CA . VAL A 1 421 ? -17.480 16.521 59.471 1.00 27.69 838 VAL A CA 1
ATOM 3146 C C . VAL A 1 421 ? -18.572 17.577 59.376 1.00 27.26 838 VAL A C 1
ATOM 3147 O O . VAL A 1 421 ? -19.207 17.732 58.332 1.00 27.12 838 VAL A O 1
ATOM 3151 N N . VAL A 1 422 ? -18.780 18.290 60.475 1.00 27.30 839 VAL A N 1
ATOM 3152 C CA . VAL A 1 422 ? -19.706 19.410 60.536 1.00 27.76 839 VAL A CA 1
ATOM 3153 C C . VAL A 1 422 ? -18.920 20.690 60.800 1.00 28.37 839 VAL A C 1
ATOM 3154 O O . VAL A 1 422 ? -18.163 20.756 61.761 1.00 28.46 839 VAL A O 1
ATOM 3158 N N . ALA A 1 423 ? -19.111 21.697 59.952 1.00 29.16 840 ALA A N 1
ATOM 3159 C CA . ALA A 1 423 ? -18.509 23.016 60.163 1.00 30.98 840 ALA A CA 1
ATOM 3160 C C . ALA A 1 423 ? -19.372 23.800 61.152 1.00 32.44 840 ALA A C 1
ATOM 3161 O O . ALA A 1 423 ? -20.607 23.720 61.095 1.00 32.13 840 ALA A O 1
ATOM 3163 N N . LEU A 1 424 ? -18.732 24.537 62.052 1.00 33.90 841 LEU A N 1
ATOM 3164 C CA . LEU A 1 424 ? -19.457 25.430 62.965 1.00 36.49 841 LEU A CA 1
ATOM 3165 C C . LEU A 1 424 ? -19.835 26.787 62.350 1.00 38.64 841 LEU A C 1
ATOM 3166 O O . LEU A 1 424 ? -20.681 27.487 62.914 1.00 39.56 841 LEU A O 1
ATOM 3171 N N . LYS A 1 425 ? -19.249 27.140 61.202 1.00 39.74 842 LYS A N 1
ATOM 3172 C CA . LYS A 1 425 ? -19.404 28.480 60.601 1.00 43.16 842 LYS A CA 1
ATOM 3173 C C . LYS A 1 425 ? -20.852 28.990 60.503 1.00 45.13 842 LYS A C 1
ATOM 3174 O O . LYS A 1 425 ? -21.107 30.159 60.777 1.00 47.18 842 LYS A O 1
ATOM 3180 N N . SER A 1 426 ? -21.779 28.117 60.108 1.00 45.07 843 SER A N 1
ATOM 3181 C CA . SER A 1 426 ? -23.189 28.488 59.928 1.00 47.78 843 SER A CA 1
ATOM 3182 C C . SER A 1 426 ? -24.103 28.065 61.093 1.00 48.24 843 SER A C 1
ATOM 3183 O O . SER A 1 426 ? -25.312 28.277 61.035 1.00 50.70 843 SER A O 1
ATOM 3186 N N . MET A 1 427 ? -23.529 27.494 62.147 1.00 48.05 844 MET A N 1
ATOM 3187 C CA . MET A 1 427 ? -24.293 26.932 63.260 1.00 48.92 844 MET A CA 1
ATOM 3188 C C . MET A 1 427 ? -24.295 27.840 64.494 1.00 50.72 844 MET A C 1
ATOM 3189 O O . MET A 1 427 ? -24.885 27.473 65.517 1.00 51.14 844 MET A O 1
ATOM 3194 N N . ILE A 1 428 ? -23.654 29.011 64.400 1.00 52.18 845 ILE A N 1
ATOM 3195 C CA . ILE A 1 428 ? -23.614 29.993 65.491 1.00 54.61 845 ILE A CA 1
ATOM 3196 C C . ILE A 1 428 ? -24.705 31.031 65.242 1.00 57.31 845 ILE A C 1
ATOM 3197 O O . ILE A 1 428 ? -25.770 30.962 65.846 1.00 59.61 845 ILE A O 1
ATOM 3202 N N . THR A 1 431 ? -30.282 30.385 68.898 1.00 65.73 848 THR A N 1
ATOM 3203 C CA . THR A 1 431 ? -31.256 29.374 68.505 1.00 64.63 848 THR A CA 1
ATOM 3204 C C . THR A 1 431 ? -30.572 28.145 67.915 1.00 60.80 848 THR A C 1
ATOM 3205 O O . THR A 1 431 ? -29.470 28.239 67.366 1.00 58.63 848 THR A O 1
ATOM 3209 N N . ALA A 1 432 ? -31.251 27.003 68.015 1.00 59.69 849 ALA A N 1
ATOM 3210 C CA . ALA A 1 432 ? -30.754 25.745 67.463 1.00 56.72 849 ALA A CA 1
ATOM 3211 C C . ALA A 1 432 ? -30.885 25.718 65.947 1.00 55.14 849 ALA A C 1
ATOM 3212 O O . ALA A 1 432 ? -31.897 26.144 65.398 1.00 57.54 849 ALA A O 1
ATOM 3214 N N . GLN A 1 433 ? -29.847 25.223 65.283 1.00 51.94 850 GLN A N 1
ATOM 3215 C CA . GLN A 1 433 ? -29.824 25.115 63.831 1.00 50.44 850 GLN A CA 1
ATOM 3216 C C . GLN A 1 433 ? -29.527 23.683 63.435 1.00 46.46 850 GLN A C 1
ATOM 3217 O O . GLN A 1 433 ? -28.809 22.966 64.145 1.00 44.75 850 GLN A O 1
ATOM 3223 N N . GLN A 1 434 ? -30.093 23.279 62.301 1.00 44.51 851 GLN A N 1
ATOM 3224 C CA . GLN A 1 434 ? -29.998 21.919 61.821 1.00 41.65 851 GLN A CA 1
ATOM 32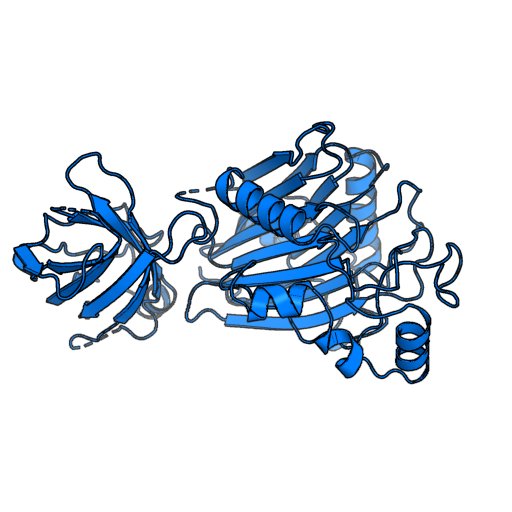25 C C . GLN A 1 434 ? -28.760 21.737 60.935 1.00 38.49 851 GLN A C 1
ATOM 3226 O O . GLN A 1 434 ? -28.466 22.582 60.097 1.00 37.08 851 GLN A O 1
ATOM 3232 N N . PHE A 1 435 ? -28.039 20.639 61.149 1.00 35.75 852 PHE A N 1
ATOM 3233 C CA . PHE A 1 435 ? -27.016 20.181 60.211 1.00 34.19 852 PHE A CA 1
ATOM 3234 C C . PHE A 1 435 ? -27.520 18.909 59.544 1.00 33.07 852 PHE A C 1
ATOM 3235 O O . PHE A 1 435 ? -28.228 18.119 60.153 1.00 31.83 852 PHE A O 1
ATOM 3243 N N . LEU A 1 436 ? -27.147 18.723 58.288 1.00 32.46 853 LEU A N 1
ATOM 3244 C CA . LEU A 1 436 ? -27.495 17.523 57.554 1.00 32.35 853 LEU A CA 1
ATOM 3245 C C . LEU A 1 436 ? -26.266 17.124 56.746 1.00 31.68 853 LEU A C 1
ATOM 3246 O O . LEU A 1 436 ? -25.756 17.926 55.970 1.00 31.49 853 LEU A O 1
ATOM 3251 N N . THR A 1 437 ? -25.778 15.906 56.949 1.00 29.92 854 THR A N 1
ATOM 3252 C CA . THR A 1 437 ? -24.646 15.420 56.162 1.00 30.42 854 THR A CA 1
ATOM 3253 C C . THR A 1 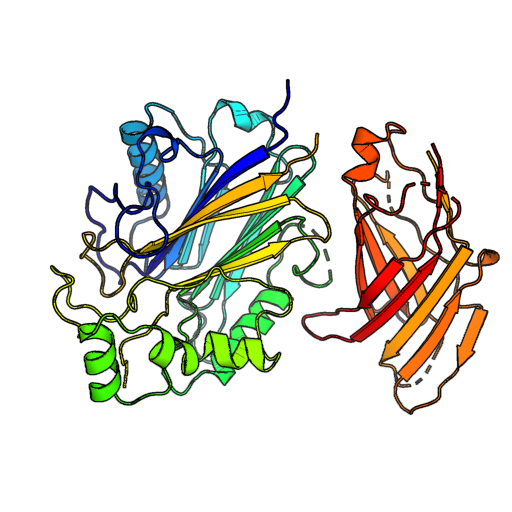437 ? -24.670 13.896 56.009 1.00 29.24 854 THR A C 1
ATOM 3254 O O . THR A 1 437 ? -25.676 13.240 56.316 1.00 28.50 854 THR A O 1
ATOM 3258 N N . PHE A 1 438 ? -23.582 13.348 55.477 1.00 28.69 855 PHE A N 1
ATOM 3259 C CA . PHE A 1 438 ? -23.544 11.958 55.053 1.00 28.24 855 PHE A CA 1
ATOM 3260 C C . PHE A 1 438 ? -22.378 11.256 55.716 1.00 28.02 855 PHE A C 1
ATOM 3261 O O . PHE A 1 438 ? -21.322 11.868 55.937 1.00 29.01 855 PHE A O 1
ATOM 3269 N N . LEU A 1 439 ? -22.581 9.981 56.036 1.00 26.83 856 LEU A N 1
ATOM 3270 C CA . LEU A 1 439 ? -21.600 9.172 56.731 1.00 26.63 856 LEU A CA 1
ATOM 3271 C C . LEU A 1 439 ? -20.767 8.390 55.728 1.00 27.56 856 LEU A C 1
ATOM 3272 O O . LEU A 1 439 ? -21.312 7.810 54.781 1.00 28.07 856 LEU A O 1
ATOM 3277 N N . SER A 1 440 ? -19.453 8.406 55.942 1.00 28.01 857 SER A N 1
ATOM 3278 C CA A SER A 1 440 ? -18.501 7.642 55.150 0.60 29.56 857 SER A CA 1
ATOM 3279 C CA B SER A 1 440 ? -18.513 7.626 55.148 0.40 29.52 857 SER A CA 1
ATOM 3280 C C . SER A 1 440 ? -17.659 6.747 56.051 1.00 29.92 857 SER A C 1
ATOM 3281 O O . SER A 1 440 ? -17.347 7.123 57.180 1.00 28.87 857 SER A O 1
ATOM 3286 N N . HIS A 1 441 ? -17.266 5.585 55.528 1.00 31.58 858 HIS A N 1
ATOM 3287 C CA . 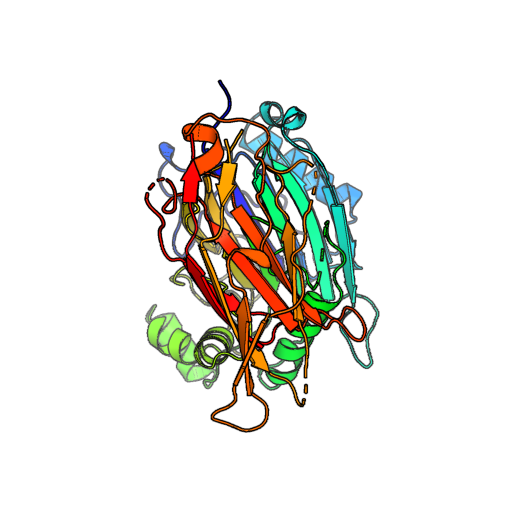HIS A 1 441 ? -16.362 4.678 56.218 1.00 33.05 858 HIS A CA 1
ATOM 3288 C C . HIS A 1 441 ? -15.492 3.925 55.204 1.00 35.38 858 HIS A C 1
ATOM 3289 O O . HIS A 1 441 ? -16.019 3.234 54.337 1.00 35.29 858 HIS A O 1
ATOM 3296 N N . ARG A 1 442 ? -14.172 4.081 55.311 1.00 37.51 859 ARG A N 1
ATOM 3297 C CA . ARG A 1 442 ? -13.197 3.360 54.462 1.00 40.74 859 ARG A CA 1
ATOM 3298 C C . ARG A 1 442 ? -13.512 3.427 52.960 1.00 41.54 859 ARG A C 1
ATOM 3299 O O . ARG A 1 442 ? -13.423 2.426 52.251 1.00 43.03 859 ARG A O 1
ATOM 3307 N N . GLY A 1 443 ? -13.895 4.615 52.496 1.00 41.07 860 GLY A N 1
ATOM 3308 C CA . GLY A 1 443 ? -14.203 4.848 51.083 1.00 42.81 860 GLY A CA 1
ATOM 3309 C C . GLY A 1 443 ? -15.586 4.441 50.602 1.00 43.09 860 GLY A C 1
ATOM 3310 O O . GLY A 1 443 ? -15.856 4.519 49.407 1.00 44.24 860 GLY A O 1
ATOM 3311 N N . GLU A 1 444 ? -16.466 4.014 51.514 1.00 42.49 861 GLU A N 1
ATOM 3312 C CA . GLU A 1 444 ? -17.847 3.647 51.176 1.00 42.94 861 GLU A CA 1
ATOM 3313 C C . GLU A 1 444 ? -18.789 4.641 51.836 1.00 40.42 861 GLU A C 1
ATOM 3314 O O . GLU A 1 444 ? -18.533 5.062 52.952 1.00 37.24 861 GLU A O 1
ATOM 3320 N N . GLU A 1 445 ? -19.857 5.025 51.142 1.00 41.43 862 GLU A N 1
ATOM 3321 C CA . GLU A 1 445 ? -20.937 5.821 51.749 1.00 41.03 862 GLU A CA 1
ATOM 3322 C C . GLU A 1 445 ? -21.784 4.861 52.593 1.00 39.80 862 GLU A C 1
ATOM 3323 O O . GLU A 1 445 ? -22.286 3.868 52.073 1.00 41.82 862 GLU A O 1
ATOM 3329 N N . THR A 1 446 ? -21.932 5.146 53.884 1.00 37.40 863 THR A N 1
ATOM 3330 C CA . THR A 1 446 ? -22.585 4.213 54.822 1.00 36.66 863 THR A CA 1
ATOM 3331 C C . THR A 1 446 ? -23.849 4.750 55.510 1.00 35.14 863 THR A C 1
ATOM 3332 O O . THR A 1 446 ? -24.412 4.064 56.377 1.00 35.10 863 THR A O 1
ATOM 3336 N N . GLY A 1 447 ? -24.314 5.940 55.122 1.00 33.55 864 GLY A N 1
ATOM 3337 C CA . GLY A 1 447 ? -25.575 6.461 55.632 1.00 33.32 864 GLY A CA 1
ATOM 3338 C C . GLY A 1 447 ? -25.651 7.968 55.685 1.00 32.37 864 GLY A C 1
ATOM 3339 O O . GLY A 1 447 ? -24.933 8.672 54.975 1.00 31.05 864 GLY A O 1
ATOM 3340 N N . ASN A 1 448 ? -26.531 8.475 56.530 1.00 32.09 865 ASN A N 1
ATOM 3341 C CA . ASN A 1 448 ? -26.669 9.909 56.671 1.00 32.61 865 ASN A CA 1
ATOM 3342 C C . ASN A 1 448 ? -27.029 10.280 58.094 1.00 31.72 865 ASN A C 1
ATOM 3343 O O . ASN A 1 448 ? -27.362 9.414 58.917 1.00 30.52 865 ASN A O 1
ATOM 3348 N N . ILE A 1 449 ? -26.907 11.568 58.374 1.00 30.63 866 ILE A N 1
ATOM 3349 C CA . ILE A 1 449 ? -27.024 12.058 59.707 1.00 31.03 866 ILE A CA 1
ATOM 3350 C C . ILE A 1 449 ? -27.576 13.477 59.655 1.00 31.80 866 ILE A C 1
ATOM 3351 O O . ILE A 1 449 ? -27.225 14.268 58.781 1.00 30.94 866 ILE A O 1
ATOM 3356 N N . ARG A 1 450 ? -28.478 13.749 60.585 1.00 32.50 867 ARG A N 1
ATOM 3357 C CA . ARG A 1 450 ? -29.196 15.002 60.659 1.00 34.81 867 ARG A CA 1
ATOM 3358 C C . ARG A 1 450 ? -29.349 15.309 62.144 1.00 35.09 867 ARG A C 1
ATOM 3359 O O . ARG A 1 450 ? -29.694 14.424 62.921 1.00 35.04 867 ARG A O 1
ATOM 3367 N N . GLY A 1 451 ? -29.065 16.547 62.534 1.00 35.41 868 GLY A N 1
ATOM 3368 C CA . GLY A 1 451 ? -29.121 16.933 63.929 1.00 36.50 868 GLY A CA 1
ATOM 3369 C C . GLY A 1 451 ? -29.400 18.398 64.115 1.00 38.06 868 GLY A C 1
ATOM 3370 O O . GLY A 1 451 ? -29.269 19.181 63.187 1.00 37.84 868 GLY A O 1
ATOM 3371 N N . SER A 1 452 ? -29.785 18.754 65.332 1.00 39.95 869 SER A N 1
ATOM 3372 C CA . SER A 1 452 ? -30.042 20.132 65.708 1.00 42.94 869 SER A CA 1
ATOM 3373 C C . SER A 1 452 ? -29.017 20.472 66.784 1.00 43.61 869 SER A C 1
ATOM 3374 O O . SER A 1 452 ? -28.880 19.707 67.748 1.00 43.64 869 SER A O 1
ATOM 3377 N N . MET A 1 453 ? -28.276 21.575 66.606 1.00 44.58 870 MET A N 1
ATOM 3378 C CA A MET A 1 453 ? -27.283 21.997 67.595 0.30 45.07 870 MET A CA 1
ATOM 3379 C CA B MET A 1 453 ? -27.259 21.998 67.576 0.70 46.12 870 MET A CA 1
ATOM 3380 C C . MET A 1 453 ? -27.222 23.508 67.781 1.00 47.45 870 MET A C 1
ATOM 3381 O O . MET A 1 453 ? -27.692 24.264 66.941 1.00 47.57 870 MET A O 1
ATOM 3390 N N . LYS A 1 454 ? -26.641 23.913 68.912 1.00 48.97 871 LYS A N 1
ATOM 3391 C CA . LYS A 1 454 ? -26.488 25.307 69.322 1.00 51.69 871 LYS A CA 1
ATOM 3392 C C . LYS A 1 454 ? -25.037 25.555 69.693 1.00 51.72 871 LYS A C 1
ATOM 3393 O O . LYS A 1 454 ? -24.454 24.762 70.428 1.00 50.81 871 LYS A O 1
ATOM 3399 N N . VAL A 1 455 ? -24.465 26.654 69.209 1.00 52.46 872 VAL A N 1
ATOM 3400 C CA . VAL A 1 455 ? -23.143 27.108 69.638 1.00 53.33 872 VAL A CA 1
ATOM 3401 C C . VAL A 1 455 ? -23.335 28.436 70.372 1.00 57.04 872 VAL A C 1
ATOM 3402 O O . VAL A 1 455 ? -23.550 29.470 69.739 1.00 57.19 872 VAL A O 1
ATOM 3406 N N . ARG A 1 456 ? -23.264 28.395 71.705 1.00 59.92 873 ARG A N 1
ATOM 3407 C CA . ARG A 1 456 ? -23.544 29.562 72.555 1.00 63.85 873 ARG A CA 1
ATOM 3408 C C . ARG A 1 456 ? -22.284 30.318 72.962 1.00 65.62 873 ARG A C 1
ATOM 3409 O O . ARG A 1 456 ? -21.314 29.704 73.413 1.00 65.11 873 ARG A O 1
ATOM 3417 N N . VAL A 1 457 ? -22.325 31.645 72.815 1.00 67.72 874 VAL A N 1
ATOM 3418 C CA . VAL A 1 457 ? -21.215 32.545 73.161 1.00 69.88 874 VAL A CA 1
ATOM 3419 C C . VAL A 1 457 ? -21.732 33.784 73.884 1.00 73.30 874 VAL A C 1
ATOM 3420 O O . VAL A 1 457 ? -22.096 33.721 75.053 1.00 76.00 874 VAL A O 1
#

CATH classification: 3.60.10.10